Protein AF-A0A7X7V2C7-F1 (afdb_monomer)

Mean predicted aligned error: 9.6 Å

Foldseek 3Di:
DVVLPVLVPDDLADPPDDPDQKFFFLAFAQFWTWGDDRRYIEIEGHNDGDQHRFMKGADFDKDFDADQQAPQDPGVCLVCVLSRHGIYGHRPDMDTPDDDDAPRSLLLVLLVPFDDPVLSQVLCCLAVVHHYPPPQPDLLSAPDLQVVLLLVVQLVVCVVPDDPVVSLVVSLVVLVVVCVRSVRDLLSQLVNQLSVCVVDPDDLVVSLVVSLSVSCSVRVSCPLPSSNQLVNLVSVLVVDPPPSLLLSLLSVQLSCQARVQKGFSQCSVCVSVLSNLSNVLNVVSVVCSVPVVDPSVVSVVVSVVVVVVRCVRIQFAHCLAPVVVSVVVSCVVVVVVVPCVVVVVVVVVVSQVFAQQVQWWKWKWAQLAQATWIWTAHGNRPAIEIFFDAALVCNCRSVSVCSHRRQQAHQEYEQQFDDRGGCVCVVVCCVRHVHVYYHDAADQWDDIPPKIWGFQFPDDDPPRLCRTTWIWIQDLNFIEIENEQHFVVSLVSSLVVDQAAHAEYAWHNQQDPRTDDLVSCVRNVYQEYEGRHHLPDPRPPNDPVSVVSCVVSVRHYDYSHQFNMWMWIRDNPWIWIATSNGDIDIRD

Structure (mmCIF, N/CA/C/O backbone):
data_AF-A0A7X7V2C7-F1
#
_entry.id   AF-A0A7X7V2C7-F1
#
loop_
_atom_site.group_PDB
_atom_site.id
_atom_site.type_symbol
_atom_site.label_atom_id
_atom_site.label_alt_id
_atom_site.label_comp_id
_atom_site.label_asym_id
_atom_site.label_entity_id
_atom_site.label_seq_id
_atom_site.pdbx_PDB_ins_code
_atom_site.Cartn_x
_atom_site.Cartn_y
_atom_site.Cartn_z
_atom_site.occupancy
_atom_site.B_iso_or_equiv
_atom_site.auth_seq_id
_atom_site.auth_comp_id
_atom_site.auth_asym_id
_atom_site.auth_atom_id
_atom_site.pdbx_PDB_model_num
ATOM 1 N N . MET A 1 1 ? -24.797 -26.800 11.957 1.00 38.44 1 MET A N 1
ATOM 2 C CA . MET A 1 1 ? -24.415 -26.494 10.561 1.00 38.44 1 MET A CA 1
ATOM 3 C C . MET A 1 1 ? -25.570 -25.961 9.704 1.00 38.44 1 MET A C 1
ATOM 5 O O . MET A 1 1 ? -25.291 -25.137 8.854 1.00 38.44 1 MET A O 1
ATOM 9 N N . ALA A 1 2 ? -26.848 -26.300 9.938 1.00 31.25 2 ALA A N 1
ATOM 10 C CA . ALA A 1 2 ? -27.957 -25.831 9.081 1.00 31.25 2 ALA A CA 1
ATOM 11 C C . ALA A 1 2 ? -28.391 -24.348 9.247 1.00 31.25 2 ALA A C 1
ATOM 13 O O . ALA A 1 2 ? -29.026 -23.800 8.358 1.00 31.25 2 ALA A O 1
ATOM 14 N N . GLY A 1 3 ? -28.030 -23.664 10.342 1.00 29.36 3 GLY A N 1
ATOM 15 C CA . GLY A 1 3 ? -28.391 -22.248 10.561 1.00 29.36 3 GLY A CA 1
ATOM 16 C C . GLY A 1 3 ? -27.430 -21.217 9.949 1.00 29.36 3 GLY A C 1
ATOM 17 O O . GLY A 1 3 ? -27.712 -20.028 9.995 1.00 29.36 3 GLY A O 1
ATOM 18 N N . ILE A 1 4 ? -26.291 -21.662 9.403 1.00 40.94 4 ILE A N 1
ATOM 19 C CA . ILE A 1 4 ? -25.226 -20.783 8.885 1.00 40.94 4 ILE A CA 1
ATOM 20 C C . ILE A 1 4 ? -25.500 -20.377 7.427 1.00 40.94 4 ILE A C 1
ATOM 22 O O . ILE A 1 4 ? -25.089 -19.305 7.009 1.00 40.94 4 ILE A O 1
ATOM 26 N N . PHE A 1 5 ? -26.252 -21.186 6.673 1.00 37.81 5 PHE A N 1
ATOM 27 C CA . PHE A 1 5 ? -26.484 -20.971 5.240 1.00 37.81 5 PHE A CA 1
ATOM 28 C C . PHE A 1 5 ? -27.602 -19.959 4.926 1.00 37.81 5 PHE A C 1
ATOM 30 O O . PHE A 1 5 ? -27.526 -19.258 3.926 1.00 37.81 5 PHE A O 1
ATOM 37 N N . LEU A 1 6 ? -28.614 -19.824 5.793 1.00 35.81 6 LEU A N 1
ATOM 38 C CA . LEU A 1 6 ? -29.781 -18.951 5.558 1.00 35.81 6 LEU A CA 1
ATOM 39 C C . LEU A 1 6 ? -29.509 -17.450 5.778 1.00 35.81 6 LEU A C 1
ATOM 41 O O . LEU A 1 6 ? -30.351 -16.620 5.451 1.00 35.81 6 LEU A O 1
ATOM 45 N N . LEU A 1 7 ? -28.344 -17.094 6.325 1.00 37.22 7 LEU A N 1
ATOM 46 C CA . LEU A 1 7 ? -27.975 -15.717 6.668 1.00 37.22 7 LEU A CA 1
ATOM 47 C C . LEU A 1 7 ? -27.055 -15.054 5.625 1.00 37.22 7 LEU A C 1
ATOM 49 O O . LEU A 1 7 ? -26.926 -13.838 5.623 1.00 37.22 7 LEU A O 1
ATOM 53 N N . PHE A 1 8 ? -26.475 -15.805 4.684 1.00 39.53 8 PHE A N 1
ATOM 54 C CA . PHE A 1 8 ? -25.663 -15.228 3.599 1.00 39.53 8 PHE A CA 1
ATOM 55 C C . PHE A 1 8 ? -26.491 -14.527 2.502 1.00 39.53 8 PHE A C 1
ATOM 57 O O . PHE A 1 8 ? -25.918 -13.964 1.577 1.00 39.53 8 PHE A O 1
ATOM 64 N N . CYS A 1 9 ? -27.827 -14.540 2.590 1.00 43.62 9 CYS A N 1
ATOM 65 C CA . CYS A 1 9 ? -28.713 -14.116 1.498 1.00 43.62 9 CYS A CA 1
ATOM 66 C C . CYS A 1 9 ? -29.487 -12.806 1.740 1.00 43.62 9 CYS A C 1
ATOM 68 O O . CYS A 1 9 ? -30.345 -12.475 0.925 1.00 43.62 9 CYS A O 1
ATOM 70 N N . ILE A 1 10 ? -29.238 -12.059 2.825 1.00 47.84 10 ILE A N 1
ATOM 71 C CA . ILE A 1 10 ? -29.901 -10.758 3.045 1.00 47.84 10 ILE A CA 1
ATOM 72 C C . ILE A 1 10 ? -28.866 -9.637 2.903 1.00 47.84 10 ILE A C 1
ATOM 74 O O . ILE A 1 10 ? -28.173 -9.333 3.875 1.00 47.84 10 ILE A O 1
ATOM 78 N N . PRO A 1 11 ? -28.752 -8.999 1.726 1.00 53.12 11 PRO A N 1
ATOM 79 C CA . PRO A 1 11 ? -27.889 -7.839 1.574 1.00 53.12 11 PRO A CA 1
ATOM 80 C C . PRO A 1 11 ? -28.362 -6.703 2.502 1.00 53.12 11 PRO A C 1
ATOM 82 O O . PRO A 1 11 ? -29.505 -6.236 2.436 1.00 53.12 11 PRO A O 1
ATOM 85 N N . LEU A 1 12 ? -27.478 -6.279 3.413 1.00 59.53 12 LEU A N 1
ATOM 86 C CA . LEU A 1 12 ? -27.680 -5.117 4.291 1.00 59.53 12 LEU A CA 1
ATOM 87 C C . LEU A 1 12 ? -27.616 -3.795 3.512 1.00 59.53 12 LEU A C 1
ATOM 89 O O . LEU A 1 12 ? -28.269 -2.826 3.902 1.00 59.53 12 LEU A O 1
ATOM 93 N N . TYR A 1 13 ? -26.886 -3.794 2.396 1.00 68.06 13 TYR A N 1
ATOM 94 C CA . TYR A 1 13 ? -26.681 -2.667 1.492 1.00 68.06 13 TYR A CA 1
ATOM 95 C C . TYR A 1 13 ? -27.162 -3.027 0.091 1.00 68.06 13 TYR A C 1
ATOM 97 O O . TYR A 1 13 ? -27.083 -4.185 -0.314 1.00 68.06 13 TYR A O 1
ATOM 105 N N . ALA A 1 14 ? -27.689 -2.049 -0.637 1.00 65.69 14 ALA A N 1
ATOM 106 C CA . ALA A 1 14 ? -28.127 -2.269 -2.008 1.00 65.69 14 ALA A CA 1
ATOM 107 C C . ALA A 1 14 ? -26.935 -2.117 -2.968 1.00 65.69 14 ALA A C 1
ATOM 109 O O . ALA A 1 14 ? -26.373 -1.032 -3.059 1.00 65.69 14 ALA A O 1
ATOM 110 N N . ASP A 1 15 ? -26.598 -3.184 -3.697 1.00 72.31 15 ASP A N 1
ATOM 111 C CA . ASP A 1 15 ? -25.625 -3.177 -4.813 1.00 72.31 15 ASP A CA 1
ATOM 112 C C . ASP A 1 15 ? -26.290 -2.789 -6.157 1.00 72.31 15 ASP A C 1
ATOM 114 O O . ASP A 1 15 ? -25.769 -2.958 -7.257 1.00 72.31 15 ASP A O 1
ATOM 118 N N . THR A 1 16 ? -27.516 -2.272 -6.092 1.00 76.88 16 THR A N 1
ATOM 119 C CA . THR A 1 16 ? -28.203 -1.710 -7.254 1.00 76.88 16 THR A CA 1
ATOM 120 C C . THR A 1 16 ? -27.721 -0.291 -7.491 1.00 76.88 16 THR A C 1
ATOM 122 O O . THR A 1 16 ? -27.571 0.456 -6.522 1.00 76.88 16 THR A O 1
ATOM 125 N N . TYR A 1 17 ? -27.582 0.095 -8.761 1.00 77.12 17 TYR A N 1
ATOM 126 C CA . TYR A 1 17 ? -27.264 1.465 -9.159 1.00 77.12 17 TYR A CA 1
ATOM 127 C C . TYR A 1 17 ? -28.141 2.472 -8.387 1.00 77.12 17 TYR A C 1
ATOM 129 O O . TYR A 1 17 ? -29.371 2.421 -8.505 1.00 77.12 17 TYR A O 1
ATOM 137 N N . PRO A 1 18 ? -27.551 3.328 -7.536 1.00 75.50 18 PRO A N 1
ATOM 138 C CA . PRO A 1 18 ? -28.317 4.187 -6.649 1.00 75.50 18 PRO A CA 1
ATOM 139 C C . PRO A 1 18 ? -28.979 5.317 -7.439 1.00 75.50 18 PRO A C 1
ATOM 141 O O . PRO A 1 18 ? -28.332 6.006 -8.222 1.00 75.50 18 PRO A O 1
ATOM 144 N N . THR A 1 19 ? -30.266 5.551 -7.190 1.00 77.19 19 THR A N 1
ATOM 145 C CA . THR A 1 19 ? -31.022 6.714 -7.693 1.00 77.19 19 THR A CA 1
ATOM 146 C C . THR A 1 19 ? -30.976 7.867 -6.685 1.00 77.19 19 THR A C 1
ATOM 148 O O . THR A 1 19 ? -31.971 8.554 -6.475 1.00 77.19 19 THR A O 1
ATOM 151 N N . MET A 1 20 ? -29.853 8.002 -5.977 1.00 81.00 20 MET A N 1
ATOM 152 C CA . MET A 1 20 ? -29.711 8.919 -4.850 1.00 81.00 20 MET A CA 1
ATOM 153 C C . MET A 1 20 ? -29.512 10.346 -5.369 1.00 81.00 20 MET A C 1
ATOM 155 O O . MET A 1 20 ? -28.454 10.664 -5.903 1.00 81.00 20 MET A O 1
ATOM 159 N N . GLU A 1 21 ? -30.523 11.196 -5.197 1.00 86.56 21 GLU A N 1
ATOM 160 C CA . GLU A 1 21 ? -30.448 12.641 -5.484 1.00 86.56 21 GLU A CA 1
ATOM 161 C C . GLU A 1 21 ? -30.076 13.451 -4.237 1.00 86.56 21 GLU A C 1
ATOM 163 O O . GLU A 1 21 ? -29.608 14.587 -4.327 1.00 86.56 21 GLU A O 1
ATOM 168 N N . LYS A 1 22 ? -30.268 12.864 -3.052 1.00 90.31 22 LYS A N 1
ATOM 169 C CA . LYS A 1 22 ? -29.922 13.470 -1.773 1.00 90.31 22 LYS A CA 1
ATOM 170 C C . LYS A 1 22 ? -29.422 12.437 -0.778 1.00 90.31 22 LYS A C 1
ATOM 172 O O . LYS A 1 22 ? -29.802 11.274 -0.828 1.00 90.31 22 LYS A O 1
ATOM 177 N N . GLY A 1 23 ? -28.596 12.859 0.168 1.00 91.69 23 GLY A N 1
ATOM 178 C CA . GLY A 1 23 ? -28.088 11.952 1.184 1.00 91.69 23 GLY A CA 1
ATOM 179 C C . GLY A 1 23 ? -27.472 12.658 2.377 1.00 91.69 23 GLY A C 1
ATOM 180 O O . GLY A 1 23 ? -27.012 13.796 2.306 1.00 91.69 23 GLY A O 1
ATOM 181 N N . LYS A 1 24 ? -27.458 11.947 3.503 1.00 93.31 24 LYS A N 1
ATOM 182 C CA . LYS A 1 24 ? -26.846 12.408 4.746 1.00 93.31 24 LYS A CA 1
ATOM 183 C C . LYS A 1 24 ? -25.355 12.087 4.763 1.00 93.31 24 LYS A C 1
ATOM 185 O O . LYS A 1 24 ? -24.988 10.930 4.564 1.00 93.31 24 LYS A O 1
ATOM 190 N N . ALA A 1 25 ? -24.504 13.063 5.067 1.00 91.75 25 ALA A N 1
ATOM 191 C CA . ALA A 1 25 ? -23.060 12.860 5.171 1.00 91.75 25 ALA A CA 1
ATOM 192 C C . ALA A 1 25 ? -22.701 12.059 6.432 1.00 91.75 25 ALA A C 1
ATOM 194 O O . ALA A 1 25 ? -22.654 12.588 7.542 1.00 91.75 25 ALA A O 1
ATOM 195 N N . ILE A 1 26 ? -22.463 10.754 6.292 1.00 89.50 26 ILE A N 1
ATOM 196 C CA . ILE A 1 26 ? -22.166 9.878 7.440 1.00 89.50 26 ILE A CA 1
ATOM 197 C C . ILE A 1 26 ? -20.671 9.785 7.748 1.00 89.50 26 ILE A C 1
ATOM 199 O O . ILE A 1 26 ? -20.308 9.570 8.911 1.00 89.50 26 ILE A O 1
ATOM 203 N N . ILE A 1 27 ? -19.838 9.965 6.721 1.00 86.50 27 ILE A N 1
ATOM 204 C CA . ILE A 1 27 ? -18.375 10.001 6.765 1.00 86.50 27 ILE A CA 1
ATOM 205 C C . ILE A 1 27 ? -17.938 11.194 5.926 1.00 86.50 27 ILE A C 1
ATOM 207 O O . ILE A 1 27 ? -18.445 11.386 4.824 1.00 86.50 27 ILE A O 1
ATOM 211 N N . VAL A 1 28 ? -16.993 11.967 6.445 1.00 85.19 28 VAL A N 1
ATOM 212 C CA . VAL A 1 28 ? -16.386 13.099 5.746 1.00 85.19 28 VAL A CA 1
ATOM 213 C C . VAL A 1 28 ? -14.872 12.936 5.808 1.00 85.19 28 VAL A C 1
ATOM 215 O O . VAL A 1 28 ? -14.326 12.567 6.850 1.00 85.19 28 VAL A O 1
ATOM 218 N N . LYS A 1 29 ? -14.204 13.173 4.686 1.00 79.06 29 LYS A N 1
ATOM 219 C CA . LYS A 1 29 ? -12.751 13.272 4.533 1.00 79.06 29 LYS A CA 1
ATOM 220 C C . LYS A 1 29 ? -12.429 14.566 3.788 1.00 79.06 29 LYS A C 1
ATOM 222 O O . LYS A 1 29 ? -13.342 15.293 3.411 1.00 79.06 29 LYS A O 1
ATOM 227 N N . ASN A 1 30 ? -11.144 14.849 3.595 1.00 69.31 30 ASN A N 1
ATOM 228 C CA . ASN A 1 30 ? -10.705 16.083 2.944 1.00 69.31 30 ASN A CA 1
ATOM 229 C C . ASN A 1 30 ? -11.257 16.216 1.516 1.00 69.31 30 ASN A C 1
ATOM 231 O O . ASN A 1 30 ? -11.791 17.264 1.180 1.00 69.31 30 ASN A O 1
ATOM 235 N N . ASN A 1 31 ? -11.190 15.136 0.729 1.00 73.38 31 ASN A N 1
ATOM 236 C CA . ASN A 1 31 ? -11.484 15.169 -0.711 1.00 73.38 31 ASN A CA 1
ATOM 237 C C . ASN A 1 31 ? -12.728 14.351 -1.106 1.00 73.38 31 ASN A C 1
ATOM 239 O O . ASN A 1 31 ? -13.059 14.231 -2.286 1.00 73.38 31 ASN A O 1
ATOM 243 N N . TYR A 1 32 ? -13.405 13.737 -0.131 1.00 82.75 32 TYR A N 1
ATOM 244 C CA . TYR A 1 32 ? -14.635 12.989 -0.374 1.00 82.75 32 TYR A CA 1
ATOM 245 C C . TYR A 1 32 ? -15.521 12.880 0.869 1.00 82.75 32 TYR A C 1
ATOM 247 O O . TYR A 1 32 ? -15.068 12.993 2.010 1.00 82.75 32 TYR A O 1
ATOM 255 N N . ALA A 1 33 ? -16.795 12.570 0.653 1.00 87.31 33 ALA A N 1
ATOM 256 C CA . ALA A 1 33 ? -17.739 12.192 1.697 1.00 87.31 33 ALA A CA 1
ATOM 257 C C . ALA A 1 33 ? -18.505 10.925 1.307 1.00 87.31 33 ALA A C 1
ATOM 259 O O . ALA A 1 33 ? -18.671 10.617 0.132 1.00 87.31 33 ALA A O 1
ATOM 260 N N . VAL A 1 34 ? -19.002 10.188 2.298 1.00 88.75 34 VAL A N 1
ATOM 261 C CA . VAL A 1 34 ? -19.945 9.088 2.067 1.00 88.75 34 VAL A CA 1
ATOM 262 C C . VAL A 1 34 ? -21.327 9.576 2.446 1.00 88.75 34 VAL A C 1
ATOM 264 O O . VAL A 1 34 ? -21.592 9.869 3.620 1.00 88.75 34 VAL A O 1
ATOM 267 N N . LEU A 1 35 ? -22.202 9.654 1.449 1.00 91.50 35 LEU A N 1
ATOM 268 C CA . LEU A 1 35 ? -23.592 10.032 1.630 1.00 91.50 35 LEU A CA 1
ATOM 269 C C . LEU A 1 35 ? -24.476 8.798 1.760 1.00 91.50 35 LEU A C 1
ATOM 271 O O . LEU A 1 35 ? -24.239 7.757 1.148 1.00 91.50 35 LEU A O 1
ATOM 275 N N . ALA A 1 36 ? -25.491 8.918 2.604 1.00 90.69 36 ALA A N 1
ATOM 276 C CA . ALA A 1 36 ? -26.385 7.839 2.972 1.00 90.69 36 ALA A CA 1
ATOM 277 C C . ALA A 1 36 ? -27.851 8.229 2.790 1.00 90.69 36 ALA A C 1
ATOM 279 O O . ALA A 1 36 ? -28.310 9.197 3.396 1.00 90.69 36 ALA A O 1
ATOM 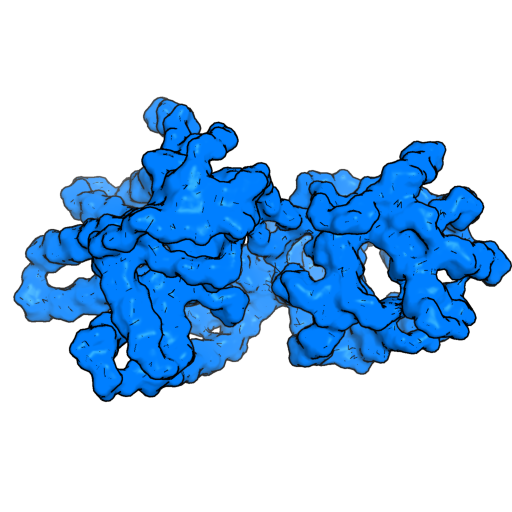280 N N . GLU A 1 37 ? -28.602 7.396 2.070 1.00 89.38 37 GLU A N 1
ATOM 281 C CA . GLU A 1 37 ? -30.065 7.442 2.007 1.00 89.38 37 GLU A CA 1
ATOM 282 C C . GLU A 1 37 ? -30.612 6.023 2.224 1.00 89.38 37 GLU A C 1
ATOM 284 O O . GLU A 1 37 ? -30.367 5.100 1.445 1.00 89.38 37 GLU A O 1
ATOM 289 N N . GLY A 1 38 ? -31.275 5.788 3.361 1.00 84.38 38 GLY A N 1
ATOM 290 C CA . GLY A 1 38 ? -31.718 4.445 3.747 1.00 84.38 38 GLY A CA 1
ATOM 291 C C . GLY A 1 38 ? -30.563 3.430 3.795 1.00 84.38 38 GLY A C 1
ATOM 292 O O . GLY A 1 38 ? -29.664 3.542 4.635 1.00 84.38 38 GLY A O 1
ATOM 293 N N . ARG A 1 39 ? -30.590 2.431 2.900 1.00 81.00 39 ARG A N 1
ATOM 294 C CA . ARG A 1 39 ? -29.549 1.389 2.742 1.00 81.00 39 ARG A CA 1
ATOM 295 C C . ARG A 1 39 ? -28.546 1.669 1.620 1.00 81.00 39 ARG A C 1
ATOM 297 O O . ARG A 1 39 ? -27.598 0.905 1.474 1.00 81.00 39 ARG A O 1
ATOM 304 N N . GLN A 1 40 ? -28.755 2.719 0.832 1.00 86.50 40 GLN A N 1
ATOM 305 C CA . GLN A 1 40 ? -27.832 3.109 -0.227 1.00 86.50 40 GLN A CA 1
ATOM 306 C C . GLN A 1 40 ? -26.725 3.984 0.355 1.00 86.50 40 GLN A C 1
ATOM 308 O O . GLN A 1 40 ? -26.962 4.798 1.259 1.00 86.50 40 GLN A O 1
ATOM 313 N N . ARG A 1 41 ? -25.505 3.786 -0.138 1.00 88.88 41 ARG A N 1
ATOM 314 C CA . ARG A 1 41 ? -24.336 4.603 0.179 1.00 88.88 41 ARG A CA 1
ATOM 315 C C . ARG A 1 41 ? -23.640 4.967 -1.120 1.00 88.88 41 ARG A C 1
ATOM 317 O O . ARG A 1 41 ? -23.468 4.102 -1.974 1.00 88.88 41 ARG A O 1
ATOM 324 N N . VAL A 1 42 ? -23.259 6.230 -1.247 1.00 89.12 42 VAL A N 1
ATOM 325 C CA . VAL A 1 42 ? -22.540 6.753 -2.412 1.00 89.12 42 VAL A CA 1
ATOM 326 C C . VAL A 1 42 ? -21.326 7.511 -1.915 1.00 89.12 42 VAL A C 1
ATOM 328 O O . VAL A 1 42 ? -21.427 8.295 -0.967 1.00 89.12 42 VAL A O 1
ATOM 331 N N . LEU A 1 43 ? -20.183 7.256 -2.539 1.00 88.81 43 LEU A N 1
ATOM 332 C CA . LEU A 1 43 ? -18.962 7.997 -2.269 1.00 88.81 43 LEU A CA 1
ATOM 333 C C . LEU A 1 43 ? -18.886 9.211 -3.200 1.00 88.81 43 LEU A C 1
ATOM 335 O O . LEU A 1 43 ? -18.901 9.071 -4.414 1.00 88.81 43 LEU A O 1
ATOM 339 N N . VAL A 1 44 ? -18.837 10.411 -2.642 1.00 87.38 44 VAL A N 1
ATOM 340 C CA . VAL A 1 44 ? -18.891 11.661 -3.402 1.00 87.38 44 VAL A CA 1
ATOM 341 C C . VAL A 1 44 ? -17.546 12.355 -3.289 1.00 87.38 44 VAL A C 1
ATOM 343 O O . VAL A 1 44 ? -17.188 12.803 -2.200 1.00 87.38 44 VAL A O 1
ATOM 346 N N . TYR A 1 45 ? -16.815 12.439 -4.398 1.00 83.31 45 TYR A N 1
ATOM 347 C CA . TYR A 1 45 ? -15.556 13.177 -4.488 1.00 83.31 45 TYR A CA 1
ATOM 348 C C . TYR A 1 45 ? -15.842 14.652 -4.764 1.00 83.31 45 TYR A C 1
ATOM 350 O O . TYR A 1 45 ? -16.595 14.975 -5.681 1.00 83.31 45 TYR A O 1
ATOM 358 N N . THR A 1 46 ? -15.284 15.558 -3.964 1.00 74.88 46 THR A N 1
ATOM 359 C CA . THR A 1 46 ? -15.381 17.008 -4.192 1.00 74.88 46 THR A CA 1
ATOM 360 C C . THR A 1 46 ? -14.434 17.753 -3.257 1.00 74.88 46 THR A C 1
ATOM 362 O O . THR A 1 46 ? -14.134 17.289 -2.159 1.00 74.88 46 THR A O 1
ATOM 365 N N . GLU A 1 47 ? -14.007 18.939 -3.681 1.00 71.81 47 GLU A N 1
ATOM 366 C CA . GLU A 1 47 ? -13.229 19.877 -2.865 1.00 71.81 47 GLU A CA 1
ATOM 367 C C . GLU A 1 47 ? -14.104 20.648 -1.860 1.00 71.81 47 GLU A C 1
ATOM 369 O O . GLU A 1 47 ? -13.599 21.335 -0.970 1.00 71.81 47 GLU A O 1
ATOM 374 N N . LYS A 1 48 ? -15.438 20.566 -1.981 1.00 75.88 48 LYS A N 1
ATOM 375 C CA . LYS A 1 48 ? -16.348 21.232 -1.044 1.00 75.88 48 LYS A CA 1
ATOM 376 C C . LYS A 1 48 ? -16.333 20.534 0.313 1.00 75.88 48 LYS A C 1
ATOM 378 O O . LYS A 1 48 ? -16.568 19.332 0.420 1.00 75.88 48 LYS A O 1
ATOM 383 N N . ALA A 1 49 ? -16.176 21.322 1.373 1.00 81.69 49 ALA A N 1
ATOM 384 C CA . ALA A 1 49 ? -16.261 20.820 2.737 1.00 81.69 49 ALA A CA 1
ATOM 385 C C . ALA A 1 49 ? -17.681 20.326 3.072 1.00 81.69 49 ALA A C 1
ATOM 387 O O . ALA A 1 49 ? -18.663 21.060 2.929 1.00 81.69 49 ALA A O 1
ATOM 388 N N . PHE A 1 50 ? -17.783 19.099 3.588 1.00 88.00 50 PHE A N 1
ATOM 389 C CA . PHE A 1 50 ? -19.022 18.569 4.156 1.00 88.00 50 PHE A CA 1
ATOM 390 C C . PHE A 1 50 ? -19.064 18.743 5.673 1.00 88.00 50 PHE A C 1
ATOM 392 O O . PHE A 1 50 ? -18.073 18.569 6.383 1.00 88.00 50 PHE A O 1
ATOM 399 N N . LEU A 1 51 ? -20.264 18.995 6.178 1.00 91.31 51 LEU A N 1
ATOM 400 C CA . LEU A 1 51 ? -20.627 18.895 7.576 1.00 91.31 51 LEU A CA 1
ATOM 401 C C . LEU A 1 51 ? -21.153 17.479 7.828 1.00 91.31 51 LEU A C 1
ATOM 403 O O . LEU A 1 51 ? -22.114 17.038 7.194 1.00 91.31 51 LEU A O 1
ATOM 407 N N . LEU A 1 52 ? -20.541 16.770 8.773 1.00 91.75 52 LEU A N 1
ATOM 408 C CA . LEU A 1 52 ? -21.023 15.488 9.269 1.00 91.75 52 LEU A CA 1
ATOM 409 C C . LEU A 1 52 ? -22.483 15.615 9.684 1.00 91.75 52 LEU A C 1
ATOM 411 O O . LEU A 1 52 ? -22.888 16.586 10.311 1.00 91.75 52 LEU A O 1
ATOM 415 N N . ASP A 1 53 ? -23.264 14.602 9.346 1.00 93.06 53 ASP A N 1
ATOM 416 C CA . ASP A 1 53 ? -24.703 14.535 9.552 1.00 93.06 53 ASP A CA 1
ATOM 417 C C . ASP A 1 53 ? -25.548 15.582 8.800 1.00 93.06 53 ASP A C 1
ATOM 419 O O . ASP A 1 53 ? -26.770 15.503 8.897 1.00 93.06 53 ASP A O 1
ATOM 423 N N . GLY A 1 54 ? -24.963 16.488 8.010 1.00 92.81 54 GLY A N 1
ATOM 424 C CA . GLY A 1 54 ? -25.723 17.361 7.110 1.00 92.81 54 GLY A CA 1
ATOM 425 C C . GLY A 1 54 ? -26.406 16.576 5.987 1.00 92.81 54 GLY A C 1
ATOM 426 O O . GLY A 1 54 ? -25.914 15.522 5.572 1.00 92.81 54 GLY A O 1
ATOM 427 N N . GLU A 1 55 ? -27.547 17.069 5.506 1.00 94.12 55 GLU A N 1
ATOM 428 C CA . GLU A 1 55 ? -28.254 16.517 4.344 1.00 94.12 55 GLU A CA 1
ATOM 429 C C . GLU A 1 55 ? -27.903 17.330 3.099 1.00 94.12 55 GLU A C 1
ATOM 431 O O . GLU A 1 55 ? -27.993 18.555 3.111 1.00 94.12 55 GLU A O 1
ATOM 436 N N . TYR A 1 56 ? -27.482 16.655 2.035 1.00 92.62 56 TYR A N 1
ATOM 437 C CA . TYR A 1 56 ? -26.955 17.274 0.822 1.00 92.62 56 TYR A CA 1
ATOM 438 C C . TYR A 1 56 ? -27.720 16.795 -0.403 1.00 92.62 56 TYR A C 1
ATOM 440 O O . TYR A 1 56 ? -28.043 15.611 -0.488 1.00 92.62 56 TYR A O 1
ATOM 448 N N . THR A 1 57 ? -27.948 17.691 -1.361 1.00 91.38 57 THR A N 1
ATOM 449 C CA . THR A 1 57 ? -28.321 17.330 -2.734 1.00 91.38 57 THR A CA 1
ATOM 450 C C . THR A 1 57 ? -27.048 17.025 -3.505 1.00 91.38 57 THR A C 1
ATOM 452 O O . THR A 1 57 ? -26.068 17.767 -3.380 1.00 91.38 57 THR A O 1
ATOM 455 N N . ILE A 1 58 ? -27.075 15.968 -4.310 1.00 87.00 58 ILE A N 1
ATOM 456 C CA . ILE A 1 58 ? -25.965 15.574 -5.173 1.00 87.00 58 ILE A CA 1
ATOM 457 C C . ILE A 1 58 ? -26.407 15.463 -6.624 1.00 87.00 58 ILE A C 1
ATOM 459 O O . ILE A 1 58 ? -27.428 14.856 -6.938 1.00 87.00 58 ILE A O 1
ATOM 463 N N . GLN A 1 59 ? -25.602 16.037 -7.513 1.00 83.44 59 GLN A N 1
ATOM 464 C CA . GLN A 1 59 ? -25.699 15.829 -8.949 1.00 83.44 59 GLN A CA 1
ATOM 465 C C . GLN A 1 59 ? -24.317 15.535 -9.522 1.0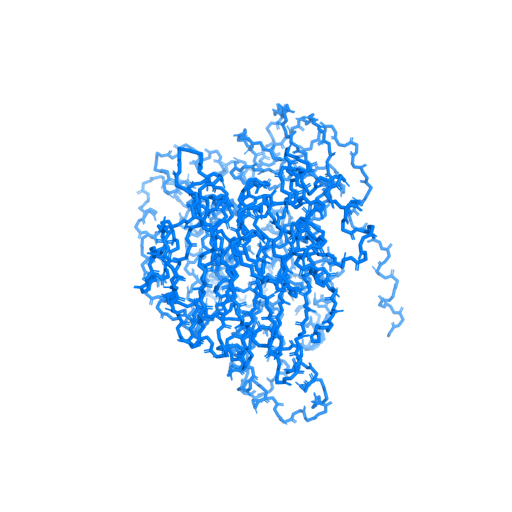0 83.44 59 GLN A C 1
ATOM 467 O O . GLN A 1 59 ? -23.328 16.195 -9.194 1.00 83.44 59 GLN A O 1
ATOM 472 N N . GLY A 1 60 ? -24.273 14.541 -10.402 1.00 77.56 60 GLY A N 1
ATOM 473 C CA . GLY A 1 60 ? -23.053 14.090 -11.048 1.00 77.56 60 GLY A CA 1
ATOM 474 C C . GLY A 1 60 ? -23.257 12.749 -11.739 1.00 77.56 60 GLY A C 1
ATOM 475 O O . GLY A 1 60 ? -24.315 12.117 -11.648 1.00 77.56 60 GLY A O 1
ATOM 476 N N . LYS A 1 61 ? -22.229 12.307 -12.458 1.00 80.69 61 LYS A N 1
ATOM 477 C CA . LYS A 1 61 ? -22.234 11.002 -13.117 1.00 80.69 61 LYS A CA 1
ATOM 478 C C . LYS A 1 61 ? -21.821 9.941 -12.100 1.00 80.69 61 LYS A C 1
ATOM 480 O O . LYS A 1 61 ? -20.680 9.944 -11.647 1.00 80.69 61 LYS A O 1
ATOM 485 N N . MET A 1 62 ? -22.741 9.040 -11.755 1.00 85.56 62 MET A N 1
ATOM 486 C CA . MET A 1 62 ? -22.399 7.867 -10.949 1.00 85.56 62 MET A CA 1
ATOM 487 C C . MET A 1 62 ? -21.455 6.956 -11.737 1.00 85.56 62 MET A C 1
ATOM 489 O O . MET A 1 62 ? -21.627 6.730 -12.938 1.00 85.56 62 MET A O 1
ATOM 493 N N . GLN A 1 63 ? -20.475 6.414 -11.036 1.00 84.81 63 GLN A N 1
ATOM 494 C CA . GLN A 1 63 ? -19.499 5.467 -11.542 1.00 84.81 63 GLN A CA 1
ATOM 495 C C . GLN A 1 63 ? -19.415 4.312 -10.552 1.00 84.81 63 GLN A C 1
ATOM 497 O O . GLN A 1 63 ? -19.597 4.494 -9.350 1.00 84.81 63 GLN A O 1
ATOM 502 N N . LYS A 1 64 ? -19.198 3.096 -11.045 1.00 85.00 64 LYS A N 1
ATOM 503 C CA . LYS A 1 64 ? -18.955 1.966 -10.152 1.00 85.00 64 LYS A CA 1
ATOM 504 C C . LYS A 1 64 ? -17.583 2.152 -9.507 1.00 85.00 64 LYS A C 1
ATOM 506 O O . LYS A 1 64 ? -16.645 2.555 -10.189 1.00 85.00 64 LYS A O 1
ATOM 511 N N . ILE A 1 65 ? -17.469 1.875 -8.210 1.00 80.88 65 ILE A N 1
ATOM 512 C CA . ILE A 1 65 ? -16.174 1.946 -7.534 1.00 80.88 65 ILE A CA 1
ATOM 513 C C . ILE A 1 65 ? -15.370 0.721 -7.945 1.00 80.88 65 ILE A C 1
ATOM 515 O O . ILE A 1 65 ? -15.702 -0.414 -7.606 1.00 80.88 65 ILE A O 1
ATOM 519 N N . GLU A 1 66 ? -14.294 0.973 -8.670 1.00 74.44 66 GLU A N 1
ATOM 520 C CA . GLU A 1 66 ? -13.296 -0.019 -9.033 1.00 74.44 66 GLU A CA 1
ATOM 521 C C . GLU A 1 66 ? -11.944 0.484 -8.540 1.00 74.44 66 GLU A C 1
ATOM 523 O O . GLU A 1 66 ? -11.695 1.690 -8.502 1.00 74.44 66 GLU A O 1
ATOM 528 N N . SER A 1 67 ? -11.084 -0.427 -8.096 1.00 66.31 67 SER A N 1
ATOM 529 C CA . SER A 1 67 ? -9.727 -0.083 -7.680 1.00 66.31 67 SER A CA 1
ATOM 530 C C . SER A 1 67 ? -8.714 -0.633 -8.663 1.00 66.31 67 SER A C 1
ATOM 532 O O . SER A 1 67 ? -8.932 -1.727 -9.195 1.00 66.31 67 SER A O 1
ATOM 534 N N . PRO A 1 68 ? -7.608 0.100 -8.890 1.00 64.25 68 PRO A N 1
ATOM 535 C CA . PRO A 1 68 ? -6.450 -0.463 -9.555 1.00 64.25 68 PRO A CA 1
ATOM 536 C C . PRO A 1 68 ? -6.076 -1.753 -8.832 1.00 64.25 68 PRO A C 1
ATOM 538 O O . PRO A 1 68 ? -5.945 -1.779 -7.606 1.00 64.25 68 PRO A O 1
ATOM 541 N N . LYS A 1 69 ? -5.966 -2.843 -9.585 1.00 73.06 69 LYS A N 1
ATOM 542 C CA . LYS A 1 69 ? -5.493 -4.101 -9.022 1.00 73.06 69 LYS A CA 1
ATOM 543 C C . LYS A 1 69 ? -4.006 -3.937 -8.744 1.00 73.06 69 LYS A C 1
ATOM 545 O O . LYS A 1 69 ? -3.271 -3.412 -9.576 1.00 73.06 69 LYS A O 1
ATOM 550 N N . GLY A 1 70 ? -3.565 -4.390 -7.587 1.00 76.19 70 GLY A N 1
ATOM 551 C CA . GLY A 1 70 ? -2.162 -4.388 -7.223 1.00 76.19 70 GLY A CA 1
ATOM 552 C C . GLY A 1 70 ? -1.907 -5.416 -6.135 1.00 76.19 70 GLY A C 1
ATOM 553 O O . GLY A 1 70 ? -2.810 -5.730 -5.362 1.00 76.19 70 GLY A O 1
ATOM 554 N N . PHE A 1 71 ? -0.699 -5.967 -6.083 1.00 74.94 71 PHE A N 1
ATOM 555 C CA . PHE A 1 71 ? -0.338 -6.999 -5.113 1.00 74.94 71 PHE A CA 1
ATOM 556 C C . PHE A 1 71 ? -0.361 -6.469 -3.674 1.00 74.94 71 PHE A C 1
ATOM 558 O O . PHE A 1 71 ? -0.726 -7.206 -2.760 1.00 74.94 71 PHE A O 1
ATOM 565 N N . PHE A 1 72 ? 0.014 -5.200 -3.483 1.00 73.12 72 PHE A N 1
ATOM 566 C CA . PHE A 1 72 ? 0.244 -4.584 -2.164 1.00 73.12 72 PHE A CA 1
ATOM 567 C C . PHE A 1 72 ? -0.499 -3.258 -1.970 1.00 73.12 72 PHE A C 1
ATOM 569 O O . PHE A 1 72 ? -0.306 -2.553 -0.984 1.00 73.12 72 PHE A O 1
ATOM 576 N N . HIS A 1 73 ? -1.350 -2.907 -2.930 1.00 67.75 73 HIS A N 1
ATOM 577 C CA . HIS A 1 73 ? -2.062 -1.642 -2.951 1.00 67.75 73 HIS A CA 1
ATOM 578 C C . HIS A 1 73 ? -3.288 -1.678 -2.037 1.00 67.75 73 HIS A C 1
ATOM 580 O O . HIS A 1 73 ? -3.951 -2.706 -1.876 1.00 67.75 73 HIS A O 1
ATOM 586 N N . PHE A 1 74 ? -3.636 -0.521 -1.471 1.00 69.31 74 PHE A N 1
ATOM 587 C CA . PHE A 1 74 ? -4.923 -0.356 -0.808 1.00 69.31 74 PHE A CA 1
ATOM 588 C C . PHE A 1 74 ? -6.064 -0.485 -1.827 1.00 69.31 74 PHE A C 1
ATOM 590 O O . PHE A 1 74 ? -6.224 0.356 -2.710 1.00 69.31 74 PHE A O 1
ATOM 597 N N . ASP A 1 75 ? -6.891 -1.515 -1.661 1.00 70.12 75 ASP A N 1
ATOM 598 C CA . ASP A 1 75 ? -8.096 -1.711 -2.462 1.00 70.12 75 ASP A CA 1
ATOM 599 C C . ASP A 1 75 ? -9.232 -0.817 -1.929 1.00 70.12 75 ASP A C 1
ATOM 601 O O . ASP A 1 75 ? -9.977 -1.166 -1.000 1.00 70.12 75 ASP A O 1
ATOM 605 N N . ALA A 1 76 ? -9.346 0.379 -2.511 1.00 71.62 76 ALA A N 1
ATOM 606 C CA . ALA A 1 76 ? -10.372 1.356 -2.163 1.00 71.62 76 ALA A CA 1
ATOM 607 C C . ALA A 1 76 ? -11.792 0.845 -2.452 1.00 71.62 76 ALA A C 1
ATOM 609 O O . ALA A 1 76 ? -12.724 1.204 -1.731 1.00 71.62 76 ALA A O 1
ATOM 610 N N . ALA A 1 77 ? -11.963 -0.024 -3.449 1.00 75.19 77 ALA A N 1
ATOM 611 C CA . ALA A 1 77 ? -13.228 -0.652 -3.786 1.00 75.19 77 ALA A CA 1
ATOM 612 C C . ALA A 1 77 ? -13.609 -1.659 -2.707 1.00 75.19 77 ALA A C 1
ATOM 614 O O . ALA A 1 77 ? -14.711 -1.583 -2.175 1.00 75.19 77 ALA A O 1
ATOM 615 N N . TYR A 1 78 ? -12.692 -2.532 -2.284 1.00 73.81 78 TYR A N 1
ATOM 616 C CA . TYR A 1 78 ? -12.921 -3.431 -1.152 1.00 73.81 78 TYR A CA 1
ATOM 617 C C . TYR A 1 78 ? -13.299 -2.656 0.117 1.00 73.81 78 TYR A C 1
ATOM 619 O O . TYR A 1 78 ? -14.270 -3.007 0.799 1.00 73.81 78 TYR A O 1
ATOM 627 N N . TRP A 1 79 ? -12.582 -1.571 0.425 1.00 77.50 79 TRP A N 1
ATOM 628 C CA . TRP A 1 79 ? -12.918 -0.706 1.555 1.00 77.50 79 TRP A CA 1
ATOM 629 C C . TRP A 1 79 ? -14.308 -0.066 1.408 1.00 77.50 79 TRP A C 1
ATOM 631 O O . TRP A 1 79 ? -15.112 -0.157 2.341 1.00 77.50 79 TRP A O 1
ATOM 641 N N . ALA A 1 80 ? -14.635 0.519 0.254 1.00 77.06 80 ALA A N 1
ATOM 642 C CA . ALA A 1 80 ? -15.929 1.153 0.010 1.00 77.06 80 ALA A CA 1
ATOM 643 C C . ALA A 1 80 ? -17.078 0.128 0.074 1.00 77.06 80 ALA A C 1
ATOM 645 O O . ALA A 1 80 ? -18.081 0.339 0.763 1.00 77.06 80 ALA A O 1
ATOM 646 N N . HIS A 1 81 ? -16.889 -1.053 -0.517 1.00 78.31 81 HIS A N 1
ATOM 647 C CA . HIS A 1 81 ? -17.827 -2.172 -0.440 1.00 78.31 81 HIS A CA 1
ATOM 648 C C . HIS A 1 81 ? -18.035 -2.641 1.006 1.00 78.31 81 HIS A C 1
ATOM 650 O O . HIS A 1 81 ? -19.156 -2.973 1.392 1.00 78.31 81 HIS A O 1
ATOM 656 N N . SER A 1 82 ? -16.997 -2.596 1.852 1.00 71.38 82 SER A N 1
ATOM 657 C CA . SER A 1 82 ? -17.105 -2.952 3.276 1.00 71.38 82 SER A CA 1
ATOM 658 C C . SER A 1 82 ? -18.026 -2.045 4.091 1.00 71.38 82 SER A C 1
ATOM 660 O O . SER A 1 82 ? -18.558 -2.479 5.117 1.00 71.38 82 SER A O 1
ATOM 662 N N . MET A 1 83 ? -18.276 -0.827 3.612 1.00 74.44 83 MET A N 1
ATOM 663 C CA . MET A 1 83 ? -19.261 0.098 4.177 1.00 74.44 83 MET A CA 1
ATOM 664 C C . MET A 1 83 ? -20.551 0.204 3.352 1.00 74.44 83 MET A C 1
ATOM 666 O O . MET A 1 83 ? -21.411 1.029 3.670 1.00 74.44 83 MET A O 1
ATOM 670 N N . GLY A 1 84 ? -20.702 -0.634 2.322 1.00 78.56 84 GLY A N 1
ATOM 671 C CA . GLY A 1 84 ? -21.881 -0.686 1.462 1.00 78.56 84 GLY A CA 1
ATOM 672 C C . GLY A 1 84 ? -21.937 0.371 0.363 1.00 78.56 84 GLY A C 1
ATOM 673 O O . GLY A 1 84 ? -23.014 0.584 -0.193 1.00 78.56 84 GLY A O 1
ATOM 674 N N . ALA A 1 85 ? -20.825 1.054 0.079 1.00 84.56 85 ALA A N 1
ATOM 675 C CA . ALA A 1 85 ? -20.703 1.996 -1.027 1.00 84.56 85 ALA A CA 1
ATOM 676 C C . ALA A 1 85 ? -20.095 1.278 -2.239 1.00 84.56 85 ALA A C 1
ATOM 678 O O . ALA A 1 85 ? -18.911 0.965 -2.237 1.00 84.56 85 ALA A O 1
ATOM 679 N N . TYR A 1 86 ? -20.917 1.005 -3.254 1.00 85.81 86 TYR A N 1
ATOM 680 C CA . TYR A 1 86 ? -20.512 0.336 -4.505 1.00 85.81 86 TYR A CA 1
ATOM 681 C C . TYR A 1 86 ? -20.349 1.304 -5.681 1.00 85.81 86 TYR A C 1
ATOM 683 O O . TYR A 1 86 ? -19.810 0.946 -6.726 1.00 85.81 86 TYR A O 1
ATOM 691 N N . TYR A 1 87 ? -20.814 2.542 -5.506 1.00 87.81 87 TYR A N 1
ATOM 692 C CA . TYR A 1 87 ? -20.806 3.577 -6.530 1.00 87.81 87 TYR A CA 1
ATOM 693 C C . TYR A 1 87 ? -20.237 4.873 -5.960 1.00 87.81 87 TYR A C 1
ATOM 695 O O . TYR A 1 87 ? -20.511 5.237 -4.808 1.00 87.81 87 TYR A O 1
ATOM 703 N N . SER A 1 88 ? -19.444 5.553 -6.777 1.00 87.62 88 SER A N 1
ATOM 704 C CA . SER A 1 88 ? -18.937 6.891 -6.534 1.00 87.62 88 SER A CA 1
ATOM 705 C C . SER A 1 88 ? -19.567 7.897 -7.491 1.00 87.62 88 SER A C 1
ATOM 707 O O . SER A 1 88 ? -20.196 7.538 -8.485 1.00 87.62 88 SER A O 1
ATOM 709 N N . MET A 1 89 ? -19.408 9.174 -7.182 1.00 85.62 89 MET A N 1
ATOM 710 C CA . MET A 1 89 ? -19.814 10.283 -8.027 1.00 85.62 89 MET A CA 1
ATOM 711 C C . MET A 1 89 ? -18.792 11.408 -7.886 1.00 85.62 89 MET A C 1
ATOM 713 O O . MET A 1 89 ? -18.409 11.758 -6.767 1.00 85.62 89 MET A O 1
ATOM 717 N N . ASP A 1 90 ? -18.411 12.011 -9.008 1.00 76.88 90 ASP A N 1
ATOM 718 C CA . ASP A 1 90 ? -17.749 13.312 -8.996 1.00 76.88 90 ASP A CA 1
ATOM 719 C C . ASP A 1 90 ? -18.809 14.370 -8.695 1.00 76.88 90 ASP A C 1
ATOM 721 O O . ASP A 1 90 ? -19.735 14.588 -9.480 1.00 76.88 90 ASP A O 1
ATOM 725 N N . GLY A 1 91 ? -18.719 14.976 -7.513 1.00 63.25 91 GLY A N 1
ATOM 726 C CA . GLY A 1 91 ? -19.666 15.961 -7.006 1.00 63.25 91 GLY A CA 1
ATOM 727 C C . GLY A 1 91 ? -19.504 17.309 -7.701 1.00 63.25 91 GLY A C 1
ATOM 728 O O . GLY A 1 91 ? -19.110 18.284 -7.058 1.00 63.25 91 GLY A O 1
ATOM 729 N N . THR A 1 92 ? -19.811 17.365 -9.000 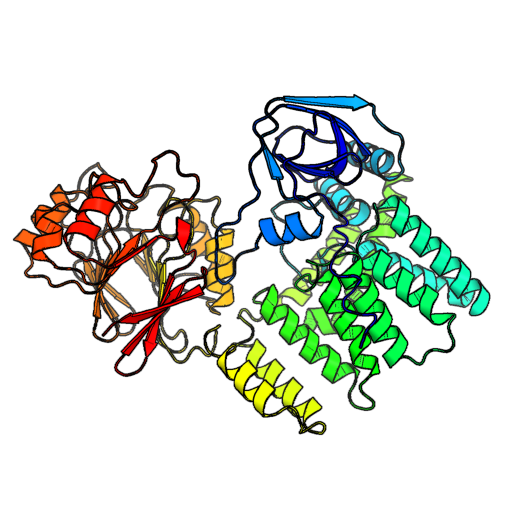1.00 63.38 92 THR A N 1
ATOM 730 C CA . THR A 1 92 ? -19.796 18.597 -9.802 1.00 63.38 92 THR A CA 1
ATOM 731 C C . THR A 1 92 ? -20.743 19.641 -9.216 1.00 63.38 92 THR A C 1
ATOM 733 O O . THR A 1 92 ? -20.399 20.819 -9.150 1.00 63.38 92 THR A O 1
ATOM 736 N N . GLU A 1 93 ? -21.891 19.205 -8.682 1.00 72.81 93 GLU A N 1
ATOM 737 C CA . GLU A 1 93 ? -22.796 20.052 -7.908 1.00 72.81 93 GLU A CA 1
ATOM 738 C C . GLU A 1 93 ? -23.265 19.332 -6.637 1.00 72.81 93 GLU A C 1
ATOM 740 O O . GLU A 1 93 ? -24.123 18.451 -6.654 1.00 72.81 93 GLU A O 1
ATOM 745 N N . CYS A 1 94 ? -22.682 19.728 -5.505 1.00 80.12 94 CYS A N 1
ATOM 746 C CA . CYS A 1 94 ? -23.145 19.356 -4.173 1.00 80.12 94 CYS A CA 1
ATOM 747 C C . CYS A 1 94 ? -23.548 20.616 -3.395 1.00 80.12 94 CYS A C 1
ATOM 749 O O . CYS A 1 94 ? -22.779 21.592 -3.349 1.00 80.12 94 CYS A O 1
ATOM 751 N N . SER A 1 95 ? -24.741 20.602 -2.796 1.00 87.56 95 SER A N 1
ATOM 752 C CA . SER A 1 95 ? -25.270 21.698 -1.975 1.00 87.56 95 SER A CA 1
ATOM 753 C C . SER A 1 95 ? -25.920 21.173 -0.701 1.00 87.56 95 SER A C 1
ATOM 755 O O . SER A 1 95 ? -26.725 20.244 -0.741 1.00 87.56 95 SER A O 1
ATOM 757 N N . LEU A 1 96 ? -25.597 21.802 0.426 1.00 90.75 96 LEU A N 1
ATOM 758 C CA . LEU A 1 96 ? -26.205 21.525 1.723 1.00 90.75 96 LEU A CA 1
ATOM 759 C C . LEU A 1 96 ? -27.680 21.954 1.711 1.00 90.75 96 LEU A C 1
ATOM 761 O O . LEU A 1 96 ? -27.979 23.119 1.463 1.00 90.75 96 LEU A O 1
ATOM 765 N N . ILE A 1 97 ? -28.580 21.009 1.975 1.00 91.44 97 ILE A N 1
ATOM 766 C CA . ILE A 1 97 ? -30.022 21.237 2.128 1.00 91.44 97 ILE A CA 1
ATOM 767 C C . ILE A 1 97 ? -30.309 21.690 3.555 1.00 91.44 97 ILE A C 1
ATOM 769 O O . ILE A 1 97 ? -30.943 22.719 3.777 1.00 91.44 97 ILE A O 1
ATOM 773 N N . GLU A 1 98 ? -29.842 20.901 4.524 1.00 90.62 98 GLU A N 1
ATOM 774 C CA . GLU A 1 98 ? -30.155 21.098 5.933 1.00 90.62 98 GLU A CA 1
ATOM 775 C C . GLU A 1 98 ? -28.984 20.686 6.826 1.00 90.62 98 GLU A C 1
ATOM 777 O O . GLU A 1 98 ? -28.410 19.597 6.711 1.00 90.62 98 GLU A O 1
ATOM 782 N N . GLU A 1 99 ? -28.650 21.568 7.766 1.00 91.62 99 GLU A N 1
ATOM 783 C CA . GLU A 1 99 ? -27.746 21.253 8.861 1.00 91.62 99 GLU A CA 1
ATOM 784 C C . GLU A 1 99 ? -28.504 20.540 9.977 1.00 91.62 99 GLU A C 1
ATOM 786 O O . GLU A 1 99 ? -29.161 21.168 10.808 1.00 91.62 99 GLU A O 1
ATOM 791 N N . HIS A 1 100 ? -28.360 19.220 10.060 1.00 88.62 100 HIS A N 1
ATOM 792 C CA . HIS A 1 100 ? -28.900 18.492 11.202 1.00 88.62 100 HIS A CA 1
ATOM 793 C C . HIS A 1 100 ? -28.029 18.702 12.442 1.00 88.62 100 HIS A C 1
ATOM 795 O O . HIS A 1 100 ? -26.798 18.544 12.427 1.00 88.62 100 HIS A O 1
ATOM 801 N N . TRP A 1 101 ? -28.677 19.009 13.566 1.00 91.88 101 TRP A N 1
ATOM 802 C CA . TRP A 1 101 ? -27.998 19.017 14.855 1.00 91.88 101 TRP A CA 1
ATOM 803 C C . TRP A 1 101 ? -27.597 17.589 15.234 1.00 91.88 101 TRP A C 1
ATOM 805 O O . TRP A 1 101 ? -28.422 16.676 15.302 1.00 91.88 101 TRP A O 1
ATOM 815 N N . SER A 1 102 ? -26.312 17.392 15.502 1.00 92.50 102 SER A N 1
ATOM 816 C CA . SER A 1 102 ? -25.770 16.148 16.029 1.00 92.50 102 SER A CA 1
ATOM 817 C C . SER A 1 102 ? -24.530 16.450 16.862 1.00 92.50 102 SER A C 1
ATOM 819 O O . SER A 1 102 ? -23.875 17.474 16.680 1.00 92.50 102 SER A O 1
ATOM 821 N N . ILE A 1 103 ? -24.156 15.525 17.748 1.00 92.06 103 ILE A N 1
ATOM 822 C CA . ILE A 1 103 ? -22.921 15.663 18.532 1.00 92.06 103 ILE A CA 1
ATOM 823 C C . ILE A 1 103 ? -21.711 15.830 17.597 1.00 92.06 103 ILE A C 1
ATOM 825 O O . ILE A 1 103 ? -20.860 16.676 17.852 1.00 92.06 103 ILE A O 1
ATOM 829 N N . ARG A 1 104 ? -21.664 15.088 16.482 1.00 92.19 104 ARG A N 1
ATOM 830 C CA . ARG A 1 104 ? -20.554 15.149 15.522 1.00 92.19 104 ARG A CA 1
ATOM 831 C C . ARG A 1 104 ? -20.529 16.457 14.737 1.00 92.19 104 ARG A C 1
ATOM 833 O O . ARG A 1 104 ? -19.460 17.044 14.626 1.00 92.19 104 ARG A O 1
ATOM 840 N N . SER A 1 105 ? -21.676 16.946 14.263 1.00 92.12 105 SER A N 1
ATOM 841 C CA . SER A 1 105 ? -21.760 18.234 13.558 1.00 92.12 105 SER A CA 1
ATOM 842 C C . SER A 1 105 ? -21.395 19.403 14.475 1.00 92.12 105 SER A C 1
ATOM 844 O O . SER A 1 105 ? -20.644 20.291 14.077 1.00 92.12 105 SER A O 1
ATOM 846 N N . CYS A 1 106 ? -21.829 19.370 15.739 1.00 93.62 106 CYS A N 1
ATOM 847 C CA . CYS A 1 106 ? -21.418 20.347 16.747 1.00 93.62 106 CYS A CA 1
ATOM 848 C C . CYS A 1 106 ? -19.914 20.301 17.022 1.00 93.62 106 CYS A C 1
ATOM 850 O O . CYS A 1 106 ? -19.274 21.348 17.053 1.00 93.62 106 CYS A O 1
ATOM 852 N N . MET A 1 107 ? -19.347 19.105 17.201 1.00 93.38 107 MET A N 1
ATOM 853 C CA . MET A 1 107 ? -17.908 18.942 17.406 1.00 93.38 107 MET A CA 1
ATOM 854 C C . MET A 1 107 ? -17.114 19.431 16.195 1.00 93.38 107 MET A C 1
ATOM 856 O O . MET A 1 107 ? -16.155 20.167 16.379 1.00 93.38 107 MET A O 1
ATOM 860 N N . GLN A 1 108 ? -17.535 19.104 14.972 1.00 93.44 108 GLN A N 1
ATOM 861 C CA . GLN A 1 108 ? -16.856 19.544 13.752 1.00 93.44 108 GLN A CA 1
ATOM 862 C C . GLN A 1 108 ? -16.847 21.071 13.625 1.00 93.44 108 GLN A C 1
ATOM 864 O O . GLN A 1 108 ? -15.802 21.651 13.346 1.00 93.44 108 GLN A O 1
ATOM 869 N N . LYS A 1 109 ? -17.979 21.732 13.903 1.00 92.62 109 LYS A N 1
ATOM 870 C CA . LYS A 1 109 ? -18.066 23.202 13.926 1.00 92.62 109 LYS A CA 1
ATOM 871 C C . LYS A 1 109 ? -17.215 23.826 15.031 1.00 92.62 109 LYS A C 1
ATOM 873 O O . LYS A 1 109 ? -16.588 24.861 14.832 1.00 92.62 109 LYS A O 1
ATOM 878 N N . ALA A 1 110 ? -17.186 23.208 16.211 1.00 93.50 110 ALA A N 1
ATOM 879 C CA . ALA A 1 110 ? -16.335 23.672 17.300 1.00 93.50 110 ALA A CA 1
ATOM 880 C C . ALA A 1 110 ? -14.848 23.560 16.927 1.00 93.50 110 ALA A C 1
ATOM 882 O O . ALA A 1 110 ? -14.092 24.494 17.172 1.00 93.50 110 ALA A O 1
ATOM 883 N N . ILE A 1 111 ? -14.448 22.460 16.277 1.00 93.50 111 ILE A N 1
ATOM 884 C CA . ILE A 1 111 ? -13.087 22.261 15.767 1.00 93.50 111 ILE A CA 1
ATOM 885 C C . ILE A 1 111 ? -12.757 23.311 14.699 1.00 93.50 111 ILE A C 1
ATOM 887 O O . ILE A 1 111 ? -11.711 23.948 14.782 1.00 93.50 111 ILE A O 1
ATOM 891 N N . SER A 1 112 ? -13.643 23.558 13.726 1.00 91.31 112 SER A N 1
ATOM 892 C CA . SER A 1 112 ? -13.375 24.523 12.648 1.00 91.31 112 SER A CA 1
ATOM 893 C C . SER A 1 112 ? -13.123 25.947 13.152 1.00 91.31 112 SER A C 1
ATOM 895 O O . SER A 1 112 ? -12.374 26.683 12.510 1.00 91.31 112 SER A O 1
ATOM 897 N N . ASN A 1 113 ? -13.698 26.306 14.305 1.00 91.88 113 ASN A N 1
ATOM 898 C CA . ASN A 1 113 ? -13.547 27.614 14.946 1.00 91.88 113 ASN A CA 1
ATOM 899 C C . ASN A 1 113 ? -12.224 27.799 15.706 1.00 91.88 113 ASN A C 1
ATOM 901 O O . ASN A 1 113 ? -11.961 28.901 16.181 1.00 91.88 113 ASN A O 1
ATOM 905 N N . LEU A 1 114 ? -11.407 26.754 15.863 1.00 90.56 114 LEU A N 1
ATOM 906 C CA . LEU A 1 114 ? -10.079 26.892 16.464 1.00 90.56 114 LEU A CA 1
ATOM 907 C C . LEU A 1 114 ? -9.154 27.705 15.541 1.00 90.56 114 LEU A C 1
ATOM 909 O O . LEU A 1 114 ? -9.430 27.866 14.355 1.00 90.56 114 LEU A O 1
ATOM 913 N N . GLU A 1 115 ? -8.050 28.233 16.058 1.00 88.12 115 GLU A N 1
ATOM 914 C CA . GLU A 1 115 ? -7.087 28.978 15.230 1.00 88.12 115 GLU A CA 1
ATOM 915 C C . GLU A 1 115 ? -6.013 28.051 14.645 1.00 88.12 115 GLU A C 1
ATOM 917 O O . GLU A 1 115 ? -5.707 28.126 13.458 1.00 88.12 115 GLU A O 1
ATOM 922 N N . ASP A 1 116 ? -5.497 27.126 15.456 1.00 88.00 116 ASP A N 1
ATOM 923 C CA . ASP A 1 116 ? -4.391 26.239 15.094 1.00 88.00 116 ASP A CA 1
ATOM 924 C C . ASP A 1 116 ? -4.837 25.095 14.165 1.00 88.00 116 ASP A C 1
ATOM 926 O O . ASP A 1 116 ? -5.655 24.247 14.533 1.00 88.00 116 ASP A O 1
ATOM 930 N N . GLN A 1 117 ? -4.276 25.064 12.954 1.00 87.44 117 GLN A N 1
ATOM 931 C CA . GLN A 1 117 ? -4.589 24.070 11.927 1.00 87.44 117 GLN A CA 1
ATOM 932 C C . GLN A 1 117 ? -4.141 22.647 12.303 1.00 87.44 117 GLN A C 1
ATOM 934 O O . GLN A 1 117 ? -4.878 21.693 12.058 1.00 87.44 117 GLN A O 1
ATOM 939 N N . THR A 1 118 ? -2.992 22.496 12.961 1.00 84.75 118 THR A N 1
ATOM 940 C CA . THR A 1 118 ? -2.471 21.190 13.399 1.00 84.75 118 THR A CA 1
ATOM 941 C C . THR A 1 118 ? -3.400 20.577 14.443 1.00 84.75 118 THR A C 1
ATOM 943 O O . THR A 1 118 ? -3.757 19.399 14.381 1.00 84.75 118 THR A O 1
ATOM 946 N N . VAL A 1 119 ? -3.864 21.405 15.385 1.00 87.88 119 VAL A N 1
ATOM 947 C CA . VAL A 1 119 ? -4.847 21.000 16.397 1.00 87.88 119 VAL A CA 1
ATOM 948 C C . VAL A 1 119 ? -6.175 20.614 15.745 1.00 87.88 119 VAL A C 1
ATOM 950 O O . VAL A 1 119 ? -6.788 19.628 16.158 1.00 87.88 119 VAL A O 1
ATOM 953 N N . LYS A 1 120 ? -6.626 21.344 14.714 1.00 89.94 120 LYS A N 1
ATOM 954 C CA . LYS A 1 120 ? -7.850 20.990 13.975 1.00 89.94 120 LYS A CA 1
ATOM 955 C C . LYS A 1 120 ? -7.759 19.615 13.344 1.00 89.94 120 LYS A C 1
ATOM 957 O O . LYS A 1 120 ? -8.684 18.820 13.502 1.00 89.94 120 LYS A O 1
ATOM 962 N N . GLU A 1 121 ? -6.678 19.352 12.622 1.00 86.62 121 GLU A N 1
ATOM 963 C CA . GLU A 1 121 ? -6.459 18.086 11.925 1.00 86.62 121 GLU A CA 1
ATOM 964 C C . GLU A 1 121 ? -6.430 16.919 12.912 1.00 86.62 121 GLU A C 1
ATOM 966 O O . GLU A 1 121 ? -7.154 15.937 12.730 1.00 86.62 121 GLU A O 1
ATOM 971 N N . ASP A 1 122 ? -5.706 17.064 14.023 1.00 86.38 122 ASP A N 1
ATOM 972 C CA . ASP A 1 122 ? -5.630 16.009 15.027 1.00 86.38 122 ASP A CA 1
ATOM 973 C C . ASP A 1 122 ? -6.963 15.787 15.764 1.00 86.38 122 ASP A C 1
ATOM 975 O O . ASP A 1 122 ? -7.369 14.643 15.970 1.00 86.38 122 ASP A O 1
ATOM 979 N N . LEU A 1 123 ? -7.713 16.843 16.099 1.00 90.94 123 LEU A N 1
ATOM 980 C CA . LEU A 1 123 ? -9.044 16.697 16.704 1.00 90.94 123 LEU A CA 1
ATOM 981 C C . LEU A 1 123 ? -10.046 16.063 15.735 1.00 90.94 123 LEU A C 1
ATOM 983 O O . LEU A 1 123 ? -10.811 15.183 16.134 1.00 90.94 123 LEU A O 1
ATOM 987 N N . ASN A 1 124 ? -10.028 16.459 14.463 1.00 89.38 124 ASN A N 1
ATOM 988 C CA . ASN A 1 124 ? -10.832 15.839 13.410 1.00 89.38 124 ASN A CA 1
ATOM 989 C C . ASN A 1 124 ? -10.517 14.338 13.290 1.00 89.38 124 ASN A C 1
ATOM 991 O O . ASN A 1 124 ? -11.431 13.507 13.230 1.00 89.38 124 ASN A O 1
ATOM 995 N N . ARG A 1 125 ? -9.241 13.964 13.371 1.00 86.50 125 ARG A N 1
ATOM 996 C CA . ARG A 1 125 ? -8.781 12.572 13.350 1.00 86.50 125 ARG A CA 1
ATOM 997 C C . ARG A 1 125 ? -9.199 11.798 14.599 1.00 86.50 125 ARG A C 1
ATOM 999 O O . ARG A 1 125 ? -9.844 10.754 14.497 1.00 86.50 125 ARG A O 1
ATOM 1006 N N . VAL A 1 126 ? -8.877 12.301 15.789 1.00 87.69 126 VAL A N 1
ATOM 1007 C CA . VAL A 1 126 ? -9.081 11.601 17.066 1.00 87.69 126 VAL A CA 1
ATOM 1008 C C . VAL A 1 126 ? -10.559 11.531 17.441 1.00 87.69 126 VAL A C 1
ATOM 1010 O O . VAL A 1 126 ? -11.031 10.466 17.854 1.00 87.69 126 VAL A O 1
ATOM 1013 N N . LEU A 1 127 ? -11.293 12.640 17.309 1.00 90.44 127 LEU A N 1
ATOM 1014 C CA . LEU A 1 127 ? -12.679 12.756 17.755 1.00 90.44 127 LEU A CA 1
ATOM 1015 C C . LEU A 1 127 ? -13.694 12.373 16.683 1.00 90.44 127 LEU A C 1
ATOM 1017 O O . LEU A 1 127 ? -14.733 11.819 17.035 1.00 90.44 127 LEU A O 1
ATOM 1021 N N . LEU A 1 128 ? -13.433 12.674 15.409 1.00 88.38 128 LEU A N 1
ATOM 1022 C CA . LEU A 1 128 ? -14.397 12.488 14.317 1.00 88.38 128 LEU A CA 1
ATOM 1023 C C . LEU A 1 128 ? -13.967 11.430 13.297 1.00 88.38 128 LEU A C 1
ATOM 1025 O O . LEU A 1 128 ? -14.768 11.073 12.433 1.00 88.38 128 LEU A O 1
ATOM 1029 N N . ASN A 1 129 ? -12.755 10.872 13.426 1.00 81.12 129 ASN A N 1
ATOM 1030 C CA . ASN A 1 129 ? -12.196 9.882 12.502 1.00 81.12 129 ASN A CA 1
ATOM 1031 C C . ASN A 1 129 ? -12.088 10.410 11.051 1.00 81.12 129 ASN A C 1
ATOM 1033 O O . ASN A 1 129 ? -12.110 9.647 10.076 1.00 81.12 129 ASN A O 1
ATOM 1037 N N . MET A 1 130 ? -11.953 11.728 10.907 1.00 80.81 130 MET A N 1
ATOM 1038 C CA . MET A 1 130 ? -11.654 12.414 9.654 1.00 80.81 130 MET A CA 1
ATOM 1039 C C . MET A 1 130 ? -10.129 12.436 9.500 1.00 80.81 130 MET A C 1
ATOM 1041 O O . MET A 1 130 ? -9.448 13.092 10.275 1.00 80.81 130 MET A O 1
ATOM 1045 N N . LYS A 1 131 ? -9.605 11.636 8.565 1.00 69.19 131 LYS A N 1
ATOM 1046 C CA . LYS A 1 131 ? -8.158 11.470 8.346 1.00 69.19 131 LYS A CA 1
ATOM 1047 C C . LYS A 1 131 ? -7.721 12.375 7.203 1.00 69.19 131 LYS A C 1
ATOM 1049 O O . LYS A 1 131 ? -8.524 12.575 6.287 1.00 69.19 131 LYS A O 1
ATOM 1054 N N . THR A 1 132 ? -6.484 12.843 7.246 1.00 60.59 132 THR A N 1
ATOM 1055 C CA . THR A 1 132 ? -5.827 13.483 6.101 1.00 60.59 132 THR A CA 1
ATOM 1056 C C . THR A 1 132 ? -5.106 12.420 5.264 1.00 60.59 132 THR A C 1
ATOM 1058 O O . THR A 1 132 ? -4.804 11.336 5.764 1.00 60.59 132 THR A O 1
ATOM 1061 N N . ASP A 1 133 ? -4.827 12.704 3.990 1.00 49.03 133 ASP A N 1
ATOM 1062 C CA . ASP A 1 133 ? -4.110 11.765 3.105 1.00 49.03 133 ASP A CA 1
ATOM 1063 C C . ASP A 1 133 ? -2.654 11.511 3.561 1.00 49.03 133 ASP A C 1
ATOM 1065 O O . ASP A 1 133 ? -2.034 10.534 3.152 1.00 49.03 133 ASP A O 1
ATOM 1069 N N . GLN A 1 134 ? -2.130 12.355 4.460 1.00 42.12 134 GLN A N 1
ATOM 1070 C CA . GLN A 1 134 ? -0.804 12.234 5.078 1.00 42.12 134 GLN A CA 1
ATOM 1071 C C . GLN A 1 134 ? -0.792 11.403 6.373 1.00 42.12 134 GLN A C 1
ATOM 1073 O O . GLN A 1 134 ? 0.269 11.226 6.975 1.00 42.12 134 GLN A O 1
ATOM 1078 N N . ASP A 1 135 ? -1.939 10.896 6.840 1.00 49.66 135 ASP A N 1
ATOM 1079 C CA . ASP A 1 135 ? -1.974 10.022 8.011 1.00 49.66 135 ASP A CA 1
ATOM 1080 C C . ASP A 1 135 ? -1.290 8.690 7.670 1.00 49.66 135 ASP A C 1
ATOM 1082 O O . ASP A 1 135 ? -1.915 7.773 7.133 1.00 49.66 135 ASP A O 1
ATOM 1086 N N . ASN A 1 136 ? 0.000 8.583 8.014 1.00 44.34 136 ASN A N 1
ATOM 1087 C CA . ASN A 1 136 ? 0.782 7.353 7.919 1.00 44.34 136 ASN A CA 1
ATOM 1088 C C . ASN A 1 136 ? -0.057 6.162 8.400 1.00 44.34 136 ASN A C 1
ATOM 1090 O O . ASN A 1 136 ? -0.648 6.202 9.492 1.00 44.34 136 ASN A O 1
ATOM 1094 N N . SER A 1 137 ? -0.086 5.100 7.590 1.00 54.16 137 SER A N 1
ATOM 1095 C CA . SER A 1 137 ? -0.764 3.826 7.842 1.00 54.16 137 SER A CA 1
ATOM 1096 C C . SER A 1 137 ? -0.080 3.046 8.969 1.00 54.16 137 SER A C 1
ATOM 1098 O O . SER A 1 137 ? 0.403 1.935 8.786 1.00 54.16 137 SER A O 1
ATOM 1100 N N . SER A 1 138 ? -0.000 3.646 10.155 1.00 59.34 138 SER A N 1
ATOM 1101 C CA . SER A 1 138 ? 0.325 2.942 11.386 1.00 59.34 138 SER A CA 1
ATOM 1102 C C . SER A 1 138 ? -0.904 2.171 11.839 1.00 59.34 138 SER A C 1
ATOM 1104 O O . SER A 1 138 ? -2.039 2.662 11.801 1.00 59.34 138 SER A O 1
ATOM 1106 N N . PHE A 1 139 ? -0.635 0.984 12.365 1.00 61.59 139 PHE A N 1
ATOM 1107 C CA . PHE A 1 139 ? -1.582 0.115 13.043 1.00 61.59 139 PHE A CA 1
ATOM 1108 C C . PHE A 1 139 ? -2.470 0.850 14.067 1.00 61.59 139 PHE A C 1
ATOM 1110 O O . PHE A 1 139 ? -3.628 0.488 14.277 1.00 61.59 139 PHE A O 1
ATOM 1117 N N . LEU A 1 140 ? -1.960 1.910 14.698 1.00 59.38 140 LEU A N 1
ATOM 1118 C CA . LEU A 1 140 ? -2.660 2.694 15.721 1.00 59.38 140 LEU A CA 1
ATOM 1119 C C . LEU A 1 140 ? -3.604 3.757 15.164 1.00 59.38 140 LEU A C 1
ATOM 1121 O O . LEU A 1 140 ? -4.508 4.201 15.877 1.00 59.38 140 LEU A O 1
ATOM 1125 N N . ASN A 1 141 ? -3.408 4.153 13.910 1.00 61.47 141 ASN A N 1
ATOM 1126 C CA . ASN A 1 141 ? -4.254 5.123 13.227 1.00 61.47 141 ASN A CA 1
ATOM 1127 C C . ASN A 1 141 ? -5.492 4.465 12.606 1.00 61.47 141 ASN A C 1
ATOM 1129 O O . ASN A 1 141 ? -6.334 5.148 12.025 1.00 61.47 141 ASN A O 1
ATOM 1133 N N . GLU A 1 142 ? -5.641 3.148 12.722 1.00 63.25 142 GLU A N 1
ATOM 1134 C CA . GLU A 1 142 ? -6.810 2.412 12.254 1.00 63.25 142 GLU A CA 1
ATOM 1135 C C . GLU A 1 142 ? -8.112 2.835 12.946 1.00 63.25 142 GLU A C 1
ATOM 1137 O O . GLU A 1 142 ? -8.147 3.320 14.083 1.00 63.25 142 GLU A O 1
ATOM 1142 N N . HIS A 1 143 ? -9.220 2.648 12.229 1.00 64.62 143 HIS A N 1
ATOM 1143 C CA . HIS A 1 143 ? -10.518 3.188 12.610 1.00 64.62 143 HIS A CA 1
ATOM 1144 C C . HIS A 1 143 ? -10.954 2.764 14.020 1.00 64.62 143 HIS A C 1
ATOM 1146 O O . HIS A 1 143 ? -11.341 1.621 14.281 1.00 64.62 143 HIS A O 1
ATOM 1152 N N . GLY A 1 144 ? -10.978 3.747 14.922 1.00 70.50 144 GLY A N 1
ATOM 1153 C CA . GLY A 1 144 ? -11.676 3.648 16.192 1.00 70.50 144 GLY A CA 1
ATOM 1154 C C . GLY A 1 144 ? -10.883 3.333 17.438 1.00 70.50 144 GLY A C 1
ATOM 1155 O O . GLY A 1 144 ? -11.470 3.130 18.507 1.00 70.50 144 GLY A O 1
ATOM 1156 N N . PHE A 1 145 ? -9.561 3.308 17.347 1.00 77.06 145 PHE A N 1
ATOM 1157 C CA . PHE A 1 145 ? -8.758 3.061 18.534 1.00 77.06 145 PHE A CA 1
ATOM 1158 C C . PHE A 1 145 ? -8.882 4.164 19.596 1.00 77.06 145 PHE A C 1
ATOM 1160 O O . PHE A 1 145 ? -8.860 3.836 20.781 1.00 77.06 145 PHE A O 1
ATOM 1167 N N . SER A 1 146 ? -9.158 5.419 19.216 1.00 86.38 146 SER A N 1
ATOM 1168 C CA . SER A 1 146 ? -9.356 6.536 20.156 1.00 86.38 146 SER A CA 1
ATOM 1169 C C . SER A 1 146 ? -10.556 6.329 21.094 1.00 86.38 146 SER A C 1
ATOM 1171 O O . SER A 1 146 ? -10.404 6.334 22.319 1.00 86.38 146 SER A O 1
ATOM 1173 N N . TYR A 1 147 ? -11.750 6.049 20.560 1.00 86.38 147 TYR A N 1
ATOM 1174 C CA . TYR A 1 147 ? -12.933 5.790 21.390 1.00 86.38 147 TYR A CA 1
ATOM 1175 C C . TYR A 1 147 ? -12.866 4.441 22.123 1.00 86.38 147 TYR A C 1
ATOM 1177 O O . TYR A 1 147 ? -13.380 4.317 23.239 1.00 86.38 147 TYR A O 1
ATOM 1185 N N . ALA A 1 148 ? -12.194 3.429 21.559 1.00 84.56 148 ALA A N 1
ATOM 1186 C CA . ALA A 1 148 ? -11.938 2.177 22.270 1.00 84.56 148 ALA A CA 1
ATOM 1187 C C . ALA A 1 148 ? -10.999 2.408 23.468 1.00 84.56 148 ALA A C 1
ATOM 1189 O O . ALA A 1 148 ? -11.256 1.895 24.562 1.00 84.56 148 ALA A O 1
ATOM 1190 N N . GLY A 1 149 ? -9.965 3.232 23.283 1.00 89.06 149 GLY A N 1
ATOM 1191 C CA . GLY A 1 149 ? -9.055 3.703 24.322 1.00 89.06 149 GLY A CA 1
ATOM 1192 C C . GLY A 1 149 ? -9.777 4.459 25.429 1.00 89.06 149 GLY A C 1
ATOM 1193 O O . GLY A 1 149 ? -9.621 4.124 26.606 1.00 89.06 149 GLY A O 1
ATOM 1194 N N . MET A 1 150 ? -10.655 5.398 25.069 1.00 91.44 150 MET A N 1
ATOM 1195 C CA . MET A 1 150 ? -11.480 6.126 26.035 1.00 91.44 150 MET A CA 1
ATOM 1196 C C . MET A 1 150 ? -12.359 5.178 26.867 1.00 91.44 150 MET A C 1
ATOM 1198 O O . MET A 1 150 ? -12.362 5.262 28.098 1.00 91.44 150 MET A O 1
ATOM 1202 N N . LEU A 1 151 ? -13.030 4.200 26.242 1.00 91.62 151 LEU A N 1
ATOM 1203 C CA . LEU A 1 151 ? -13.817 3.197 26.973 1.00 91.62 151 LEU A CA 1
ATOM 1204 C C . LEU A 1 151 ? -12.952 2.345 27.922 1.00 91.62 151 LEU A C 1
ATOM 1206 O O . LEU A 1 151 ? -13.420 1.941 28.991 1.00 91.62 151 LEU A O 1
ATOM 1210 N N . LEU A 1 152 ? -11.702 2.044 27.558 1.00 89.88 152 LEU A N 1
ATOM 1211 C CA . LEU A 1 152 ? -10.774 1.309 28.425 1.00 89.88 152 LEU A CA 1
ATOM 1212 C C . LEU A 1 152 ? -10.359 2.136 29.647 1.00 89.88 152 LEU A C 1
ATOM 1214 O O . LEU A 1 152 ? -10.343 1.604 30.761 1.00 89.88 152 LEU A O 1
ATOM 1218 N N . ILE A 1 153 ? -10.058 3.422 29.457 1.00 92.00 153 ILE A N 1
ATOM 1219 C CA . ILE A 1 153 ? -9.745 4.358 30.545 1.00 92.00 153 ILE A CA 1
ATOM 1220 C C . ILE A 1 153 ? -10.954 4.501 31.472 1.00 92.00 153 ILE A C 1
ATOM 1222 O O . ILE A 1 153 ? -10.817 4.335 32.686 1.00 92.00 153 ILE A O 1
ATOM 1226 N N . GLY A 1 154 ? -12.146 4.697 30.904 1.00 91.44 154 GLY A N 1
ATOM 1227 C CA . GLY A 1 154 ? -13.401 4.777 31.647 1.00 91.44 154 GLY A CA 1
ATOM 1228 C C . GLY A 1 154 ? -13.651 3.550 32.530 1.00 91.44 154 GLY A C 1
ATOM 1229 O O . GLY A 1 154 ? -13.939 3.698 33.717 1.00 91.44 154 GLY A O 1
ATOM 1230 N N . ASP A 1 155 ? -13.463 2.326 32.011 1.00 91.19 155 ASP A N 1
ATOM 1231 C CA . ASP A 1 155 ? -13.623 1.103 32.823 1.00 91.19 155 ASP A CA 1
ATOM 1232 C C . ASP A 1 155 ? -12.598 1.022 33.969 1.00 91.19 155 ASP A C 1
ATOM 1234 O O . ASP A 1 155 ? -12.942 0.568 35.066 1.00 91.19 155 ASP A O 1
ATOM 1238 N N . ARG A 1 156 ? -11.352 1.472 33.744 1.00 92.44 156 ARG A N 1
ATOM 1239 C CA . ARG A 1 156 ? -10.304 1.498 34.779 1.00 92.44 156 ARG A CA 1
ATOM 1240 C C . ARG A 1 156 ? -10.626 2.493 35.887 1.00 92.44 156 ARG A C 1
ATOM 1242 O O . ARG A 1 156 ? -10.516 2.122 37.052 1.00 92.44 156 ARG A O 1
ATOM 1249 N N . ILE A 1 157 ? -11.057 3.704 35.541 1.00 93.06 157 ILE A N 1
ATOM 1250 C CA . ILE A 1 157 ? -11.430 4.742 36.511 1.00 93.06 157 ILE A CA 1
ATOM 1251 C C . ILE A 1 157 ? -12.651 4.284 37.316 1.00 93.06 157 ILE A C 1
ATOM 1253 O O . ILE A 1 157 ? -12.612 4.239 38.545 1.00 93.06 157 ILE A O 1
ATOM 1257 N N . LEU A 1 158 ? -13.714 3.834 36.642 1.00 94.75 158 LEU A N 1
ATOM 1258 C CA . LEU A 1 158 ? -14.956 3.422 37.303 1.00 94.75 158 LEU A CA 1
ATOM 1259 C C . LEU A 1 158 ? -14.785 2.220 38.242 1.00 94.75 158 LEU A C 1
ATOM 1261 O O . LEU A 1 158 ? -15.596 2.041 39.148 1.00 94.75 158 LEU A O 1
ATOM 1265 N N . LYS A 1 159 ? -13.735 1.402 38.075 1.00 95.12 159 LYS A N 1
ATOM 1266 C CA . LYS A 1 159 ? -13.427 0.296 38.999 1.00 95.12 159 LYS A CA 1
ATOM 1267 C C . LYS A 1 159 ? -13.233 0.767 40.446 1.00 95.12 159 LYS A C 1
ATOM 1269 O O . LYS A 1 159 ? -13.497 -0.028 41.343 1.00 95.12 159 LYS A O 1
ATOM 1274 N N . TYR A 1 160 ? -12.787 2.003 40.661 1.00 96.38 160 TYR A N 1
ATOM 1275 C CA . TYR A 1 160 ? -12.559 2.561 41.997 1.00 96.38 160 TYR A CA 1
ATOM 1276 C C . TYR A 1 160 ? -13.828 3.130 42.644 1.00 96.38 160 TYR A C 1
ATOM 1278 O O . TYR A 1 160 ? -13.873 3.265 43.861 1.00 96.38 160 TYR A O 1
ATOM 1286 N N . PHE A 1 161 ? -14.867 3.421 41.853 1.00 96.44 161 PHE A N 1
ATOM 1287 C CA . PHE A 1 161 ? -16.077 4.104 42.327 1.00 96.44 161 PHE A CA 1
ATOM 1288 C C . PHE A 1 161 ? -17.308 3.198 42.409 1.00 96.44 161 PHE A C 1
ATOM 1290 O O . PHE A 1 161 ? -18.194 3.434 43.227 1.00 96.44 161 PHE A O 1
ATOM 1297 N N . ILE A 1 162 ? -17.402 2.174 41.554 1.00 96.81 162 ILE A N 1
ATOM 1298 C CA . ILE A 1 162 ? -18.593 1.323 41.452 1.00 96.81 162 ILE A CA 1
ATOM 1299 C C . ILE A 1 162 ? -18.244 -0.162 41.333 1.00 96.81 162 ILE A C 1
ATOM 1301 O O . ILE A 1 162 ? -17.221 -0.557 40.768 1.00 96.81 162 ILE A O 1
ATOM 1305 N N . ASP A 1 163 ? -19.141 -1.014 41.840 1.00 95.44 163 ASP A N 1
ATOM 1306 C CA . ASP A 1 163 ? -18.975 -2.464 41.800 1.00 95.44 163 ASP A CA 1
ATOM 1307 C C . ASP A 1 163 ? -18.984 -3.020 40.365 1.00 95.44 163 ASP A C 1
ATOM 1309 O O . ASP A 1 163 ? -19.479 -2.410 39.412 1.00 95.44 163 ASP A O 1
ATOM 1313 N N . ARG A 1 164 ? -18.474 -4.246 40.207 1.00 91.62 164 ARG A N 1
ATOM 1314 C CA . ARG A 1 164 ? -18.308 -4.902 38.901 1.00 91.62 164 ARG A CA 1
ATOM 1315 C C . ARG A 1 164 ? -19.610 -5.012 38.095 1.00 91.62 164 ARG A C 1
ATOM 1317 O O . ARG A 1 164 ? -19.554 -4.961 36.864 1.00 91.62 164 ARG A O 1
ATOM 1324 N N . ARG A 1 165 ? -20.767 -5.200 38.742 1.00 91.12 165 ARG A N 1
ATOM 1325 C CA . ARG A 1 165 ? -22.062 -5.361 38.063 1.00 91.12 165 ARG A CA 1
ATOM 1326 C C . ARG A 1 165 ? -22.571 -4.017 37.560 1.00 91.12 165 ARG A C 1
ATOM 1328 O O . ARG A 1 165 ? -22.944 -3.932 36.389 1.00 91.12 165 ARG A O 1
ATOM 1335 N N . ARG A 1 166 ? -22.552 -2.977 38.403 1.00 93.12 166 ARG A N 1
ATOM 1336 C CA . ARG A 1 166 ? -22.910 -1.605 37.995 1.00 93.12 166 ARG A CA 1
ATOM 1337 C C . ARG A 1 166 ? -21.979 -1.102 36.900 1.00 93.12 166 ARG A C 1
ATOM 1339 O O . ARG A 1 166 ? -22.460 -0.661 35.860 1.00 93.12 166 ARG A O 1
ATOM 1346 N N . ARG A 1 167 ? -20.668 -1.293 37.065 1.00 93.88 167 ARG A N 1
ATOM 1347 C CA . ARG A 1 167 ? -19.663 -0.899 36.071 1.00 93.88 167 ARG A CA 1
ATOM 1348 C C . ARG A 1 167 ? -19.918 -1.511 34.704 1.00 93.88 167 ARG A C 1
ATOM 1350 O O . ARG A 1 167 ? -19.913 -0.804 33.705 1.00 93.88 167 ARG A O 1
ATOM 1357 N N . ARG A 1 168 ? -20.221 -2.813 34.647 1.00 90.69 168 ARG A N 1
ATOM 1358 C CA . ARG A 1 168 ? -20.538 -3.484 33.379 1.00 90.69 168 ARG A CA 1
ATOM 1359 C C . ARG A 1 168 ? -21.742 -2.849 32.681 1.00 90.69 168 ARG A C 1
ATOM 1361 O O . ARG A 1 168 ? -21.690 -2.679 31.467 1.00 90.69 168 ARG A O 1
ATOM 1368 N N . LYS A 1 169 ? -22.801 -2.500 33.423 1.00 92.19 169 LYS A N 1
ATOM 1369 C CA . LYS A 1 169 ? -23.987 -1.835 32.860 1.00 92.19 169 LYS A CA 1
ATOM 1370 C C . LYS A 1 169 ? -23.636 -0.456 32.304 1.00 92.19 169 LYS A C 1
ATOM 1372 O O . LYS A 1 169 ? -23.920 -0.207 31.139 1.00 92.19 169 LYS A O 1
ATOM 1377 N N . VAL A 1 170 ? -22.953 0.375 33.097 1.00 94.44 170 VAL A N 1
ATOM 1378 C CA . VAL A 1 170 ? -22.517 1.724 32.692 1.00 94.44 170 VAL A CA 1
ATOM 1379 C C . VAL A 1 170 ? -21.659 1.662 31.431 1.00 94.44 170 VAL A C 1
ATOM 1381 O O . VAL A 1 170 ? -21.966 2.321 30.446 1.00 94.44 170 VAL A O 1
ATOM 1384 N N . MET A 1 171 ? -20.652 0.787 31.401 1.00 94.31 171 MET A N 1
ATOM 1385 C CA . MET A 1 171 ? -19.773 0.651 30.238 1.00 94.31 171 MET A CA 1
ATOM 1386 C C . MET A 1 171 ? -20.470 0.076 29.000 1.00 94.31 171 MET A C 1
ATOM 1388 O O . MET A 1 171 ? -20.048 0.346 27.880 1.00 94.31 171 MET A O 1
ATOM 1392 N N . THR A 1 172 ? -21.510 -0.743 29.176 1.00 94.06 172 THR A N 1
ATOM 1393 C CA . THR A 1 172 ? -22.303 -1.258 28.047 1.00 94.06 172 THR A CA 1
ATOM 1394 C C . THR A 1 172 ? -23.199 -0.163 27.476 1.00 94.06 172 THR A C 1
ATOM 1396 O O . THR A 1 172 ? -23.264 -0.025 26.260 1.00 94.06 172 THR A O 1
ATOM 1399 N N . ALA A 1 173 ? -23.817 0.652 28.337 1.00 94.56 173 ALA A N 1
ATOM 1400 C CA . ALA A 1 173 ? -24.594 1.816 27.922 1.00 94.56 173 ALA A CA 1
ATOM 1401 C C . ALA A 1 173 ? -23.715 2.860 27.216 1.00 94.56 173 ALA A C 1
ATOM 1403 O O . ALA A 1 173 ? -24.059 3.293 26.123 1.00 94.56 173 ALA A O 1
ATOM 1404 N N . ALA A 1 174 ? -22.544 3.187 27.774 1.00 94.38 174 ALA A N 1
ATOM 1405 C CA . ALA A 1 174 ? -21.587 4.099 27.144 1.00 94.38 174 ALA A CA 1
ATOM 1406 C C . ALA A 1 174 ? -21.149 3.603 25.755 1.00 94.38 174 ALA A C 1
ATOM 1408 O O . ALA A 1 174 ? -21.150 4.368 24.797 1.00 94.38 174 ALA A O 1
ATOM 1409 N N . ASN A 1 175 ? -20.842 2.307 25.621 1.00 94.75 175 ASN A N 1
ATOM 1410 C CA . ASN A 1 175 ? -20.485 1.724 24.329 1.00 94.75 175 ASN A CA 1
ATOM 1411 C C . ASN A 1 175 ? -21.643 1.793 23.315 1.00 94.75 175 ASN A C 1
ATOM 1413 O O . ASN A 1 175 ? -21.421 2.131 22.157 1.00 94.75 175 ASN A O 1
ATOM 1417 N N . LEU A 1 176 ? -22.883 1.522 23.741 1.00 95.00 176 LEU A N 1
ATOM 1418 C CA . LEU A 1 176 ? -24.067 1.655 22.886 1.00 95.00 176 LEU A CA 1
ATOM 1419 C C . LEU A 1 176 ? -24.260 3.101 22.403 1.00 95.00 176 LEU A C 1
ATOM 1421 O O . LEU A 1 176 ? -24.486 3.312 21.217 1.00 95.00 176 LEU A O 1
ATOM 1425 N N . VAL A 1 177 ? -24.124 4.084 23.297 1.00 94.31 177 VAL A N 1
ATOM 1426 C CA . VAL A 1 177 ? -24.243 5.510 22.949 1.00 94.31 177 VAL A CA 1
ATOM 1427 C C . VAL A 1 177 ? -23.198 5.905 21.907 1.00 94.31 177 VAL A C 1
ATOM 1429 O O . VAL A 1 177 ? -23.558 6.470 20.880 1.00 94.31 177 VAL A O 1
ATOM 1432 N N . LEU A 1 178 ? -21.926 5.547 22.111 1.00 92.00 178 LEU A N 1
ATOM 1433 C CA . LEU A 1 178 ? -20.877 5.815 21.120 1.00 92.00 178 LEU A CA 1
ATOM 1434 C C . LEU A 1 178 ? -21.148 5.093 19.796 1.00 92.00 178 LEU A C 1
ATOM 1436 O O . LEU A 1 178 ? -20.955 5.671 18.733 1.00 92.00 178 LEU A O 1
ATOM 1440 N N . THR A 1 179 ? -21.638 3.850 19.852 1.00 91.00 179 THR A N 1
ATOM 1441 C CA . THR A 1 179 ? -22.010 3.095 18.647 1.00 91.00 179 THR A CA 1
ATOM 1442 C C . THR A 1 179 ? -23.057 3.862 17.838 1.00 91.00 179 THR A C 1
ATOM 1444 O O . THR A 1 179 ? -22.940 3.926 16.625 1.00 91.00 179 THR A O 1
ATOM 1447 N N . ILE A 1 180 ? -24.043 4.488 18.485 1.00 90.38 180 ILE A N 1
ATOM 1448 C CA . ILE A 1 180 ? -25.066 5.294 17.801 1.00 90.38 180 ILE A CA 1
ATOM 1449 C C . ILE A 1 180 ? -24.470 6.597 17.255 1.00 90.38 180 ILE A C 1
ATOM 1451 O O . ILE A 1 180 ? -24.685 6.911 16.089 1.00 90.38 180 ILE A O 1
ATOM 1455 N N . ILE A 1 181 ? -23.697 7.329 18.068 1.00 89.81 181 ILE A N 1
ATOM 1456 C CA . ILE A 1 181 ? -23.099 8.619 17.677 1.00 89.81 181 ILE A CA 1
ATOM 1457 C C . ILE A 1 181 ? -22.235 8.476 16.421 1.00 89.81 181 ILE A C 1
ATOM 1459 O O . ILE A 1 181 ? -22.291 9.330 15.545 1.00 89.81 181 ILE A O 1
ATOM 1463 N N . TYR A 1 182 ? -21.455 7.399 16.318 1.00 87.12 182 TYR A N 1
ATOM 1464 C CA . TYR A 1 182 ? -20.513 7.183 15.218 1.00 87.12 182 TYR A CA 1
ATOM 1465 C C . TYR A 1 182 ? -21.074 6.332 14.061 1.00 87.12 182 TYR A C 1
ATOM 1467 O O . TYR A 1 182 ? -20.292 5.822 13.263 1.00 87.12 182 TYR A O 1
ATOM 1475 N N . HIS A 1 183 ? -22.400 6.164 13.957 1.00 86.00 183 HIS A N 1
ATOM 1476 C CA . HIS A 1 183 ? -23.070 5.331 12.934 1.00 86.00 183 HIS A CA 1
ATOM 1477 C C . HIS A 1 183 ? -22.556 3.889 12.860 1.00 86.00 183 HIS A C 1
ATOM 1479 O O . HIS A 1 183 ? -22.275 3.351 11.794 1.00 86.00 183 HIS A O 1
ATOM 1485 N N . ALA A 1 184 ? -22.478 3.249 14.022 1.00 86.69 184 ALA A N 1
ATOM 1486 C CA . ALA A 1 184 ? -22.118 1.850 14.201 1.00 86.69 184 ALA A CA 1
ATOM 1487 C C . ALA A 1 184 ? -20.759 1.482 13.575 1.00 86.69 184 ALA A C 1
ATOM 1489 O O . ALA A 1 184 ? -20.693 0.614 12.705 1.00 86.69 184 ALA A O 1
ATOM 1490 N N . PRO A 1 185 ? -19.643 2.083 14.028 1.00 83.19 185 PRO A N 1
ATOM 1491 C CA . PRO A 1 185 ? -18.339 1.661 13.551 1.00 83.19 185 PRO A CA 1
ATOM 1492 C C . PRO A 1 185 ? -18.046 0.252 14.073 1.00 83.19 185 PRO A C 1
ATOM 1494 O O . PRO A 1 185 ? -18.291 -0.067 15.245 1.00 83.19 185 PRO A O 1
ATOM 1497 N N . MET A 1 186 ? -17.495 -0.596 13.208 1.00 84.12 186 MET A N 1
ATOM 1498 C CA . MET A 1 186 ? -17.382 -2.034 13.455 1.00 84.12 186 MET A CA 1
ATOM 1499 C C . MET A 1 186 ? -16.688 -2.377 14.785 1.00 84.12 186 MET A C 1
ATOM 1501 O O . MET A 1 186 ? -17.141 -3.274 15.498 1.00 84.12 186 MET A O 1
ATOM 1505 N N . LEU A 1 187 ? -15.642 -1.638 15.174 1.00 86.25 187 LEU A N 1
ATOM 1506 C CA . LEU A 1 187 ? -14.925 -1.866 16.433 1.00 86.25 187 LEU A CA 1
ATOM 1507 C C . LEU A 1 187 ? -15.828 -1.680 17.673 1.00 86.25 187 LEU A C 1
ATOM 1509 O O . LEU A 1 187 ? -15.771 -2.486 18.609 1.00 86.25 187 LEU A O 1
ATOM 1513 N N . LEU A 1 188 ? -16.703 -0.662 17.677 1.00 89.19 188 LEU A N 1
ATOM 1514 C CA . LEU A 1 188 ? -17.668 -0.440 18.764 1.00 89.19 188 LEU A CA 1
ATOM 1515 C C . LEU A 1 188 ? -18.762 -1.504 18.759 1.00 89.19 188 LEU A C 1
ATOM 1517 O O . LEU A 1 188 ? -19.077 -2.051 19.819 1.00 89.19 188 LEU A O 1
ATOM 1521 N N . VAL A 1 189 ? -19.275 -1.865 17.577 1.00 90.31 189 VAL A N 1
ATOM 1522 C CA . VAL A 1 189 ? -20.281 -2.929 17.428 1.00 90.31 189 VAL A CA 1
ATOM 1523 C C . VAL A 1 189 ? -19.732 -4.257 17.945 1.00 90.31 189 VAL A C 1
ATOM 1525 O O . VAL A 1 189 ? -20.370 -4.927 18.757 1.00 90.31 189 VAL A O 1
ATOM 1528 N N . GLN A 1 190 ? -18.504 -4.615 17.580 1.00 88.94 190 GLN A N 1
ATOM 1529 C CA . GLN A 1 190 ? -17.855 -5.843 18.030 1.00 88.94 190 GLN A CA 1
ATOM 1530 C C . GLN A 1 190 ? -17.581 -5.830 19.541 1.00 88.94 190 GLN A C 1
ATOM 1532 O O . GLN A 1 190 ? -17.726 -6.860 20.217 1.00 88.94 190 GLN A O 1
ATOM 1537 N N . ALA A 1 191 ? -17.195 -4.685 20.109 1.00 90.12 191 ALA A N 1
ATOM 1538 C CA . ALA A 1 191 ? -17.074 -4.523 21.555 1.00 90.12 191 ALA A CA 1
ATOM 1539 C C . ALA A 1 191 ? -18.441 -4.627 22.257 1.00 90.12 191 ALA A C 1
ATOM 1541 O O . ALA A 1 191 ? -18.535 -5.217 23.337 1.00 90.12 191 ALA A O 1
ATOM 1542 N N . LEU A 1 192 ? -19.505 -4.092 21.654 1.00 92.75 192 LEU A N 1
ATOM 1543 C CA . LEU A 1 192 ? -20.861 -4.086 22.197 1.00 92.75 192 LEU A CA 1
ATOM 1544 C C . LEU A 1 192 ? -21.458 -5.492 22.201 1.00 92.75 192 LEU A C 1
ATOM 1546 O O . LEU A 1 192 ? -21.865 -5.960 23.265 1.00 92.75 192 LEU A O 1
ATOM 1550 N N . ILE A 1 193 ? -21.418 -6.197 21.066 1.00 92.56 193 ILE A N 1
ATOM 1551 C CA . ILE A 1 193 ? -21.859 -7.595 20.955 1.00 92.56 193 ILE A CA 1
ATOM 1552 C C . ILE A 1 193 ? -21.144 -8.441 22.006 1.00 92.56 193 ILE A C 1
ATOM 1554 O O . ILE A 1 193 ? -21.787 -9.155 22.772 1.00 92.56 193 ILE A O 1
ATOM 1558 N N . PHE A 1 194 ? -19.822 -8.311 22.131 1.00 90.06 194 PHE A N 1
ATOM 1559 C CA . PHE A 1 194 ? -19.078 -9.090 23.119 1.00 90.06 194 PHE A CA 1
ATOM 1560 C C . PHE A 1 194 ? -19.488 -8.766 24.560 1.00 90.06 194 PHE A C 1
ATOM 1562 O O . PHE A 1 194 ? -19.678 -9.683 25.361 1.00 90.06 194 PHE A O 1
ATOM 1569 N N . ARG A 1 195 ? -19.682 -7.482 24.901 1.00 90.31 195 ARG A N 1
ATOM 1570 C CA . ARG A 1 195 ? -20.189 -7.063 26.222 1.00 90.31 195 ARG A CA 1
ATOM 1571 C C . ARG A 1 195 ? -21.559 -7.670 26.514 1.00 90.31 195 ARG A C 1
ATOM 1573 O O . ARG A 1 195 ? -21.740 -8.204 27.609 1.00 90.31 195 ARG A O 1
ATOM 1580 N N . LEU A 1 196 ? -22.476 -7.659 25.550 1.00 91.50 196 LEU A N 1
ATOM 1581 C CA . LEU A 1 196 ? -23.797 -8.280 25.678 1.00 91.50 196 LEU A CA 1
ATOM 1582 C C . LEU A 1 196 ? -23.682 -9.795 25.876 1.00 91.50 196 LEU A C 1
ATOM 1584 O O . LEU A 1 196 ? -24.275 -10.349 26.803 1.00 91.50 196 LEU A O 1
ATOM 1588 N N . LEU A 1 197 ? -22.822 -10.459 25.102 1.00 91.06 197 LEU A N 1
ATOM 1589 C CA . LEU A 1 197 ? -22.571 -11.891 25.241 1.00 91.06 197 LEU A CA 1
ATOM 1590 C C . LEU A 1 197 ? -22.009 -12.257 26.619 1.00 91.06 197 LEU A C 1
ATOM 1592 O O . LEU A 1 197 ? -22.282 -13.357 27.098 1.00 91.06 197 LEU A O 1
ATOM 1596 N N . THR A 1 198 ? -21.309 -11.357 27.326 1.00 86.62 198 THR A N 1
ATOM 1597 C CA . THR A 1 198 ? -20.845 -11.626 28.705 1.00 86.62 198 THR A CA 1
ATOM 1598 C C . THR A 1 198 ? -21.967 -11.837 29.729 1.00 86.62 198 THR A C 1
ATOM 1600 O O . THR A 1 198 ? -21.677 -12.286 30.842 1.00 86.62 198 THR A O 1
ATOM 1603 N N . ILE A 1 199 ? -23.216 -11.506 29.387 1.00 87.25 199 ILE A N 1
ATOM 1604 C CA . ILE A 1 199 ? -24.409 -11.755 30.211 1.00 87.25 199 ILE A CA 1
ATOM 1605 C C . ILE A 1 199 ? -24.867 -13.216 30.075 1.00 87.25 199 ILE A C 1
ATOM 1607 O O . ILE A 1 199 ? -25.458 -13.773 30.997 1.00 87.25 199 ILE A O 1
ATOM 1611 N N . THR A 1 200 ? -24.551 -13.859 28.949 1.00 90.69 200 THR A N 1
ATOM 1612 C CA . THR A 1 200 ? -24.921 -15.251 28.677 1.00 90.69 200 THR A CA 1
ATOM 1613 C C . THR A 1 200 ? -24.057 -16.244 29.464 1.00 90.69 200 THR A C 1
ATOM 1615 O O . THR A 1 200 ? -22.921 -15.949 29.865 1.00 90.69 200 THR A O 1
ATOM 1618 N N . LYS A 1 201 ? -24.586 -17.464 29.623 1.00 93.06 201 LYS A N 1
ATOM 1619 C CA . LYS A 1 201 ? -23.887 -18.608 30.234 1.00 93.06 201 LYS A CA 1
ATOM 1620 C C . LYS A 1 201 ? -22.856 -19.275 29.309 1.00 93.06 201 LYS A C 1
ATOM 1622 O O . LYS A 1 201 ? -22.213 -20.222 29.741 1.00 93.06 201 LYS A O 1
ATOM 1627 N N . LEU A 1 202 ? -22.695 -18.789 28.074 1.00 90.00 202 LEU A N 1
ATOM 1628 C CA . LEU A 1 202 ? -21.738 -19.331 27.107 1.00 90.00 202 LEU A CA 1
ATOM 1629 C C . LEU A 1 202 ? -20.307 -19.270 27.653 1.00 90.00 202 LEU A C 1
ATOM 1631 O O . LEU A 1 202 ? -19.945 -18.335 28.383 1.00 90.00 202 LEU A O 1
ATOM 1635 N N . ASP A 1 203 ? -19.478 -20.238 27.286 1.00 87.94 203 ASP A N 1
ATOM 1636 C CA . ASP A 1 203 ? -18.050 -20.182 27.590 1.00 87.94 203 ASP A CA 1
ATOM 1637 C C . ASP A 1 203 ? -17.326 -19.139 26.708 1.00 87.94 203 ASP A C 1
ATOM 1639 O O . ASP A 1 203 ? -17.918 -18.500 25.834 1.00 87.94 203 ASP A O 1
ATOM 1643 N N . GLN A 1 204 ? -16.046 -18.872 26.988 1.00 84.00 204 GLN A N 1
ATOM 1644 C CA . GLN A 1 204 ? -15.286 -17.869 26.227 1.00 84.00 204 GLN A CA 1
ATOM 1645 C C . GLN A 1 204 ? -15.096 -18.242 24.745 1.00 84.00 204 GLN A C 1
ATOM 1647 O O . GLN A 1 204 ? -15.315 -17.366 23.908 1.00 84.00 204 GLN A O 1
ATOM 1652 N N . PRO A 1 205 ? -14.741 -19.492 24.384 1.00 81.12 205 PRO A N 1
ATOM 1653 C CA . PRO A 1 205 ? -14.699 -19.920 22.986 1.00 81.12 205 PRO A CA 1
ATOM 1654 C C . PRO A 1 205 ? -16.008 -19.662 22.229 1.00 81.12 205 PRO A C 1
ATOM 1656 O O . PRO A 1 205 ? -15.988 -19.036 21.170 1.00 81.12 205 PRO A O 1
ATOM 1659 N N . GLN A 1 206 ? -17.150 -20.060 22.796 1.00 84.12 206 GLN A N 1
ATOM 1660 C CA . GLN A 1 206 ? -18.471 -19.856 22.199 1.00 84.12 206 GLN A CA 1
ATOM 1661 C C . GLN A 1 206 ? -18.786 -18.368 22.025 1.00 84.12 206 GLN A C 1
ATOM 1663 O O . GLN A 1 206 ? -19.271 -17.963 20.971 1.00 84.12 206 GLN A O 1
ATOM 1668 N N . LYS A 1 207 ? -18.470 -17.534 23.027 1.00 88.19 207 LYS A N 1
ATOM 1669 C CA . LYS A 1 207 ? -18.624 -16.070 22.943 1.00 88.19 207 LYS A CA 1
ATOM 1670 C C . LYS A 1 207 ? -17.780 -15.467 21.825 1.00 88.19 207 LYS A C 1
ATOM 1672 O O . LYS A 1 207 ? -18.257 -14.581 21.119 1.00 88.19 207 LYS A O 1
ATOM 1677 N N . THR A 1 208 ? -16.540 -15.929 21.671 1.00 83.88 208 THR A N 1
ATOM 1678 C CA . THR A 1 208 ? -15.639 -15.481 20.605 1.00 83.88 208 THR A CA 1
ATOM 1679 C C . THR A 1 208 ? -16.203 -15.836 19.238 1.00 83.88 208 THR A C 1
ATOM 1681 O O . THR A 1 208 ? -16.409 -14.929 18.437 1.00 83.88 208 THR A O 1
ATOM 1684 N N . VAL A 1 209 ? -16.513 -17.115 18.997 1.00 81.88 209 VAL A N 1
ATOM 1685 C CA . VAL A 1 209 ? -17.044 -17.585 17.707 1.00 81.88 209 VAL A CA 1
ATOM 1686 C C . VAL A 1 209 ? -18.338 -16.857 17.366 1.00 81.88 209 VAL A C 1
ATOM 1688 O O . VAL A 1 209 ? -18.422 -16.242 16.310 1.00 81.88 209 VAL A O 1
ATOM 1691 N N . LEU A 1 210 ? -19.304 -16.823 18.290 1.00 85.81 210 LEU A N 1
ATOM 1692 C CA . LEU A 1 210 ? -20.588 -16.165 18.057 1.00 85.81 210 LEU A CA 1
ATOM 1693 C C . LEU A 1 210 ? -20.424 -14.671 17.758 1.00 85.81 210 LEU A C 1
ATOM 1695 O O . LEU A 1 210 ? -21.083 -14.154 16.863 1.00 85.81 210 LEU A O 1
ATOM 1699 N N . CYS A 1 211 ? -19.533 -13.967 18.462 1.00 87.31 211 CYS A N 1
ATOM 1700 C CA . CYS A 1 211 ? -19.301 -12.557 18.169 1.00 87.31 211 CYS A CA 1
ATOM 1701 C C . CYS A 1 211 ? -18.685 -12.341 16.782 1.00 87.31 211 CYS A C 1
ATOM 1703 O O . CYS A 1 211 ? -19.078 -11.396 16.106 1.00 87.31 211 CYS A O 1
ATOM 1705 N N . LEU A 1 212 ? -17.715 -13.166 16.376 1.00 83.31 212 LEU A N 1
ATOM 1706 C CA . LEU A 1 212 ? -17.089 -13.046 15.058 1.00 83.31 212 LEU A CA 1
ATOM 1707 C C . LEU A 1 212 ? -18.091 -13.371 13.948 1.00 83.31 212 LEU A C 1
ATOM 1709 O O . LEU A 1 212 ? -18.190 -12.613 12.992 1.00 83.31 212 LEU A O 1
ATOM 1713 N N . THR A 1 213 ? -18.901 -14.419 14.119 1.00 81.81 213 THR A N 1
ATOM 1714 C CA . THR A 1 213 ? -19.977 -14.767 13.181 1.00 81.81 213 THR A CA 1
ATOM 1715 C C . THR A 1 213 ? -21.003 -13.644 13.047 1.00 81.81 213 THR A C 1
ATOM 1717 O O . THR A 1 213 ? -21.364 -13.287 11.932 1.00 81.81 213 THR A O 1
ATOM 1720 N N . LEU A 1 214 ? -21.449 -13.046 14.159 1.00 84.69 214 LEU A N 1
ATOM 1721 C CA . LEU A 1 214 ? -22.397 -11.928 14.114 1.00 84.69 214 LEU A CA 1
ATOM 1722 C C . LEU A 1 214 ? -21.805 -10.689 13.433 1.00 84.69 214 LEU A C 1
ATOM 1724 O O . LEU A 1 214 ? -22.527 -9.984 12.739 1.00 84.69 214 LEU A O 1
ATOM 1728 N N . ILE A 1 215 ? -20.507 -10.422 13.602 1.00 84.12 215 ILE A N 1
ATOM 1729 C CA . ILE A 1 215 ? -19.856 -9.305 12.907 1.00 84.12 215 ILE A CA 1
ATOM 1730 C C . ILE A 1 215 ? -19.720 -9.570 11.417 1.00 84.12 215 ILE A C 1
ATOM 1732 O O . ILE A 1 215 ? -20.060 -8.686 10.647 1.00 84.12 215 ILE A O 1
ATOM 1736 N N . LEU A 1 216 ? -19.304 -10.767 11.004 1.00 77.56 216 LEU A N 1
ATOM 1737 C CA . LEU A 1 216 ? -19.244 -11.115 9.581 1.00 77.56 216 LEU A CA 1
ATOM 1738 C C . LEU A 1 216 ? -20.633 -11.116 8.930 1.00 77.56 216 LEU A C 1
ATOM 1740 O O . LEU A 1 216 ? -20.749 -10.832 7.747 1.00 77.56 216 LEU A O 1
ATOM 1744 N N . PHE A 1 217 ? -21.695 -11.372 9.696 1.00 77.44 217 PHE A N 1
ATOM 1745 C CA . PHE A 1 217 ? -23.063 -11.197 9.211 1.00 77.44 217 PHE A CA 1
ATOM 1746 C C . PHE A 1 217 ? -23.433 -9.718 9.013 1.00 77.44 217 PHE A C 1
ATOM 1748 O O . PHE A 1 217 ? -24.059 -9.372 8.017 1.00 77.44 217 PHE A O 1
ATOM 1755 N N . LEU A 1 218 ? -23.049 -8.841 9.946 1.00 78.62 218 LEU A N 1
ATOM 1756 C CA . LEU A 1 218 ? -23.331 -7.403 9.857 1.00 78.62 218 LEU A CA 1
ATOM 1757 C C . LEU A 1 218 ? -22.415 -6.665 8.860 1.00 78.62 218 LEU A C 1
ATOM 1759 O O . LEU A 1 218 ? -22.813 -5.643 8.313 1.00 78.62 218 LEU A O 1
ATOM 1763 N N . TYR A 1 219 ? -21.206 -7.179 8.631 1.00 76.19 219 TYR A N 1
ATOM 1764 C CA . TYR A 1 219 ? -20.167 -6.596 7.779 1.00 76.19 219 TYR A CA 1
ATOM 1765 C C . TYR A 1 219 ? -19.470 -7.708 6.966 1.00 76.19 219 TYR A C 1
ATOM 1767 O O . TYR A 1 219 ? -18.358 -8.121 7.313 1.00 76.19 219 TYR A O 1
ATOM 1775 N N . PRO A 1 220 ? -20.091 -8.233 5.895 1.00 68.50 220 PRO A N 1
ATOM 1776 C CA . PRO A 1 220 ? -19.577 -9.397 5.162 1.00 68.50 220 PRO A CA 1
ATOM 1777 C C . PRO A 1 220 ? -18.208 -9.166 4.513 1.00 68.50 220 PRO A C 1
ATOM 1779 O O . PRO A 1 220 ? -17.358 -10.053 4.547 1.00 68.50 220 PRO A O 1
ATOM 1782 N N . CYS A 1 221 ? -17.933 -7.955 4.024 1.00 67.62 221 CYS A N 1
ATOM 1783 C CA . CYS A 1 221 ? -16.634 -7.595 3.448 1.00 67.62 221 CYS A CA 1
ATOM 1784 C C . CYS A 1 221 ? -15.635 -7.088 4.509 1.00 67.62 221 CYS A C 1
ATOM 1786 O O . CYS A 1 221 ? -14.651 -6.438 4.177 1.00 67.62 221 CYS A O 1
ATOM 1788 N N . SER A 1 222 ? -15.846 -7.351 5.805 1.00 70.25 222 SER A N 1
ATOM 1789 C CA . SER A 1 222 ? -14.899 -6.921 6.852 1.00 70.25 222 SER A CA 1
ATOM 1790 C C . SER A 1 222 ? -13.780 -7.921 7.144 1.00 70.25 222 SER A C 1
ATOM 1792 O O . SER A 1 222 ? -12.902 -7.611 7.949 1.00 70.25 222 SER A O 1
ATOM 1794 N N . LEU A 1 223 ? -13.786 -9.099 6.504 1.00 68.56 223 LEU A N 1
ATOM 1795 C CA . LEU A 1 223 ? -12.853 -10.194 6.796 1.00 68.56 223 LEU A CA 1
ATOM 1796 C C . LEU A 1 223 ? -11.382 -9.752 6.741 1.00 68.56 223 LEU A C 1
ATOM 1798 O O . LEU A 1 223 ? -10.600 -10.157 7.596 1.00 68.56 223 LEU A O 1
ATOM 1802 N N . LEU A 1 224 ? -11.034 -8.902 5.773 1.00 68.69 224 LEU A N 1
ATOM 1803 C CA . LEU A 1 224 ? -9.680 -8.383 5.570 1.00 68.69 224 LEU A CA 1
ATOM 1804 C C . LEU A 1 224 ? -9.410 -7.051 6.291 1.00 68.69 224 LEU A C 1
ATOM 1806 O O . LEU A 1 224 ? -8.335 -6.487 6.164 1.00 68.69 224 LEU A O 1
ATOM 1810 N N . SER A 1 225 ? -10.357 -6.518 7.064 1.00 73.62 225 SER A N 1
ATOM 1811 C CA . SER A 1 225 ? -10.139 -5.247 7.763 1.00 73.62 225 SER A CA 1
ATOM 1812 C C . SER A 1 225 ? -9.369 -5.442 9.076 1.00 73.62 225 SER A C 1
ATOM 1814 O O . SER A 1 225 ? -9.699 -6.306 9.899 1.00 73.62 225 SER A O 1
ATOM 1816 N N . LEU A 1 226 ? -8.382 -4.581 9.340 1.00 76.06 226 LEU A N 1
ATOM 1817 C CA . LEU A 1 226 ? -7.606 -4.606 10.586 1.00 76.06 226 LEU A CA 1
ATOM 1818 C C . LEU A 1 226 ? -8.490 -4.419 11.830 1.00 76.06 226 LEU A C 1
ATOM 1820 O O . LEU A 1 226 ? -8.313 -5.110 12.838 1.00 76.06 226 LEU A O 1
ATOM 1824 N N . SER A 1 227 ? -9.528 -3.581 11.741 1.00 78.06 227 SER A N 1
ATOM 1825 C CA . SER A 1 227 ? -10.520 -3.400 12.809 1.00 78.06 227 SER A CA 1
ATOM 1826 C C . SER A 1 227 ? -11.313 -4.677 13.147 1.00 78.06 227 SER A C 1
ATOM 1828 O O . SER A 1 227 ? -11.878 -4.763 14.238 1.00 78.06 227 SER A O 1
ATOM 1830 N N . PHE A 1 228 ? -11.363 -5.675 12.254 1.00 80.12 228 PHE A N 1
ATOM 1831 C CA . PHE A 1 228 ? -11.948 -6.995 12.518 1.00 80.12 228 PHE A CA 1
ATOM 1832 C C . PHE A 1 228 ? -10.888 -7.963 13.051 1.00 80.12 228 PHE A C 1
ATOM 1834 O O . PHE A 1 228 ? -11.088 -8.603 14.093 1.00 80.12 228 PHE A O 1
ATOM 1841 N N . LEU A 1 229 ? -9.755 -8.042 12.348 1.00 80.38 229 LEU A N 1
ATOM 1842 C CA . LEU A 1 229 ? -8.707 -9.037 12.560 1.00 80.38 229 LEU A CA 1
ATOM 1843 C C . LEU A 1 229 ? -7.947 -8.839 13.874 1.00 80.38 229 LEU A C 1
ATOM 1845 O O . LEU A 1 229 ? -7.688 -9.816 14.582 1.00 80.38 229 LEU A O 1
ATOM 1849 N N . ILE A 1 230 ? -7.652 -7.596 14.265 1.00 80.62 230 ILE A N 1
ATOM 1850 C CA . ILE A 1 230 ? -6.898 -7.310 15.494 1.00 80.62 230 ILE A CA 1
ATOM 1851 C C . ILE A 1 230 ? -7.691 -7.735 16.739 1.00 80.62 230 ILE A C 1
ATOM 1853 O O . ILE A 1 230 ? -7.186 -8.527 17.548 1.00 80.62 230 ILE A O 1
ATOM 1857 N N . PRO A 1 231 ? -8.953 -7.304 16.937 1.00 81.69 231 PRO A N 1
ATOM 1858 C CA . PRO A 1 231 ? -9.719 -7.788 18.077 1.00 81.69 231 PRO A CA 1
ATOM 1859 C C . PRO A 1 231 ? -10.012 -9.287 17.994 1.00 81.69 231 PRO A C 1
ATOM 1861 O O . PRO A 1 231 ? -10.086 -9.936 19.042 1.00 81.69 231 PRO A O 1
ATOM 1864 N N . ALA A 1 232 ? -10.166 -9.854 16.789 1.00 81.88 232 ALA A N 1
ATOM 1865 C CA . ALA A 1 232 ? -10.294 -11.297 16.609 1.00 81.88 232 ALA A CA 1
ATOM 1866 C C . ALA A 1 232 ? -9.053 -12.021 17.147 1.00 81.88 232 ALA A C 1
ATOM 1868 O O . ALA A 1 232 ? -9.200 -12.939 17.949 1.00 81.88 232 ALA A O 1
ATOM 1869 N N . CYS A 1 233 ? -7.846 -11.541 16.844 1.00 82.19 233 CYS A N 1
ATOM 1870 C CA . CYS A 1 233 ? -6.585 -12.056 17.377 1.00 82.19 233 CYS A CA 1
ATOM 1871 C C . CYS A 1 233 ? -6.535 -12.032 18.908 1.00 82.19 233 CYS A C 1
ATOM 1873 O O . CYS A 1 233 ? -6.298 -13.056 19.563 1.00 82.19 233 CYS A O 1
ATOM 1875 N N . TYR A 1 234 ? -6.859 -10.889 19.517 1.00 84.06 234 TYR A N 1
ATOM 1876 C CA . TYR A 1 234 ? -6.957 -10.793 20.976 1.00 84.06 234 TYR A CA 1
ATOM 1877 C C . TYR A 1 234 ? -8.014 -11.734 21.564 1.00 84.06 234 TYR A C 1
ATOM 1879 O O . TYR A 1 234 ? -7.862 -12.186 22.703 1.00 84.06 234 TYR A O 1
ATOM 1887 N N . ARG A 1 235 ? -9.071 -12.077 20.826 1.00 82.50 235 ARG A N 1
ATOM 1888 C CA . ARG A 1 235 ? -10.117 -12.997 21.294 1.00 82.50 235 ARG A CA 1
ATOM 1889 C C . ARG A 1 235 ? -9.751 -14.463 21.104 1.00 82.50 235 ARG A C 1
ATOM 1891 O O . ARG A 1 235 ? -9.934 -15.250 22.032 1.00 82.50 235 ARG A O 1
ATOM 1898 N N . PHE A 1 236 ? -9.163 -14.826 19.970 1.00 77.94 236 PHE A N 1
ATOM 1899 C CA . PHE A 1 236 ? -8.609 -16.157 19.732 1.00 77.94 236 PHE A CA 1
ATOM 1900 C C . PHE A 1 236 ? -7.536 -16.506 20.750 1.00 77.94 236 PHE A C 1
ATOM 1902 O O . PHE A 1 236 ? -7.427 -17.657 21.163 1.00 77.94 236 PHE A O 1
ATOM 1909 N N . SER A 1 237 ? -6.832 -15.504 21.276 1.00 80.25 237 SER A N 1
ATOM 1910 C CA . SER A 1 237 ? -5.882 -15.731 22.355 1.00 80.25 237 SER A CA 1
ATOM 1911 C C . SER A 1 237 ? -6.489 -16.403 23.599 1.00 80.25 237 SER A C 1
ATOM 1913 O O . SER A 1 237 ? -5.775 -17.100 24.317 1.00 80.25 237 SER A O 1
ATOM 1915 N N . PHE A 1 238 ? -7.795 -16.249 23.862 1.00 78.00 238 PHE A N 1
ATOM 1916 C CA . PHE A 1 238 ? -8.472 -16.944 24.966 1.00 78.00 238 PHE A CA 1
ATOM 1917 C C . PHE A 1 238 ? -8.621 -18.457 24.735 1.00 78.00 238 PHE A C 1
ATOM 1919 O O . PHE A 1 238 ? -8.871 -19.176 25.701 1.00 78.00 238 PHE A O 1
ATOM 1926 N N . LEU A 1 239 ? -8.448 -18.951 23.503 1.00 72.00 239 LEU A N 1
ATOM 1927 C CA . LEU A 1 239 ? -8.408 -20.387 23.209 1.00 72.00 239 LEU A CA 1
ATOM 1928 C C . LEU A 1 239 ? -7.100 -21.033 23.691 1.00 72.00 239 LEU A C 1
ATOM 1930 O O . LEU A 1 239 ? -7.061 -22.231 23.973 1.00 72.00 239 LEU A O 1
ATOM 1934 N N . PHE A 1 240 ? -6.025 -20.251 23.833 1.00 77.62 240 PHE A N 1
ATOM 1935 C CA . PHE A 1 240 ? -4.725 -20.764 24.252 1.00 77.62 240 PHE A CA 1
ATOM 1936 C C . PHE A 1 240 ? -4.602 -20.836 25.778 1.00 77.62 240 PHE A C 1
ATOM 1938 O O . PHE A 1 240 ? -4.643 -19.821 26.475 1.00 77.62 240 PHE A O 1
ATOM 1945 N N . LYS A 1 241 ? -4.356 -22.044 26.304 1.00 79.19 241 LYS A N 1
ATOM 1946 C CA . LYS A 1 241 ? -4.123 -22.276 27.744 1.00 79.19 241 LYS A CA 1
ATOM 1947 C C . LYS A 1 241 ? -2.724 -21.847 28.212 1.00 79.19 241 LYS A C 1
ATOM 1949 O O . LYS A 1 241 ? -2.570 -21.415 29.350 1.00 79.19 241 LYS A O 1
ATOM 1954 N N . LYS A 1 242 ? -1.705 -21.950 27.348 1.00 83.19 242 LYS A N 1
ATOM 1955 C CA . LYS A 1 242 ? -0.296 -21.604 27.628 1.00 83.19 242 LYS A CA 1
ATOM 1956 C C . LYS A 1 242 ? 0.230 -20.574 26.630 1.00 83.19 242 LYS A C 1
ATOM 1958 O O . LYS A 1 242 ? -0.215 -20.530 25.486 1.00 83.19 242 LYS A O 1
ATOM 1963 N N . ASN A 1 243 ? 1.194 -19.755 27.065 1.00 83.75 243 ASN A N 1
ATOM 1964 C CA . ASN A 1 243 ? 1.895 -18.760 26.237 1.00 83.75 243 ASN A CA 1
ATOM 1965 C C . ASN A 1 243 ? 0.982 -17.778 25.483 1.00 83.75 243 ASN A C 1
ATOM 1967 O O . ASN A 1 243 ? 1.384 -17.204 24.475 1.00 83.75 243 ASN A O 1
ATOM 1971 N N . ARG A 1 244 ? -0.229 -17.535 25.998 1.00 84.44 244 ARG A N 1
ATOM 1972 C CA . ARG A 1 244 ? -1.261 -16.705 25.366 1.00 84.44 244 ARG A CA 1
ATOM 1973 C C . ARG A 1 244 ? -0.741 -15.364 24.841 1.00 84.44 244 ARG A C 1
ATOM 1975 O O . ARG A 1 244 ? -0.984 -15.033 23.686 1.00 84.44 244 ARG A O 1
ATOM 1982 N N . LYS A 1 245 ? -0.027 -14.601 25.677 1.00 86.06 245 LYS A N 1
ATOM 1983 C CA . LYS A 1 245 ? 0.511 -13.283 25.296 1.00 86.06 245 LYS A CA 1
ATOM 1984 C C . LYS A 1 245 ? 1.492 -13.390 24.125 1.00 86.06 245 LYS A C 1
ATOM 1986 O O . LYS A 1 245 ? 1.341 -12.651 23.167 1.00 86.06 245 LYS A O 1
ATOM 1991 N N . LYS A 1 246 ? 2.417 -14.360 24.168 1.00 86.94 246 LYS A N 1
ATOM 1992 C CA . LYS A 1 246 ? 3.391 -14.612 23.092 1.00 86.94 246 LYS A CA 1
ATOM 1993 C C . LYS A 1 246 ? 2.694 -15.021 21.791 1.00 86.94 246 LYS A C 1
ATOM 1995 O O . LYS A 1 246 ? 2.962 -14.437 20.757 1.00 86.94 246 LYS A O 1
ATOM 2000 N N . LYS A 1 247 ? 1.741 -15.959 21.852 1.00 82.94 247 LYS A N 1
ATOM 2001 C CA . LYS A 1 247 ? 0.960 -16.390 20.676 1.00 82.94 247 LYS A CA 1
ATOM 2002 C C . LYS A 1 247 ? 0.178 -15.229 20.046 1.00 82.94 247 LYS A C 1
ATOM 2004 O O . LYS A 1 247 ? 0.171 -15.097 18.834 1.00 82.94 247 LYS A O 1
ATOM 2009 N N . THR A 1 248 ? -0.433 -14.372 20.869 1.00 84.94 248 THR A N 1
ATOM 2010 C CA . THR A 1 248 ? -1.143 -13.165 20.392 1.00 84.94 248 THR A CA 1
ATOM 2011 C C . THR A 1 248 ? -0.186 -12.179 19.739 1.00 84.94 248 THR A C 1
ATOM 2013 O O . THR A 1 248 ? -0.493 -11.663 18.678 1.00 84.94 248 THR A O 1
ATOM 2016 N N . PHE A 1 249 ? 0.966 -11.947 20.369 1.00 86.88 249 PHE A N 1
ATOM 2017 C CA . PHE A 1 249 ? 2.001 -11.049 19.875 1.00 86.88 249 PHE A CA 1
ATOM 2018 C C . PHE A 1 249 ? 2.459 -11.448 18.468 1.00 86.88 249 PHE A C 1
ATOM 2020 O O . PHE A 1 249 ? 2.300 -10.662 17.546 1.00 86.88 249 PHE A O 1
ATOM 2027 N N . PHE A 1 250 ? 2.907 -12.693 18.270 1.00 83.56 250 PHE A N 1
ATOM 2028 C CA . PHE A 1 250 ? 3.358 -13.139 16.947 1.00 83.56 250 PHE A CA 1
ATOM 2029 C C . PHE A 1 250 ? 2.230 -13.201 15.912 1.00 83.56 250 PHE A C 1
ATOM 2031 O O . PHE A 1 250 ? 2.469 -12.909 14.749 1.00 83.56 250 PHE A O 1
ATOM 2038 N N . MET A 1 251 ? 0.998 -13.523 16.321 1.00 81.44 251 MET A N 1
ATOM 2039 C CA . MET A 1 251 ? -0.154 -13.498 15.416 1.00 81.44 251 MET A CA 1
ATOM 2040 C C . MET A 1 251 ? -0.463 -12.078 14.914 1.00 81.44 251 MET A C 1
ATOM 2042 O O . MET A 1 251 ? -0.771 -11.917 13.740 1.00 81.44 251 MET A O 1
ATOM 2046 N N . ILE A 1 252 ? -0.352 -11.052 15.769 1.00 83.62 252 ILE A N 1
ATOM 2047 C CA . ILE A 1 252 ? -0.540 -9.655 15.346 1.00 83.62 252 ILE A CA 1
ATOM 2048 C C . ILE A 1 252 ? 0.645 -9.180 14.492 1.00 83.62 252 ILE A C 1
ATOM 2050 O O . ILE A 1 252 ? 0.390 -8.545 13.482 1.00 83.62 252 ILE A O 1
ATOM 2054 N N . LEU A 1 253 ? 1.896 -9.562 14.798 1.00 82.94 253 LEU A N 1
ATOM 2055 C CA . LEU A 1 253 ? 3.039 -9.266 13.910 1.00 82.94 253 LEU A CA 1
ATOM 2056 C C . LEU A 1 253 ? 2.835 -9.861 12.509 1.00 82.94 253 LEU A C 1
ATOM 2058 O O . LEU A 1 253 ? 3.151 -9.218 11.516 1.00 82.94 253 LEU A O 1
ATOM 2062 N N . CYS A 1 254 ? 2.282 -11.078 12.421 1.00 78.12 254 CYS A N 1
ATOM 2063 C CA . CYS A 1 254 ? 1.935 -11.672 11.129 1.00 78.12 254 CYS A CA 1
ATOM 2064 C C . CYS A 1 254 ? 0.874 -10.830 10.410 1.00 78.12 254 CYS A C 1
ATOM 2066 O O . CYS A 1 254 ? 1.018 -10.578 9.223 1.00 78.12 254 CYS A O 1
ATOM 2068 N N . LEU A 1 255 ? -0.165 -10.365 11.116 1.00 77.69 255 LEU A N 1
ATOM 2069 C CA . LEU A 1 255 ? -1.176 -9.485 10.524 1.00 77.69 255 LEU A CA 1
ATOM 2070 C C . LEU A 1 255 ? -0.593 -8.147 10.057 1.00 77.69 255 LEU A C 1
ATOM 2072 O O . LEU A 1 255 ? -0.874 -7.749 8.935 1.00 77.69 255 LEU A O 1
ATOM 2076 N N . GLU A 1 256 ? 0.216 -7.469 10.872 1.00 78.69 256 GLU A N 1
ATOM 2077 C CA . GLU A 1 256 ? 0.895 -6.229 10.464 1.00 78.69 256 GLU A CA 1
ATOM 2078 C C . GLU A 1 256 ? 1.702 -6.454 9.185 1.00 78.69 256 GLU A C 1
ATOM 2080 O O . GLU A 1 256 ? 1.536 -5.728 8.214 1.00 78.69 256 GLU A O 1
ATOM 2085 N N . SER A 1 257 ? 2.460 -7.546 9.115 1.00 77.12 257 SER A N 1
ATOM 2086 C CA . SER A 1 257 ? 3.237 -7.884 7.924 1.00 77.12 257 SER A CA 1
ATOM 2087 C C . SER A 1 257 ? 2.390 -8.156 6.675 1.00 77.12 257 SER A C 1
ATOM 2089 O O . SER A 1 257 ? 2.798 -7.808 5.566 1.00 77.12 257 SER A O 1
ATOM 2091 N N . ILE A 1 258 ? 1.218 -8.785 6.835 1.00 72.75 258 ILE A N 1
ATOM 2092 C CA . ILE A 1 258 ? 0.283 -9.043 5.727 1.00 72.75 258 ILE A CA 1
ATOM 2093 C C . ILE A 1 258 ? -0.306 -7.730 5.202 1.00 72.75 258 ILE A C 1
ATOM 2095 O O . ILE A 1 258 ? -0.374 -7.553 3.993 1.00 72.75 258 ILE A O 1
ATOM 2099 N N . PHE A 1 259 ? -0.762 -6.849 6.096 1.00 71.75 259 PHE A N 1
ATOM 2100 C CA . PHE A 1 259 ? -1.621 -5.713 5.735 1.00 71.75 259 PHE A CA 1
ATOM 2101 C C . PHE A 1 259 ? -0.893 -4.379 5.605 1.00 71.75 259 PHE A C 1
ATOM 2103 O O . PHE A 1 259 ? -1.353 -3.508 4.879 1.00 71.75 259 PHE A O 1
ATOM 2110 N N . LEU A 1 260 ? 0.188 -4.195 6.357 1.00 73.62 260 LEU A N 1
ATOM 2111 C CA . LEU A 1 260 ? 0.943 -2.945 6.428 1.00 73.62 260 LEU A CA 1
ATOM 2112 C C . LEU A 1 260 ? 2.333 -3.079 5.814 1.00 73.62 260 LEU A C 1
ATOM 2114 O O . LEU A 1 260 ? 3.074 -2.098 5.798 1.00 73.62 260 LEU A O 1
ATOM 2118 N N . HIS A 1 261 ? 2.715 -4.288 5.381 1.00 74.12 261 HIS A N 1
ATOM 2119 C CA . HIS A 1 261 ? 4.026 -4.572 4.786 1.00 74.12 261 HIS A CA 1
ATOM 2120 C C . HIS A 1 261 ? 5.204 -4.109 5.650 1.00 74.12 261 HIS A C 1
ATOM 2122 O O . HIS A 1 261 ? 6.305 -3.829 5.180 1.00 74.12 261 HIS A O 1
ATOM 2128 N N . THR A 1 262 ? 4.940 -4.023 6.945 1.00 76.81 262 THR A N 1
ATOM 2129 C CA . THR A 1 262 ? 5.822 -3.543 7.989 1.00 76.81 262 THR A CA 1
ATOM 2130 C C . THR A 1 262 ? 5.468 -4.295 9.250 1.00 76.81 262 THR A C 1
ATOM 2132 O O . THR A 1 262 ? 4.324 -4.696 9.465 1.00 76.81 262 THR A O 1
ATOM 2135 N N . ILE A 1 263 ? 6.466 -4.519 10.087 1.00 80.94 263 ILE A N 1
ATOM 2136 C CA . ILE A 1 263 ? 6.271 -5.110 11.400 1.00 80.94 263 ILE A CA 1
ATOM 2137 C C . ILE A 1 263 ? 6.927 -4.201 12.411 1.00 80.94 263 ILE A C 1
ATOM 2139 O O . ILE A 1 263 ? 8.108 -3.885 12.264 1.00 80.94 263 ILE A O 1
ATOM 2143 N N . ASN A 1 264 ? 6.203 -3.858 13.474 1.00 84.62 264 ASN A N 1
ATOM 2144 C CA . ASN A 1 264 ? 6.786 -3.120 14.580 1.00 84.62 264 ASN A CA 1
ATOM 2145 C C . ASN A 1 264 ? 6.581 -3.862 15.912 1.00 84.62 264 ASN A C 1
ATOM 2147 O O . ASN A 1 264 ? 5.580 -3.686 16.616 1.00 84.62 264 ASN A O 1
ATOM 2151 N N . PRO A 1 265 ? 7.570 -4.676 16.335 1.00 86.50 265 PRO A N 1
ATOM 2152 C CA . PRO A 1 265 ? 7.522 -5.381 17.614 1.00 86.50 265 PRO A CA 1
ATOM 2153 C C . PRO A 1 265 ? 7.286 -4.460 18.817 1.00 86.50 265 PRO A C 1
ATOM 2155 O O . PRO A 1 265 ? 6.628 -4.862 19.782 1.00 86.50 265 PRO A O 1
ATOM 2158 N N . PHE A 1 266 ? 7.809 -3.232 18.780 1.00 85.12 266 PHE A N 1
ATOM 2159 C CA . PHE A 1 266 ? 7.660 -2.271 19.870 1.00 85.12 266 PHE A CA 1
ATOM 2160 C C . PHE A 1 266 ? 6.250 -1.683 19.910 1.00 85.12 266 PHE A C 1
ATOM 2162 O O . PHE A 1 266 ? 5.680 -1.583 20.997 1.00 85.12 266 PHE A O 1
ATOM 2169 N N . GLU A 1 267 ? 5.653 -1.390 18.755 1.00 80.12 267 GLU A N 1
ATOM 2170 C CA . GLU A 1 267 ? 4.272 -0.910 18.643 1.00 80.12 267 GLU A CA 1
ATOM 2171 C C . GLU A 1 267 ? 3.286 -1.900 19.279 1.00 80.12 267 GLU A C 1
ATOM 2173 O O . GLU A 1 267 ? 2.450 -1.503 20.093 1.00 80.12 267 GLU A O 1
ATOM 2178 N N . ILE A 1 268 ? 3.449 -3.209 19.044 1.00 83.38 268 ILE A N 1
ATOM 2179 C CA . ILE A 1 268 ? 2.586 -4.235 19.656 1.00 83.38 268 ILE A CA 1
ATOM 2180 C C . ILE A 1 268 ? 2.854 -4.402 21.157 1.00 83.38 268 ILE A C 1
ATOM 2182 O O . ILE A 1 268 ? 1.915 -4.560 21.948 1.00 83.38 268 ILE A O 1
ATOM 2186 N N . LEU A 1 269 ? 4.120 -4.391 21.590 1.00 84.19 269 LEU A N 1
ATOM 2187 C CA . LEU A 1 269 ? 4.453 -4.482 23.019 1.00 84.19 269 LEU A CA 1
ATOM 2188 C C . LEU A 1 269 ? 3.866 -3.304 23.805 1.00 84.19 269 LEU A C 1
ATOM 2190 O O . LEU A 1 269 ? 3.400 -3.479 24.937 1.00 84.19 269 LEU A O 1
ATOM 2194 N N . LEU A 1 270 ? 3.857 -2.127 23.186 1.00 82.00 270 LEU A N 1
ATOM 2195 C CA . LEU A 1 270 ? 3.384 -0.875 23.761 1.00 82.00 270 LEU A CA 1
ATOM 2196 C C . LEU A 1 270 ? 1.933 -0.565 23.383 1.00 82.00 270 LEU A C 1
ATOM 2198 O O . LEU A 1 270 ? 1.385 0.424 23.862 1.00 82.00 270 LEU A O 1
ATOM 2202 N N . TYR A 1 271 ? 1.261 -1.461 22.656 1.00 80.69 271 TYR A N 1
ATOM 2203 C CA . TYR A 1 271 ? -0.128 -1.313 22.229 1.00 80.69 271 TYR A CA 1
ATOM 2204 C C . TYR A 1 271 ? -1.103 -0.904 23.355 1.00 80.69 271 TYR A C 1
ATOM 2206 O O . TYR A 1 271 ? -1.934 -0.017 23.169 1.00 80.69 271 TYR A O 1
ATOM 2214 N N . PRO A 1 272 ? -1.040 -1.474 24.578 1.00 81.38 272 PRO A N 1
ATOM 2215 C CA . PRO A 1 272 ? -1.917 -1.022 25.658 1.00 81.38 272 PRO A CA 1
ATOM 2216 C C . PRO A 1 272 ? -1.665 0.428 26.098 1.00 81.38 272 PRO A C 1
ATOM 2218 O O . PRO A 1 272 ? -2.573 1.053 26.647 1.00 81.38 272 PRO A O 1
ATOM 2221 N N . ILE A 1 273 ? -0.437 0.926 25.925 1.00 83.31 273 ILE A N 1
ATOM 2222 C CA . ILE A 1 273 ? -0.028 2.297 26.247 1.00 83.31 273 ILE A CA 1
ATOM 2223 C C . ILE A 1 273 ? -0.469 3.233 25.126 1.00 83.31 273 ILE A C 1
ATOM 2225 O O . ILE A 1 273 ? -1.080 4.253 25.421 1.00 83.31 273 ILE A O 1
ATOM 2229 N N . THR A 1 274 ? -0.249 2.871 23.863 1.00 81.69 274 THR A N 1
ATOM 2230 C CA . THR A 1 274 ? -0.657 3.673 22.697 1.00 81.69 274 THR A CA 1
ATOM 2231 C C . THR A 1 274 ? -2.176 3.837 22.618 1.00 81.69 274 THR A C 1
ATOM 2233 O O . THR A 1 274 ? -2.671 4.953 22.475 1.00 81.69 274 THR A O 1
ATOM 2236 N N . VAL A 1 275 ? -2.943 2.759 22.817 1.00 83.56 275 VAL A N 1
ATOM 2237 C CA . VAL A 1 275 ? -4.414 2.812 22.872 1.00 83.56 275 VAL A CA 1
ATOM 2238 C C . VAL A 1 275 ? -4.896 3.647 24.059 1.00 83.56 275 VAL A C 1
ATOM 2240 O O . VAL A 1 275 ? -5.887 4.366 23.961 1.00 83.56 275 VAL A O 1
ATOM 2243 N N . ALA A 1 276 ? -4.203 3.593 25.199 1.00 85.81 276 ALA A N 1
ATOM 2244 C CA . ALA A 1 276 ? -4.512 4.495 26.304 1.00 85.81 276 ALA A CA 1
ATOM 2245 C C . ALA A 1 276 ? -4.167 5.953 25.951 1.00 85.81 276 ALA A C 1
ATOM 2247 O O . ALA A 1 276 ? -4.956 6.838 26.251 1.00 85.81 276 ALA A O 1
ATOM 2248 N N . GLY A 1 277 ? -3.045 6.208 25.278 1.00 87.56 277 GLY A N 1
ATOM 2249 C CA . GLY A 1 277 ? -2.644 7.539 24.820 1.00 87.56 277 GLY A CA 1
ATOM 2250 C C . GLY A 1 277 ? -3.668 8.164 23.874 1.00 87.56 277 GLY A C 1
ATOM 2251 O O . GLY A 1 277 ? -4.133 9.268 24.134 1.00 87.56 277 GLY A O 1
ATOM 2252 N N . THR A 1 278 ? -4.124 7.428 22.856 1.00 86.50 278 THR A N 1
ATOM 2253 C CA . THR A 1 278 ? -5.194 7.893 21.950 1.00 86.50 278 THR A CA 1
ATOM 2254 C C . THR A 1 278 ? -6.523 8.116 22.677 1.00 86.50 278 THR A C 1
ATOM 2256 O O . THR A 1 278 ? -7.248 9.057 22.364 1.00 86.50 278 THR A O 1
ATOM 2259 N N . GLY A 1 279 ? -6.835 7.305 23.694 1.00 91.00 279 GLY A N 1
ATOM 2260 C CA . GLY A 1 279 ? -7.983 7.534 24.573 1.00 91.00 279 GLY A CA 1
ATOM 2261 C C . GLY A 1 279 ? -7.854 8.789 25.445 1.00 91.00 279 GLY A C 1
ATOM 2262 O O . GLY A 1 279 ? -8.848 9.474 25.672 1.00 91.00 279 GLY A O 1
ATOM 2263 N N . ILE A 1 280 ? -6.646 9.106 25.923 1.00 91.00 280 ILE A N 1
ATOM 2264 C CA . ILE A 1 280 ? -6.356 10.344 26.662 1.00 91.00 280 ILE A CA 1
ATOM 2265 C C . ILE A 1 280 ? -6.498 11.546 25.730 1.00 91.00 280 ILE A C 1
ATOM 2267 O O . ILE A 1 280 ? -7.195 12.488 26.096 1.00 91.00 280 ILE A O 1
ATOM 2271 N N . LEU A 1 281 ? -5.919 11.493 24.525 1.00 90.81 281 LEU A N 1
ATOM 2272 C CA . LEU A 1 281 ? -6.085 12.539 23.510 1.00 90.81 281 LEU A CA 1
ATOM 2273 C C . LEU A 1 281 ? -7.559 12.767 23.182 1.00 90.81 281 LEU A C 1
ATOM 2275 O O . LEU A 1 281 ? -7.991 13.909 23.123 1.00 90.81 281 LEU A O 1
ATOM 2279 N N . TRP A 1 282 ? -8.364 11.706 23.077 1.00 92.62 282 TRP A N 1
ATOM 2280 C CA . TRP A 1 282 ? -9.808 11.843 22.876 1.00 92.62 282 TRP A CA 1
ATOM 2281 C C . TRP A 1 282 ? -10.479 12.616 24.021 1.00 92.62 282 TRP A C 1
ATOM 2283 O O . TRP A 1 282 ? -11.276 13.521 23.785 1.00 92.62 282 TRP A O 1
ATOM 2293 N N . ILE A 1 283 ? -10.147 12.295 25.276 1.00 92.38 283 ILE A N 1
ATOM 2294 C CA . ILE A 1 283 ? -10.724 12.972 26.449 1.00 92.38 283 ILE A CA 1
ATOM 2295 C C . ILE A 1 283 ? -10.280 14.437 26.506 1.00 92.38 283 ILE A C 1
ATOM 2297 O O . ILE A 1 283 ? -11.119 15.318 26.684 1.00 92.38 283 ILE A O 1
ATOM 2301 N N . ILE A 1 284 ? -8.979 14.702 26.358 1.00 92.88 284 ILE A N 1
ATOM 2302 C CA . ILE A 1 284 ? -8.429 16.061 26.397 1.00 92.88 284 ILE A CA 1
ATOM 2303 C C . ILE A 1 284 ? -8.967 16.868 25.221 1.00 92.88 284 ILE A C 1
ATOM 2305 O O . ILE A 1 284 ? -9.383 17.996 25.429 1.00 92.88 284 ILE A O 1
ATOM 2309 N N . GLY A 1 285 ? -9.053 16.286 24.027 1.00 93.00 285 GLY A N 1
ATOM 2310 C CA . GLY A 1 285 ? -9.598 16.947 22.849 1.00 93.00 285 GLY A CA 1
ATOM 2311 C C . GLY A 1 285 ? -11.046 17.376 23.046 1.00 93.00 285 GLY A C 1
ATOM 2312 O O . GLY A 1 285 ? -11.398 18.513 22.744 1.00 93.00 285 GLY A O 1
ATOM 2313 N N . LEU A 1 286 ? -11.878 16.522 23.654 1.00 92.81 286 LEU A N 1
ATOM 2314 C CA . LEU A 1 286 ? -13.241 16.910 24.022 1.00 92.81 286 LEU A CA 1
ATOM 2315 C C . LEU A 1 286 ? -13.252 18.065 25.038 1.00 92.81 286 LEU A C 1
ATOM 2317 O O . LEU A 1 286 ? -14.071 18.973 24.921 1.00 92.81 286 LEU A O 1
ATOM 2321 N N . LEU A 1 287 ? -12.344 18.054 26.020 1.00 92.88 287 LEU A N 1
ATOM 2322 C CA . LEU A 1 287 ? -12.204 19.153 26.978 1.00 92.88 287 LEU A CA 1
ATOM 2323 C C . LEU A 1 287 ? -11.700 20.438 26.317 1.00 92.88 287 LEU A C 1
ATOM 2325 O O . LEU A 1 287 ? -12.164 21.504 26.698 1.00 92.88 287 LEU A O 1
ATOM 2329 N N . THR A 1 288 ? -10.812 20.362 25.326 1.00 92.44 288 THR A N 1
ATOM 2330 C CA . THR A 1 288 ? -10.320 21.518 24.563 1.00 92.44 288 THR A CA 1
ATOM 2331 C C . THR A 1 288 ? -11.454 22.205 23.809 1.00 92.44 288 THR A C 1
ATOM 2333 O O . THR A 1 288 ? -11.500 23.430 23.778 1.00 92.44 288 THR A O 1
ATOM 2336 N N . LEU A 1 289 ? -12.427 21.451 23.283 1.00 92.56 289 LEU A N 1
ATOM 2337 C CA . LEU A 1 289 ? -13.624 22.043 22.669 1.00 92.56 289 LEU A CA 1
ATOM 2338 C C . LEU A 1 289 ? -14.515 22.786 23.677 1.00 92.56 289 LEU A C 1
ATOM 2340 O O . LEU A 1 289 ? -15.205 23.730 23.303 1.00 92.56 289 LEU A O 1
ATOM 2344 N N . LEU A 1 290 ? -14.515 22.369 24.947 1.00 89.75 290 LEU A N 1
ATOM 2345 C CA . LEU A 1 290 ? -15.266 23.032 26.023 1.00 89.75 290 LEU A CA 1
ATOM 2346 C C . LEU A 1 290 ? -14.480 24.192 26.654 1.00 89.75 290 LEU A C 1
ATOM 2348 O O . LEU A 1 290 ? -15.070 25.173 27.101 1.00 89.75 290 LEU A O 1
ATOM 2352 N N . PHE A 1 291 ? -13.154 24.069 26.693 1.00 89.88 291 PHE A N 1
ATOM 2353 C CA . PHE A 1 291 ? -12.212 24.986 27.323 1.00 89.88 291 PHE A CA 1
ATOM 2354 C C . PHE A 1 291 ? -11.000 25.196 26.393 1.00 89.88 291 PHE A C 1
ATOM 2356 O O . PHE A 1 291 ? -9.960 24.558 26.592 1.00 89.88 291 PHE A O 1
ATOM 2363 N N . PRO A 1 292 ? -11.085 26.117 25.411 1.00 81.62 292 PRO A N 1
ATOM 2364 C CA . PRO A 1 292 ? -10.054 26.325 24.379 1.00 81.62 292 PRO A CA 1
ATOM 2365 C C . PRO A 1 292 ? -8.692 26.837 24.884 1.00 81.62 292 PRO A C 1
ATOM 2367 O O . PRO A 1 292 ? -7.807 27.127 24.092 1.00 81.62 292 PRO A O 1
ATOM 2370 N N . VAL A 1 293 ? -8.515 26.961 26.200 1.00 82.81 293 VAL A N 1
ATOM 2371 C CA . VAL A 1 293 ? -7.263 27.360 26.860 1.00 82.81 293 VAL A CA 1
ATOM 2372 C C . VAL A 1 293 ? -6.359 26.170 27.203 1.00 82.81 293 VAL A C 1
ATOM 2374 O O . VAL A 1 293 ? -5.244 26.360 27.685 1.00 82.81 293 VAL A O 1
ATOM 2377 N N . LEU A 1 294 ? -6.839 24.934 27.021 1.00 85.81 294 LEU A N 1
ATOM 2378 C CA . LEU A 1 294 ? -6.051 23.736 27.305 1.00 85.81 294 LEU A CA 1
ATOM 2379 C C . LEU A 1 294 ? -4.946 23.539 26.253 1.00 85.81 294 LEU A C 1
ATOM 2381 O O . LEU A 1 294 ? -5.234 23.616 25.057 1.00 85.81 294 LEU A O 1
ATOM 2385 N N . PRO A 1 295 ? -3.708 23.201 26.663 1.00 88.06 295 PRO A N 1
ATOM 2386 C CA . PRO A 1 295 ? -2.575 23.052 25.751 1.00 88.06 295 PRO A CA 1
ATOM 2387 C C . PRO A 1 295 ? -2.622 21.701 25.013 1.00 88.06 295 PRO A C 1
ATOM 2389 O O . PRO A 1 295 ? -1.784 20.830 25.237 1.00 88.06 295 PRO A O 1
ATOM 2392 N N . TYR A 1 296 ? -3.628 21.498 24.156 1.00 90.19 296 TYR A N 1
ATOM 2393 C CA . TYR A 1 296 ? -3.834 20.251 23.403 1.00 90.19 296 TYR A CA 1
ATOM 2394 C C . TYR A 1 296 ? -2.615 19.870 22.556 1.00 90.19 296 TYR A C 1
ATOM 2396 O O . TYR A 1 296 ? -2.202 18.711 22.548 1.00 90.19 296 TYR A O 1
ATOM 2404 N N . ASP A 1 297 ? -1.998 20.862 21.916 1.00 87.88 297 ASP A N 1
ATOM 2405 C CA . ASP A 1 297 ? -0.803 20.685 21.097 1.00 87.88 297 ASP A CA 1
ATOM 2406 C C . ASP A 1 297 ? 0.363 20.057 21.887 1.00 87.88 297 ASP A C 1
ATOM 2408 O O . ASP A 1 297 ? 0.986 19.108 21.419 1.00 87.88 297 ASP A O 1
ATOM 2412 N N . MET A 1 298 ? 0.579 20.440 23.153 1.00 89.75 298 MET A N 1
ATOM 2413 C CA . MET A 1 298 ? 1.607 19.802 23.992 1.00 89.75 298 MET A CA 1
ATOM 2414 C C . MET A 1 298 ? 1.364 18.297 24.176 1.00 89.75 298 MET A C 1
ATOM 2416 O O . MET A 1 298 ? 2.311 17.508 24.184 1.00 89.75 298 MET A O 1
ATOM 2420 N N . PHE A 1 299 ? 0.102 17.876 24.319 1.00 88.44 299 PHE A N 1
ATOM 2421 C CA . PHE A 1 299 ? -0.239 16.454 24.414 1.00 88.44 299 PHE A CA 1
ATOM 2422 C C . PHE A 1 299 ? -0.048 15.737 23.076 1.00 88.44 299 PHE A C 1
ATOM 2424 O O . PHE A 1 299 ? 0.433 14.601 23.067 1.00 88.44 299 PHE A O 1
ATOM 2431 N N . CYS A 1 300 ? -0.366 16.400 21.962 1.00 84.81 300 CYS A N 1
ATOM 2432 C CA . CYS A 1 300 ? -0.124 15.880 20.617 1.00 84.81 300 CYS A CA 1
ATOM 2433 C C . CYS A 1 300 ? 1.365 15.672 20.363 1.00 84.81 300 CYS A C 1
ATOM 2435 O O . CYS A 1 300 ? 1.766 14.587 19.952 1.00 84.81 300 CYS A O 1
ATOM 2437 N N . GLN A 1 301 ? 2.194 16.666 20.684 1.00 86.31 301 GLN A N 1
ATOM 2438 C CA . GLN A 1 301 ? 3.647 16.585 20.561 1.00 86.31 301 GLN A CA 1
ATOM 2439 C C . GLN A 1 301 ? 4.249 15.502 21.462 1.00 86.31 301 GLN A C 1
ATOM 2441 O O . GLN A 1 301 ? 5.139 14.765 21.037 1.00 86.31 301 GLN A O 1
ATOM 2446 N N . ALA A 1 302 ? 3.751 15.351 22.693 1.00 86.94 302 ALA A N 1
ATOM 2447 C CA . ALA A 1 302 ? 4.187 14.275 23.579 1.00 86.94 302 ALA A CA 1
ATOM 2448 C C . ALA A 1 302 ? 3.828 12.893 23.006 1.00 86.94 302 ALA A C 1
ATOM 2450 O O . ALA A 1 302 ? 4.663 11.986 22.997 1.00 86.94 302 ALA A O 1
ATOM 2451 N N . PHE A 1 303 ? 2.605 12.728 22.492 1.00 84.88 303 PHE A N 1
ATOM 2452 C CA . PHE A 1 303 ? 2.162 11.473 21.886 1.00 84.88 303 PHE A CA 1
ATOM 2453 C C . PHE A 1 303 ? 2.903 11.166 20.576 1.00 84.88 303 PHE A C 1
ATOM 2455 O O . PHE A 1 303 ? 3.342 10.036 20.372 1.00 84.88 303 PHE A O 1
ATOM 2462 N N . SER A 1 304 ? 3.121 12.164 19.716 1.00 81.38 304 SER A N 1
ATOM 2463 C CA . SER A 1 304 ? 3.882 12.009 18.472 1.00 81.38 304 SER A CA 1
ATOM 2464 C C . SER A 1 304 ? 5.364 11.737 18.737 1.00 81.38 304 SER A C 1
ATOM 2466 O O . SER A 1 304 ? 5.980 10.938 18.035 1.00 81.38 304 SER A O 1
ATOM 2468 N N . GLY A 1 305 ? 5.940 12.334 19.784 1.00 81.75 305 GLY A N 1
ATOM 2469 C CA . GLY A 1 305 ? 7.277 12.014 20.280 1.00 81.75 305 GLY A CA 1
ATOM 2470 C C . GLY A 1 305 ? 7.396 10.548 20.695 1.00 81.75 305 GLY A C 1
ATOM 2471 O O . GLY A 1 305 ? 8.327 9.871 20.267 1.00 81.75 305 GLY A O 1
ATOM 2472 N N . LEU A 1 306 ? 6.422 10.029 21.450 1.00 79.31 306 LEU A N 1
ATOM 2473 C CA . LEU A 1 306 ? 6.372 8.606 21.803 1.00 79.31 306 LEU A CA 1
ATOM 2474 C C . LEU A 1 306 ? 6.253 7.710 20.564 1.00 79.31 306 LEU A C 1
ATOM 2476 O O . LEU A 1 306 ? 7.003 6.745 20.451 1.00 79.31 306 LEU A O 1
ATOM 2480 N N . ASN A 1 307 ? 5.384 8.057 19.609 1.00 77.31 307 ASN A N 1
ATOM 2481 C CA . ASN A 1 307 ? 5.243 7.291 18.368 1.00 77.31 307 ASN A CA 1
ATOM 2482 C C . ASN A 1 307 ? 6.541 7.276 17.546 1.00 77.31 307 ASN A C 1
ATOM 2484 O O . ASN A 1 307 ? 6.936 6.215 17.072 1.00 77.31 307 ASN A O 1
ATOM 2488 N N . ARG A 1 308 ? 7.255 8.407 17.442 1.00 77.81 308 ARG A N 1
ATOM 2489 C CA . ARG A 1 308 ? 8.576 8.476 16.785 1.00 77.81 308 ARG A CA 1
ATOM 2490 C C . ARG A 1 308 ? 9.635 7.640 17.499 1.00 77.81 308 ARG A C 1
ATOM 2492 O O . ARG A 1 308 ? 10.455 6.993 16.859 1.00 77.81 308 ARG A O 1
ATOM 2499 N N . ILE A 1 309 ? 9.613 7.618 18.832 1.00 75.00 309 ILE A N 1
ATOM 2500 C CA . ILE A 1 309 ? 10.505 6.750 19.608 1.00 75.00 309 ILE A CA 1
ATOM 2501 C C . ILE A 1 309 ? 10.186 5.279 19.349 1.00 75.00 309 ILE A C 1
ATOM 2503 O O . ILE A 1 309 ? 11.058 4.456 19.537 1.00 75.00 309 ILE A O 1
ATOM 2507 N N . TRP A 1 310 ? 8.982 4.895 18.936 1.00 73.94 310 TRP A N 1
ATOM 2508 C CA . TRP A 1 310 ? 8.674 3.483 18.675 1.00 73.94 310 TRP A CA 1
ATOM 2509 C C . TRP A 1 310 ? 8.811 3.106 17.200 1.00 73.94 310 TRP A C 1
ATOM 2511 O O . TRP A 1 310 ? 9.001 1.929 16.897 1.00 73.94 310 TRP A O 1
ATOM 2521 N N . SER A 1 311 ? 8.810 4.079 16.285 1.00 71.31 311 SER A N 1
ATOM 2522 C CA . SER A 1 311 ? 8.935 3.839 14.844 1.00 71.31 311 SER A CA 1
ATOM 2523 C C . SER A 1 311 ? 10.321 3.356 14.398 1.00 71.31 311 SER A C 1
ATOM 2525 O O . SER A 1 311 ? 10.415 2.782 13.320 1.00 71.31 311 SER A O 1
ATOM 2527 N N . PHE A 1 312 ? 11.384 3.466 15.218 1.00 74.44 312 PHE A N 1
ATOM 2528 C CA . PHE A 1 312 ? 12.674 2.802 14.912 1.00 74.44 312 PHE A CA 1
ATOM 2529 C C . PHE A 1 312 ? 12.542 1.272 14.842 1.00 74.44 312 PHE A C 1
ATOM 2531 O O . PHE A 1 312 ? 13.417 0.585 14.324 1.00 74.44 312 PHE A O 1
ATOM 2538 N N . GLY A 1 313 ? 11.461 0.738 15.412 1.00 76.94 313 GLY A N 1
ATOM 2539 C CA . GLY A 1 313 ? 11.116 -0.671 15.399 1.00 76.94 313 GLY A CA 1
ATOM 2540 C C . GLY A 1 313 ? 10.587 -1.207 14.077 1.00 76.94 313 GLY A C 1
ATOM 2541 O O . GLY A 1 313 ? 10.346 -2.410 14.009 1.00 76.94 313 GLY A O 1
ATOM 2542 N N . ASN A 1 314 ? 10.353 -0.345 13.084 1.00 79.75 314 ASN A N 1
ATOM 2543 C CA . ASN A 1 314 ? 9.778 -0.745 11.808 1.00 79.75 314 ASN A CA 1
ATOM 2544 C C . ASN A 1 314 ? 10.756 -1.640 11.047 1.00 79.75 314 ASN A C 1
ATOM 2546 O O . ASN A 1 314 ? 11.854 -1.229 10.680 1.00 79.75 314 ASN A O 1
ATOM 2550 N N . ILE A 1 315 ? 10.327 -2.871 10.796 1.00 78.94 315 ILE A N 1
ATOM 2551 C CA . ILE A 1 315 ? 11.000 -3.801 9.901 1.00 78.94 315 ILE A CA 1
ATOM 2552 C C . ILE A 1 315 ? 10.105 -3.945 8.673 1.00 78.94 315 ILE A C 1
ATOM 2554 O O . ILE A 1 315 ? 9.050 -4.579 8.754 1.00 78.94 315 ILE A O 1
ATOM 2558 N N . TYR A 1 316 ? 10.510 -3.330 7.564 1.00 75.81 316 TYR A N 1
ATOM 2559 C CA . TYR A 1 316 ? 9.799 -3.400 6.287 1.00 75.81 316 TYR A CA 1
ATOM 2560 C C . TYR A 1 316 ? 9.828 -4.818 5.730 1.00 75.81 316 TYR A C 1
ATOM 2562 O O . TYR A 1 316 ? 10.795 -5.550 5.944 1.00 75.81 316 TYR A O 1
ATOM 2570 N N . GLY A 1 317 ? 8.749 -5.213 5.064 1.00 67.81 317 GLY A N 1
ATOM 2571 C CA . GLY A 1 317 ? 8.592 -6.519 4.452 1.00 67.81 317 GLY A CA 1
ATOM 2572 C C . GLY A 1 317 ? 7.198 -7.106 4.561 1.00 67.81 317 GLY A C 1
ATOM 2573 O O . GLY A 1 317 ? 6.509 -6.988 5.577 1.00 67.81 317 GLY A O 1
ATOM 2574 N N . SER A 1 318 ? 6.812 -7.843 3.525 1.00 63.94 318 SER A N 1
ATOM 2575 C CA . SER A 1 318 ? 5.617 -8.680 3.561 1.00 63.94 318 SER A CA 1
ATOM 2576 C C . SER A 1 318 ? 5.731 -9.830 4.573 1.00 63.94 318 SER A C 1
ATOM 2578 O O . SER A 1 318 ? 6.803 -10.099 5.134 1.00 63.94 318 SER A O 1
ATOM 2580 N N . MET A 1 319 ? 4.625 -10.572 4.757 1.00 55.53 319 MET A N 1
ATOM 2581 C CA . MET A 1 319 ? 4.544 -11.754 5.638 1.00 55.53 319 MET A CA 1
ATOM 2582 C C . MET A 1 319 ? 5.648 -12.779 5.394 1.00 55.53 319 MET A C 1
ATOM 2584 O O . MET A 1 319 ? 5.925 -13.615 6.247 1.00 55.53 319 MET A O 1
ATOM 2588 N N . LEU A 1 320 ? 6.289 -12.722 4.242 1.00 50.12 320 LEU A N 1
ATOM 2589 C CA . LEU A 1 320 ? 7.337 -13.644 3.887 1.00 50.12 320 LEU A CA 1
ATOM 2590 C C . LEU A 1 320 ? 8.752 -13.229 4.200 1.00 50.12 320 LEU A C 1
ATOM 2592 O O . LEU A 1 320 ? 9.689 -14.019 4.085 1.00 50.12 320 LEU A O 1
ATOM 2596 N N . GLY A 1 321 ? 8.892 -11.997 4.643 1.00 63.25 321 GLY A N 1
ATOM 2597 C CA . GLY A 1 321 ? 10.153 -11.491 5.077 1.00 63.25 321 GLY A CA 1
ATOM 2598 C C . GLY A 1 321 ? 10.418 -11.623 6.532 1.00 63.25 321 GLY A C 1
ATOM 2599 O O . GLY A 1 321 ? 10.488 -12.715 7.093 1.00 63.25 321 GLY A O 1
ATOM 2600 N N . CYS A 1 322 ? 10.529 -10.460 7.157 1.00 61.03 322 CYS A N 1
ATOM 2601 C CA . CYS A 1 322 ? 10.503 -10.358 8.597 1.00 61.03 322 CYS A CA 1
ATOM 2602 C C . CYS A 1 322 ? 9.292 -11.119 9.170 1.00 61.03 322 CYS A C 1
ATOM 2604 O O . CYS A 1 322 ? 9.436 -11.827 10.169 1.00 61.03 322 CYS A O 1
ATOM 2606 N N . GLY A 1 323 ? 8.146 -11.095 8.475 1.00 66.50 323 GLY A N 1
ATOM 2607 C CA . GLY A 1 323 ? 6.943 -11.844 8.828 1.00 66.50 323 GLY A CA 1
ATOM 2608 C C . GLY A 1 323 ? 7.134 -13.354 8.908 1.00 66.50 323 GLY A C 1
ATOM 2609 O O . GLY A 1 323 ? 6.542 -13.973 9.792 1.00 66.50 323 GLY A O 1
ATOM 2610 N N . LEU A 1 324 ? 8.007 -13.951 8.086 1.00 68.62 324 LEU A N 1
ATOM 2611 C CA . LEU A 1 324 ? 8.182 -15.401 8.039 1.00 68.62 324 LEU A CA 1
ATOM 2612 C C . LEU A 1 324 ? 8.844 -15.895 9.318 1.00 68.62 324 LEU A C 1
ATOM 2614 O O . LEU A 1 324 ? 8.416 -16.895 9.889 1.00 68.62 324 LEU A O 1
ATOM 2618 N N . ILE A 1 325 ? 9.843 -15.167 9.821 1.00 71.69 325 ILE A N 1
ATOM 2619 C CA . ILE A 1 325 ? 10.483 -15.481 11.104 1.00 71.69 325 ILE A CA 1
ATOM 2620 C C . ILE A 1 325 ? 9.423 -15.491 12.210 1.00 71.69 325 ILE A C 1
ATOM 2622 O O . ILE A 1 325 ? 9.342 -16.439 12.994 1.00 71.69 325 ILE A O 1
ATOM 2626 N N . PHE A 1 326 ? 8.556 -14.479 12.250 1.00 75.25 326 PHE A N 1
ATOM 2627 C CA . PHE A 1 326 ? 7.492 -14.390 13.249 1.00 75.25 326 PHE A CA 1
ATOM 2628 C C . PHE A 1 326 ? 6.394 -15.440 13.054 1.00 75.25 326 PHE A C 1
ATOM 2630 O O . PHE A 1 326 ? 5.886 -15.972 14.045 1.00 75.25 326 PHE A O 1
ATOM 2637 N N . PHE A 1 327 ? 6.085 -15.809 11.813 1.00 74.19 327 PHE A N 1
ATOM 2638 C CA . PHE A 1 327 ? 5.167 -16.890 11.478 1.00 74.19 327 PHE A CA 1
ATOM 2639 C C . PHE A 1 327 ? 5.718 -18.254 11.895 1.00 74.19 327 PHE A C 1
ATOM 2641 O O . PHE A 1 327 ? 5.011 -19.026 12.538 1.00 74.19 327 PHE A O 1
ATOM 2648 N N . LEU A 1 328 ? 6.990 -18.547 11.619 1.00 73.50 328 LEU A N 1
ATOM 2649 C CA . LEU A 1 328 ? 7.660 -19.775 12.052 1.00 73.50 328 LEU A CA 1
ATOM 2650 C C . LEU A 1 328 ? 7.740 -19.849 13.581 1.00 73.50 328 LEU A C 1
ATOM 2652 O O . LEU A 1 328 ? 7.473 -20.902 14.163 1.00 73.50 328 LEU A O 1
ATOM 2656 N N . LEU A 1 329 ? 8.023 -18.729 14.255 1.00 75.75 329 LEU A N 1
ATOM 2657 C CA . LEU A 1 329 ? 7.969 -18.635 15.716 1.00 75.75 329 LEU A CA 1
ATOM 2658 C C . LEU A 1 329 ? 6.547 -18.863 16.249 1.00 75.75 329 LEU A C 1
ATOM 2660 O O . LEU A 1 329 ? 6.367 -19.579 17.238 1.00 75.75 329 LEU A O 1
ATOM 2664 N N . TYR A 1 330 ? 5.525 -18.311 15.593 1.00 75.44 330 TYR A N 1
ATOM 2665 C CA . TYR A 1 330 ? 4.128 -18.588 15.916 1.00 75.44 330 TYR A CA 1
ATOM 2666 C C . TYR A 1 330 ? 3.797 -20.078 15.739 1.00 75.44 330 TYR A C 1
ATOM 2668 O O . TYR A 1 330 ? 3.291 -20.703 16.674 1.00 75.44 330 TYR A O 1
ATOM 2676 N N . CYS A 1 331 ? 4.162 -20.676 14.604 1.00 73.62 331 CYS A N 1
ATOM 2677 C CA . CYS A 1 331 ? 3.986 -22.100 14.322 1.00 73.62 331 CYS A CA 1
ATOM 2678 C C . CYS A 1 331 ? 4.665 -22.961 15.393 1.00 73.62 331 CYS A C 1
ATOM 2680 O O . CYS A 1 331 ? 4.041 -23.855 15.968 1.00 73.62 331 CYS A O 1
ATOM 2682 N N . PHE A 1 332 ? 5.909 -22.640 15.756 1.00 76.44 332 PHE A N 1
ATOM 2683 C CA . PHE A 1 332 ? 6.639 -23.307 16.832 1.00 76.44 332 PHE A CA 1
ATOM 2684 C C . PHE A 1 332 ? 5.903 -23.217 18.175 1.00 76.44 332 PHE A C 1
ATOM 2686 O O . PHE A 1 332 ? 5.836 -24.199 18.916 1.00 76.44 332 PHE A O 1
ATOM 2693 N N . LEU A 1 333 ? 5.309 -22.067 18.503 1.00 73.38 333 LEU A N 1
ATOM 2694 C CA . LEU A 1 333 ? 4.532 -21.900 19.734 1.00 73.38 333 LEU A CA 1
ATOM 2695 C C . LEU A 1 333 ? 3.222 -22.697 19.733 1.00 73.38 333 LEU A C 1
ATOM 2697 O O . LEU A 1 333 ? 2.718 -23.021 20.812 1.00 73.38 333 LEU A O 1
ATOM 2701 N N . VAL A 1 334 ? 2.654 -22.985 18.561 1.00 71.56 334 VAL A N 1
ATOM 2702 C CA . VAL A 1 334 ? 1.363 -23.674 18.392 1.00 71.56 334 VAL A CA 1
ATOM 2703 C C . VAL A 1 334 ? 1.542 -25.153 18.000 1.00 71.56 334 VAL A C 1
ATOM 2705 O O . VAL A 1 334 ? 0.565 -25.894 17.974 1.00 71.56 334 VAL A O 1
ATOM 2708 N N . ARG A 1 335 ? 2.786 -25.637 17.834 1.00 74.00 335 ARG A N 1
ATOM 2709 C CA . ARG A 1 335 ? 3.152 -27.015 17.427 1.00 74.00 335 ARG A CA 1
ATOM 2710 C C . ARG A 1 335 ? 2.537 -28.150 18.249 1.00 74.00 335 ARG A C 1
ATOM 2712 O O . ARG A 1 335 ? 2.507 -29.287 17.800 1.00 74.00 335 ARG A O 1
ATOM 2719 N N . GLU A 1 336 ? 2.060 -27.857 19.456 1.00 73.00 336 GLU A N 1
ATOM 2720 C CA . GLU A 1 336 ? 1.297 -28.793 20.294 1.00 73.00 336 GLU A CA 1
ATOM 2721 C C . GLU A 1 336 ? -0.076 -29.170 19.684 1.00 73.00 336 GLU A C 1
ATOM 2723 O O . GLU A 1 336 ? -0.737 -30.081 20.173 1.00 73.00 336 GLU A O 1
ATOM 2728 N N . HIS A 1 337 ? -0.484 -28.514 18.590 1.00 68.06 337 HIS A N 1
ATOM 2729 C CA . HIS A 1 337 ? -1.713 -28.750 17.829 1.00 68.06 337 HIS A CA 1
ATOM 2730 C C . HIS A 1 337 ? -1.408 -29.288 16.410 1.00 68.06 337 HIS A C 1
ATOM 2732 O O . HIS A 1 337 ? -1.664 -28.620 15.411 1.00 68.06 337 HIS A O 1
ATOM 2738 N N . GLN A 1 338 ? -0.834 -30.494 16.317 1.00 59.28 338 GLN A N 1
ATOM 2739 C CA . GLN A 1 338 ? -0.201 -31.050 15.103 1.00 59.28 338 GLN A CA 1
ATOM 2740 C C . GLN A 1 338 ? -1.117 -31.354 13.895 1.00 59.28 338 GLN A C 1
ATOM 2742 O O . GLN A 1 338 ? -0.607 -31.620 12.813 1.00 59.28 338 GLN A O 1
ATOM 2747 N N . HIS A 1 339 ? -2.445 -31.284 14.019 1.00 61.22 339 HIS A N 1
ATOM 2748 C CA . HIS A 1 339 ? -3.389 -31.656 12.946 1.00 61.22 339 HIS A CA 1
ATOM 2749 C C . HIS A 1 339 ? -3.514 -30.652 11.778 1.00 61.22 339 HIS A C 1
ATOM 2751 O O . HIS A 1 339 ? -4.412 -30.794 10.958 1.00 61.22 339 HIS A O 1
ATOM 2757 N N . TYR A 1 340 ? -2.633 -29.652 11.678 1.00 62.44 340 TYR A N 1
ATOM 2758 C CA . TYR A 1 340 ? -2.717 -28.588 10.665 1.00 62.44 340 TYR A CA 1
ATOM 2759 C C . TYR A 1 340 ? -1.465 -28.469 9.768 1.00 62.44 340 TYR A C 1
ATOM 2761 O O . TYR A 1 340 ? -1.321 -27.478 9.066 1.00 62.44 340 TYR A O 1
ATOM 2769 N N . ILE A 1 341 ? -0.560 -29.462 9.764 1.00 57.31 341 ILE A N 1
ATOM 2770 C CA . ILE A 1 341 ? 0.711 -29.460 8.992 1.00 57.31 341 ILE A CA 1
ATOM 2771 C C . ILE A 1 341 ? 0.535 -29.201 7.494 1.00 57.31 341 ILE A C 1
ATOM 2773 O O . ILE A 1 341 ? 1.289 -28.417 6.927 1.00 57.31 341 ILE A O 1
ATOM 2777 N N . GLU A 1 342 ? -0.485 -29.773 6.867 1.00 55.56 342 GLU A N 1
ATOM 2778 C CA . GLU A 1 342 ? -0.756 -29.573 5.437 1.00 55.56 342 GLU A CA 1
ATOM 2779 C C . GLU A 1 342 ? -1.212 -28.134 5.135 1.00 55.56 342 GLU A C 1
ATOM 2781 O O . GLU A 1 342 ? -0.769 -27.534 4.160 1.00 55.56 342 GLU A O 1
ATOM 2786 N N . LEU A 1 343 ? -2.004 -27.533 6.031 1.00 59.53 343 LEU A N 1
ATOM 2787 C CA . LEU A 1 343 ? -2.375 -26.113 5.979 1.00 59.53 343 LEU A CA 1
ATOM 2788 C C . LEU A 1 343 ? -1.175 -25.196 6.267 1.00 59.53 343 LEU A C 1
ATOM 2790 O O . LEU A 1 343 ? -1.098 -24.111 5.699 1.00 59.53 343 LEU A O 1
ATOM 2794 N N . TRP A 1 344 ? -0.227 -25.627 7.108 1.00 64.81 344 TRP A N 1
ATOM 2795 C CA . TRP A 1 344 ? 1.015 -24.890 7.367 1.00 64.81 344 TRP A CA 1
ATOM 2796 C C . TRP A 1 344 ? 1.927 -24.869 6.139 1.00 64.81 344 TRP A C 1
ATOM 2798 O O . TRP A 1 344 ? 2.482 -23.820 5.832 1.00 64.81 344 TRP A O 1
ATOM 2808 N N . ILE A 1 345 ? 2.051 -25.991 5.424 1.00 55.50 345 ILE A N 1
ATOM 2809 C CA . ILE A 1 345 ? 2.846 -26.100 4.192 1.00 55.50 345 ILE A CA 1
ATOM 2810 C C . ILE A 1 345 ? 2.173 -25.341 3.045 1.00 55.50 345 ILE A C 1
ATOM 2812 O O . ILE A 1 345 ? 2.847 -24.586 2.357 1.00 55.50 345 ILE A O 1
ATOM 2816 N N . ALA A 1 346 ? 0.854 -25.469 2.875 1.00 55.66 346 ALA A N 1
ATOM 2817 C CA . ALA A 1 346 ? 0.109 -24.701 1.876 1.00 55.66 346 ALA A CA 1
ATOM 2818 C C . ALA A 1 346 ? 0.162 -23.190 2.162 1.00 55.66 346 ALA A C 1
ATOM 2820 O O . ALA A 1 346 ? 0.382 -22.398 1.249 1.00 55.66 346 ALA A O 1
ATOM 2821 N N . GLY A 1 347 ? 0.042 -22.799 3.436 1.00 56.62 347 GLY A N 1
ATOM 2822 C CA . GLY A 1 347 ? 0.260 -21.430 3.893 1.00 56.62 347 GLY A CA 1
ATOM 2823 C C . GLY A 1 347 ? 1.667 -20.960 3.549 1.00 56.62 347 GLY A C 1
ATOM 2824 O O . GLY A 1 347 ? 1.796 -19.969 2.855 1.00 56.62 347 GLY A O 1
ATOM 2825 N N . LEU A 1 348 ? 2.708 -21.696 3.944 1.00 56.59 348 LEU A N 1
ATOM 2826 C CA . LEU A 1 348 ? 4.105 -21.401 3.606 1.00 56.59 348 LEU A CA 1
ATOM 2827 C C . LEU A 1 348 ? 4.364 -21.354 2.088 1.00 56.59 348 LEU A C 1
ATOM 2829 O O . LEU A 1 348 ? 5.290 -20.693 1.673 1.00 56.59 348 LEU A O 1
ATOM 2833 N N . PHE A 1 349 ? 3.597 -22.039 1.239 1.00 54.38 349 PHE A N 1
ATOM 2834 C CA . PHE A 1 349 ? 3.805 -22.002 -0.216 1.00 54.38 349 PHE A CA 1
ATOM 2835 C C . PHE A 1 349 ? 3.150 -20.771 -0.867 1.00 54.38 349 PHE A C 1
ATOM 2837 O O . PHE A 1 349 ? 3.749 -20.115 -1.715 1.00 54.38 349 PHE A O 1
ATOM 2844 N N . VAL A 1 350 ? 1.937 -20.411 -0.427 1.00 51.62 350 VAL A N 1
ATOM 2845 C CA . VAL A 1 350 ? 1.252 -19.161 -0.820 1.00 51.62 350 VAL A CA 1
ATOM 2846 C C . VAL A 1 350 ? 2.016 -17.956 -0.267 1.00 51.62 350 VAL A C 1
ATOM 2848 O O . VAL A 1 350 ? 2.356 -17.024 -0.992 1.00 51.62 350 VAL A O 1
ATOM 2851 N N . PHE A 1 351 ? 2.398 -18.038 1.003 1.00 54.09 351 PHE A N 1
ATOM 2852 C CA . PHE A 1 351 ? 3.455 -17.260 1.615 1.00 54.09 351 PHE A CA 1
ATOM 2853 C C . PHE A 1 351 ? 4.820 -17.809 1.186 1.00 54.09 351 PHE A C 1
ATOM 2855 O O . PHE A 1 351 ? 5.604 -18.035 2.062 1.00 54.09 351 PHE A O 1
ATOM 2862 N N . LEU A 1 352 ? 5.182 -18.044 -0.073 1.00 50.91 352 LEU A N 1
ATOM 2863 C CA . LEU A 1 352 ? 6.602 -17.962 -0.514 1.00 50.91 352 LEU A CA 1
ATOM 2864 C C . LEU A 1 352 ? 6.753 -17.108 -1.777 1.00 50.91 352 LEU A C 1
ATOM 2866 O O . LEU A 1 352 ? 7.790 -16.491 -1.997 1.00 50.91 352 LEU A O 1
ATOM 2870 N N . ILE A 1 353 ? 5.651 -16.949 -2.503 1.00 53.31 353 ILE A N 1
ATOM 2871 C CA . ILE A 1 353 ? 5.489 -16.110 -3.694 1.00 53.31 353 ILE A CA 1
ATOM 2872 C C . ILE A 1 353 ? 5.472 -14.590 -3.344 1.00 53.31 353 ILE A C 1
ATOM 2874 O O . ILE A 1 353 ? 5.800 -13.744 -4.165 1.00 53.31 353 ILE A O 1
ATOM 2878 N N . PHE A 1 354 ? 5.113 -14.240 -2.099 1.00 53.44 354 PHE A N 1
ATOM 2879 C CA . PHE A 1 354 ? 4.845 -12.899 -1.519 1.00 53.44 354 PHE A CA 1
ATOM 2880 C C . PHE A 1 354 ? 5.986 -11.947 -0.989 1.00 53.44 354 PHE A C 1
ATOM 2882 O O . PHE A 1 354 ? 5.654 -10.792 -0.730 1.00 53.44 354 PHE A O 1
ATOM 2889 N N . GLY A 1 355 ? 7.264 -12.314 -0.701 1.00 49.62 355 GLY A N 1
ATOM 2890 C CA . GLY A 1 355 ? 8.325 -11.305 -0.337 1.00 49.62 355 GLY A CA 1
ATOM 2891 C C . GLY A 1 355 ? 9.457 -11.556 0.711 1.00 49.62 355 GLY A C 1
ATOM 2892 O O . GLY A 1 355 ? 9.595 -12.614 1.293 1.00 49.62 355 GLY A O 1
ATOM 2893 N N . LEU A 1 356 ? 10.336 -10.544 0.864 1.00 44.81 356 LEU A N 1
ATOM 2894 C CA . LEU A 1 356 ? 11.659 -10.373 1.548 1.00 44.81 356 LEU A CA 1
ATOM 2895 C C . LEU A 1 356 ? 12.691 -11.522 1.583 1.00 44.81 356 LEU A C 1
ATOM 2897 O O . LEU A 1 356 ? 13.839 -11.271 1.247 1.00 44.81 356 LEU A O 1
ATOM 2901 N N . PHE A 1 357 ? 12.344 -12.758 1.955 1.00 51.00 357 PHE 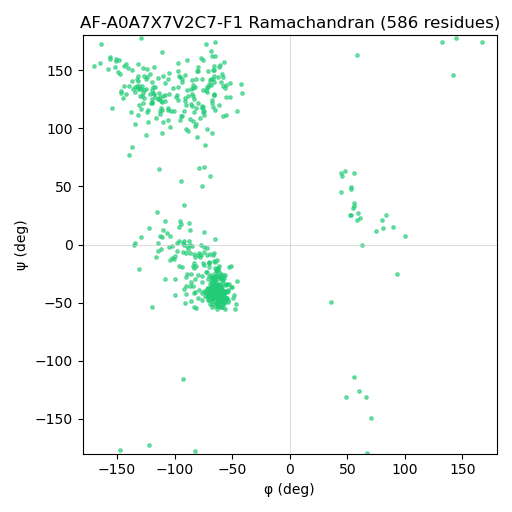A N 1
ATOM 2902 C CA . PHE A 1 357 ? 13.178 -13.923 1.615 1.00 51.00 357 PHE A CA 1
ATOM 2903 C C . PHE A 1 357 ? 12.634 -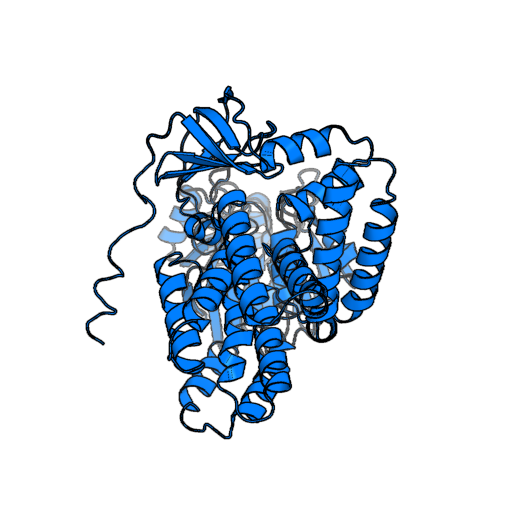14.510 0.329 1.00 51.00 357 PHE A C 1
ATOM 2905 O O . PHE A 1 357 ? 12.262 -15.677 0.270 1.00 51.00 357 PHE A O 1
ATOM 2912 N N . HIS A 1 358 ? 12.528 -13.663 -0.692 1.00 58.31 358 HIS A N 1
ATOM 2913 C CA . HIS A 1 358 ? 12.192 -14.134 -2.015 1.00 58.31 358 HIS A CA 1
ATOM 2914 C C . HIS A 1 358 ? 13.498 -14.655 -2.625 1.00 58.31 358 HIS A C 1
ATOM 2916 O O . HIS A 1 358 ? 14.361 -13.851 -2.985 1.00 58.31 358 HIS A O 1
ATOM 2922 N N . PRO A 1 359 ? 13.710 -15.984 -2.688 1.00 67.06 359 PRO A N 1
ATOM 2923 C CA . PRO A 1 359 ? 14.966 -16.538 -3.187 1.00 67.06 359 PRO A CA 1
ATOM 2924 C C . PRO A 1 359 ? 15.101 -16.358 -4.702 1.00 67.06 359 PRO A C 1
ATOM 2926 O O . PRO A 1 359 ? 16.096 -16.773 -5.284 1.00 67.06 359 PRO A O 1
ATOM 2929 N N . LEU A 1 360 ? 14.078 -15.801 -5.346 1.00 79.56 360 LEU A N 1
ATOM 2930 C CA . LEU A 1 360 ? 14.013 -15.581 -6.776 1.00 79.56 360 LEU A CA 1
ATOM 2931 C C . LEU A 1 360 ? 14.209 -14.093 -7.042 1.00 79.56 360 LEU A C 1
ATOM 2933 O O . LEU A 1 360 ? 13.675 -13.258 -6.305 1.00 79.56 360 LEU A O 1
ATOM 2937 N N . GLY A 1 361 ? 14.918 -13.778 -8.118 1.00 88.31 361 GLY A N 1
ATOM 2938 C CA . GLY A 1 361 ? 14.824 -12.452 -8.710 1.00 88.31 361 GLY A CA 1
ATOM 2939 C C . GLY A 1 361 ? 13.445 -12.253 -9.333 1.00 88.31 361 GLY A C 1
ATOM 2940 O O . GLY A 1 361 ? 12.685 -13.208 -9.517 1.00 88.31 361 GLY A O 1
ATOM 2941 N N . GLU A 1 362 ? 13.106 -11.016 -9.658 1.00 91.69 362 GLU A N 1
ATOM 2942 C CA . GLU A 1 362 ? 11.924 -10.729 -10.469 1.00 91.69 362 GLU A CA 1
ATOM 2943 C C . GLU A 1 362 ? 12.090 -9.445 -11.283 1.00 91.69 362 GLU A C 1
ATOM 2945 O O . GLU A 1 362 ? 12.866 -8.562 -10.914 1.00 91.69 362 GLU A O 1
ATOM 2950 N N . VAL A 1 363 ? 11.311 -9.347 -12.357 1.00 96.88 363 VAL A N 1
ATOM 2951 C CA . VAL A 1 363 ? 11.005 -8.095 -13.056 1.00 96.88 363 VAL A CA 1
ATOM 2952 C C . VAL A 1 363 ? 9.529 -7.806 -12.816 1.00 96.88 363 VAL A C 1
ATOM 2954 O O . VAL A 1 363 ? 8.693 -8.668 -13.080 1.00 96.88 363 VAL A O 1
ATOM 2957 N N . SER A 1 364 ? 9.194 -6.640 -12.272 1.00 95.81 364 SER A N 1
ATOM 2958 C CA . SER A 1 364 ? 7.817 -6.255 -11.965 1.00 95.81 364 SER A CA 1
ATOM 2959 C C . SER A 1 364 ? 7.454 -4.923 -12.592 1.00 95.81 364 SER A C 1
ATOM 2961 O O . SER A 1 364 ? 8.113 -3.930 -12.310 1.00 95.81 364 SER A O 1
ATOM 2963 N N . THR A 1 365 ? 6.369 -4.888 -13.353 1.00 96.94 365 THR A N 1
ATOM 2964 C CA . THR A 1 365 ? 5.716 -3.655 -13.796 1.00 96.94 365 THR A CA 1
ATOM 2965 C C . THR A 1 365 ? 4.646 -3.292 -12.770 1.00 96.94 365 THR A C 1
ATOM 2967 O O . THR A 1 365 ? 3.689 -4.045 -12.570 1.00 96.94 365 THR A O 1
ATOM 2970 N N . ILE A 1 366 ? 4.838 -2.167 -12.083 1.00 94.75 366 ILE A N 1
ATOM 2971 C CA . ILE A 1 366 ? 3.949 -1.682 -11.024 1.00 94.75 366 ILE A CA 1
ATOM 2972 C C . ILE A 1 366 ? 2.801 -0.905 -11.671 1.00 94.75 366 ILE A C 1
ATOM 2974 O O . ILE A 1 366 ? 3.017 -0.069 -12.548 1.00 94.75 366 ILE A O 1
ATOM 2978 N N . ASN A 1 367 ? 1.570 -1.151 -11.230 1.00 92.38 367 ASN A N 1
ATOM 2979 C CA . ASN A 1 367 ? 0.395 -0.426 -11.690 1.00 92.38 367 ASN A CA 1
ATOM 2980 C C . ASN A 1 367 ? 0.357 0.993 -11.106 1.00 92.38 367 ASN A C 1
ATOM 2982 O O . ASN A 1 367 ? -0.301 1.263 -10.103 1.00 92.38 367 ASN A O 1
ATOM 2986 N N . VAL A 1 368 ? 1.037 1.915 -11.783 1.00 89.88 368 VAL A N 1
ATOM 2987 C CA . VAL A 1 368 ? 1.020 3.357 -11.490 1.00 89.88 368 VAL A CA 1
ATOM 2988 C C . VAL A 1 368 ? -0.001 4.109 -12.359 1.00 89.88 368 VAL A C 1
ATOM 2990 O O . VAL A 1 368 ? 0.063 5.325 -12.530 1.00 89.88 368 VAL A O 1
ATOM 2993 N N . GLY A 1 369 ? -0.988 3.407 -12.921 1.00 86.12 369 GLY A N 1
ATOM 2994 C CA . GLY A 1 369 ? -1.923 3.987 -13.878 1.00 86.12 369 GLY A CA 1
ATOM 2995 C C . GLY A 1 369 ? -1.230 4.390 -15.184 1.00 86.12 369 GLY A C 1
ATOM 2996 O O . GLY A 1 369 ? -0.529 3.589 -15.784 1.00 86.12 369 GLY A O 1
ATOM 2997 N N . GLN A 1 370 ? -1.466 5.617 -15.662 1.00 83.88 370 GLN A N 1
ATOM 2998 C CA . GLN A 1 370 ? -0.716 6.148 -16.808 1.00 83.88 370 GLN A CA 1
ATOM 2999 C C . GLN A 1 370 ? 0.683 6.554 -16.331 1.00 83.88 370 GLN A C 1
ATOM 3001 O O . GLN A 1 370 ? 0.764 7.449 -15.480 1.00 83.88 370 GLN A O 1
ATOM 3006 N N . GLY A 1 371 ? 1.716 5.926 -16.888 1.00 91.19 371 GLY A N 1
ATOM 3007 C CA . GLY A 1 371 ? 3.114 6.102 -16.506 1.00 91.19 371 GLY A CA 1
ATOM 3008 C C . GLY A 1 371 ? 3.828 4.770 -16.321 1.00 91.19 371 GLY A C 1
ATOM 3009 O O . GLY A 1 371 ? 3.191 3.715 -16.319 1.00 91.19 371 GLY A O 1
ATOM 3010 N N . ASP A 1 372 ? 5.135 4.825 -16.087 1.00 95.25 372 ASP A N 1
ATOM 3011 C CA . ASP A 1 372 ? 5.955 3.643 -15.831 1.00 95.25 372 ASP A CA 1
ATOM 3012 C C . ASP A 1 372 ? 6.520 3.620 -14.414 1.00 95.25 372 ASP A C 1
ATOM 3014 O O . ASP A 1 372 ? 6.939 4.632 -13.852 1.00 95.25 372 ASP A O 1
ATOM 3018 N N . SER A 1 373 ? 6.581 2.416 -13.851 1.00 97.31 373 SER A N 1
ATOM 3019 C CA . SER A 1 373 ? 7.517 2.091 -12.783 1.00 97.31 373 SER A CA 1
ATOM 3020 C C . SER A 1 373 ? 7.796 0.592 -12.803 1.00 97.31 373 SER A C 1
ATOM 3022 O O . SER A 1 373 ? 6.886 -0.231 -12.662 1.00 97.31 373 SER A O 1
ATOM 3024 N N . ILE A 1 374 ? 9.054 0.228 -13.039 1.00 98.38 374 ILE A N 1
ATOM 3025 C CA . ILE A 1 374 ? 9.490 -1.152 -13.232 1.00 98.38 374 ILE A CA 1
ATOM 3026 C C . ILE A 1 374 ? 10.573 -1.473 -12.208 1.00 98.38 374 ILE A C 1
ATOM 3028 O O . ILE A 1 374 ? 11.668 -0.917 -12.239 1.00 98.38 374 ILE A O 1
ATOM 3032 N N . LEU A 1 375 ? 10.277 -2.406 -11.309 1.00 97.44 375 LEU A N 1
ATOM 3033 C CA . LEU A 1 375 ? 11.243 -2.935 -10.354 1.00 97.44 375 LEU A CA 1
ATOM 3034 C C . LEU A 1 375 ? 11.937 -4.161 -10.944 1.00 97.44 375 LEU A C 1
ATOM 3036 O O . LEU A 1 375 ? 11.284 -5.152 -11.269 1.00 97.44 375 LEU A O 1
ATOM 3040 N N . ILE A 1 376 ? 13.263 -4.146 -10.974 1.00 97.06 376 ILE A N 1
ATOM 3041 C CA . ILE A 1 376 ? 14.090 -5.323 -11.231 1.00 97.06 376 ILE A CA 1
ATOM 3042 C C . ILE A 1 376 ? 14.878 -5.613 -9.963 1.00 97.06 376 ILE A C 1
ATOM 3044 O O . ILE A 1 376 ? 15.593 -4.754 -9.454 1.00 97.06 376 ILE A O 1
ATOM 3048 N N . ARG A 1 377 ? 14.774 -6.834 -9.448 1.00 91.56 377 ARG A N 1
ATOM 3049 C CA . ARG A 1 377 ? 15.580 -7.259 -8.302 1.00 91.56 377 ARG A CA 1
ATOM 3050 C C . ARG A 1 377 ? 16.220 -8.612 -8.532 1.00 91.56 377 ARG A C 1
ATOM 3052 O O . ARG A 1 377 ? 15.610 -9.525 -9.092 1.00 91.56 377 ARG A O 1
ATOM 3059 N N . GLU A 1 378 ? 17.445 -8.743 -8.051 1.00 91.25 378 GLU A N 1
ATOM 3060 C CA . GLU A 1 378 ? 18.133 -10.025 -7.958 1.00 91.25 378 GLU A CA 1
ATOM 3061 C C . GLU A 1 378 ? 17.608 -10.854 -6.765 1.00 91.25 378 GLU A C 1
ATOM 3063 O O . GLU A 1 378 ? 16.990 -10.306 -5.841 1.00 91.25 378 GLU A O 1
ATOM 3068 N N . PRO A 1 379 ? 17.830 -12.186 -6.764 1.00 86.50 379 PRO A N 1
ATOM 3069 C CA . PRO A 1 379 ? 17.529 -13.051 -5.626 1.00 86.50 379 PRO A CA 1
ATOM 3070 C C . PRO A 1 379 ? 17.933 -12.446 -4.282 1.00 86.50 379 PRO A C 1
ATOM 3072 O O . PRO A 1 379 ? 19.023 -11.901 -4.143 1.00 86.50 379 PRO A O 1
ATOM 3075 N N . PHE A 1 380 ? 17.078 -12.586 -3.267 1.00 80.88 380 PHE A N 1
ATOM 3076 C CA . PHE A 1 380 ? 17.337 -12.074 -1.914 1.00 80.88 380 PHE A CA 1
ATOM 3077 C C . PHE A 1 380 ? 17.528 -10.547 -1.823 1.00 80.88 380 PHE A C 1
ATOM 3079 O O . PHE A 1 380 ? 18.130 -10.078 -0.857 1.00 80.88 380 PHE A O 1
ATOM 3086 N N . ASN A 1 381 ? 17.009 -9.779 -2.792 1.00 84.31 381 ASN A N 1
ATOM 3087 C CA . ASN A 1 381 ? 17.166 -8.322 -2.879 1.00 84.31 381 ASN A CA 1
ATOM 3088 C C . ASN A 1 381 ? 18.649 -7.889 -2.851 1.00 84.31 381 ASN A C 1
ATOM 3090 O O . ASN A 1 381 ? 18.958 -6.825 -2.315 1.00 84.31 381 ASN A O 1
ATOM 3094 N N . THR A 1 382 ? 19.575 -8.710 -3.377 1.00 88.25 382 THR A N 1
ATOM 3095 C CA . THR A 1 382 ? 21.016 -8.383 -3.359 1.00 88.25 382 THR A CA 1
ATOM 3096 C C . THR A 1 382 ? 21.346 -7.142 -4.170 1.00 88.25 382 THR A C 1
ATOM 3098 O O . THR A 1 382 ? 22.260 -6.426 -3.784 1.00 88.25 382 THR A O 1
ATOM 3101 N N . HIS A 1 383 ? 20.604 -6.914 -5.257 1.00 93.25 383 HIS A N 1
ATOM 3102 C CA . HIS A 1 383 ? 20.592 -5.656 -5.991 1.00 93.25 383 HIS A CA 1
ATOM 3103 C C . HIS A 1 383 ? 19.158 -5.330 -6.414 1.00 93.25 383 HIS A C 1
ATOM 3105 O O . HIS A 1 383 ? 18.432 -6.220 -6.873 1.00 93.25 383 HIS A O 1
ATOM 3111 N N . ASN A 1 384 ? 18.755 -4.073 -6.248 1.00 95.06 384 ASN A N 1
ATOM 3112 C CA . ASN A 1 384 ? 17.418 -3.563 -6.529 1.00 95.06 384 ASN A CA 1
ATOM 3113 C C . ASN A 1 384 ? 17.522 -2.341 -7.444 1.00 95.06 384 ASN A C 1
ATOM 3115 O O . ASN A 1 384 ? 18.170 -1.347 -7.113 1.00 95.06 384 ASN A O 1
ATOM 3119 N N . ILE A 1 385 ? 16.868 -2.429 -8.594 1.00 97.94 385 ILE A N 1
ATOM 3120 C CA . ILE A 1 385 ? 16.895 -1.436 -9.659 1.00 97.94 385 ILE A CA 1
ATOM 3121 C C . ILE A 1 385 ? 15.465 -0.982 -9.897 1.00 97.94 385 ILE A C 1
ATOM 3123 O O . ILE A 1 385 ? 14.578 -1.815 -10.084 1.00 97.94 385 ILE A O 1
ATOM 3127 N N . LEU A 1 386 ? 15.242 0.324 -9.912 1.00 98.44 386 LEU A N 1
ATOM 3128 C CA . LEU A 1 386 ? 13.959 0.901 -10.288 1.00 98.44 386 LEU A CA 1
ATOM 3129 C C . LEU A 1 386 ? 14.134 1.678 -11.591 1.00 98.44 386 LEU A C 1
ATOM 3131 O O . LEU A 1 386 ? 15.009 2.535 -11.666 1.00 98.44 386 LEU A O 1
ATOM 3135 N N . ILE A 1 387 ? 13.329 1.363 -12.601 1.00 98.38 387 ILE A N 1
ATOM 3136 C CA . ILE A 1 387 ? 13.227 2.124 -13.849 1.00 98.38 387 ILE A CA 1
ATOM 3137 C C . ILE A 1 387 ? 11.905 2.884 -13.793 1.00 98.38 387 ILE A C 1
ATOM 3139 O O . ILE A 1 387 ? 10.848 2.256 -13.733 1.00 98.38 387 ILE A O 1
ATOM 3143 N N . ASP A 1 388 ? 11.978 4.209 -13.802 1.00 98.19 388 ASP A N 1
ATOM 3144 C CA . ASP A 1 388 ? 10.861 5.141 -13.659 1.00 98.19 388 ASP A CA 1
ATOM 3145 C C . ASP A 1 388 ? 10.045 4.993 -12.360 1.00 98.19 388 ASP A C 1
ATOM 3147 O O . ASP A 1 388 ? 10.133 4.032 -11.587 1.00 98.19 388 ASP A O 1
ATOM 3151 N N . THR A 1 389 ? 9.268 6.027 -12.059 1.00 97.12 389 THR A N 1
ATOM 3152 C CA . THR A 1 389 ? 8.696 6.267 -10.729 1.00 97.12 389 THR A CA 1
ATOM 3153 C C . THR A 1 389 ? 7.218 6.656 -10.748 1.00 97.12 389 THR A C 1
ATOM 3155 O O . THR A 1 389 ? 6.635 6.868 -9.684 1.00 97.12 389 THR A O 1
ATOM 3158 N N . GLY A 1 390 ? 6.581 6.716 -11.918 1.00 94.00 390 GLY A N 1
ATOM 3159 C CA . GLY A 1 390 ? 5.178 7.094 -12.059 1.00 94.00 390 GLY A CA 1
ATOM 3160 C C . GLY A 1 390 ? 4.874 8.557 -11.702 1.00 94.00 390 GLY A C 1
ATOM 3161 O O . GLY A 1 390 ? 5.734 9.332 -11.281 1.00 94.00 390 GLY A O 1
ATOM 3162 N N . LYS A 1 391 ? 3.591 8.926 -11.814 1.00 91.25 391 LYS A N 1
ATOM 3163 C CA . LYS A 1 391 ? 3.076 10.264 -11.458 1.00 91.25 391 LYS A CA 1
ATOM 3164 C C . LYS A 1 391 ? 3.169 10.563 -9.960 1.00 91.25 391 LYS A C 1
ATOM 3166 O O . LYS A 1 391 ? 2.975 9.641 -9.167 1.00 91.25 391 LYS A O 1
ATOM 3171 N N . PRO A 1 392 ? 3.266 11.843 -9.537 1.00 87.56 392 PRO A N 1
ATOM 3172 C CA . PRO A 1 392 ? 3.271 12.223 -8.117 1.00 87.56 392 PRO A CA 1
ATOM 3173 C C . PRO A 1 392 ? 2.112 11.630 -7.297 1.00 87.56 392 PRO A C 1
ATOM 3175 O O . PRO A 1 392 ? 2.273 11.214 -6.151 1.00 87.56 392 PRO A O 1
ATOM 3178 N N . SER A 1 393 ? 0.924 11.518 -7.903 1.00 81.50 393 SER A N 1
ATOM 3179 C CA . SER A 1 393 ? -0.262 10.931 -7.262 1.00 81.50 393 SER A CA 1
ATOM 3180 C C . SER A 1 393 ? -0.124 9.436 -6.943 1.00 81.50 393 SER A C 1
ATOM 3182 O O . SER A 1 393 ? -0.938 8.894 -6.202 1.00 81.50 393 SER A O 1
ATOM 3184 N N . GLN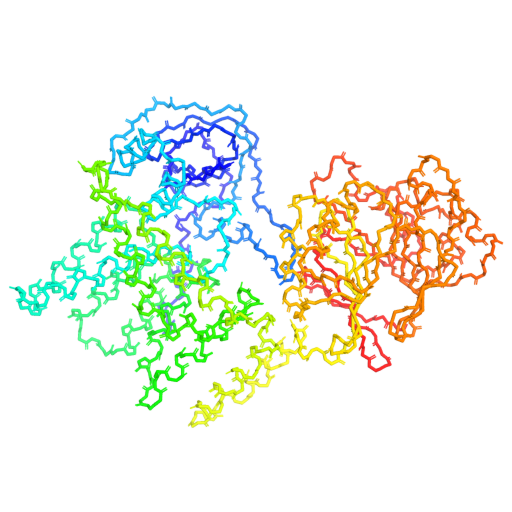 A 1 394 ? 0.877 8.768 -7.517 1.00 86.19 394 GLN A N 1
ATOM 3185 C CA . GLN A 1 394 ? 1.130 7.331 -7.415 1.00 86.19 394 GLN A CA 1
ATOM 3186 C C . GLN A 1 394 ? 2.327 7.010 -6.519 1.00 86.19 394 GLN A C 1
ATOM 3188 O O . GLN A 1 394 ? 2.721 5.852 -6.426 1.00 86.19 394 GLN A O 1
ATOM 3193 N N . TRP A 1 395 ? 2.875 7.993 -5.792 1.00 89.75 395 TRP A N 1
ATOM 3194 C CA . TRP A 1 395 ? 3.947 7.741 -4.825 1.00 89.75 395 TRP A CA 1
ATOM 3195 C C . TRP A 1 395 ? 3.611 6.587 -3.880 1.00 89.75 395 TRP A C 1
ATOM 3197 O O . TRP A 1 395 ? 4.419 5.690 -3.657 1.00 89.75 395 TRP A O 1
ATOM 3207 N N . LYS A 1 396 ? 2.381 6.582 -3.349 1.00 84.31 396 LYS A N 1
ATOM 3208 C CA . LYS A 1 396 ? 1.939 5.556 -2.406 1.00 84.31 396 LYS A CA 1
ATOM 3209 C C . LYS A 1 396 ? 1.983 4.156 -3.026 1.00 84.31 396 LYS A C 1
ATOM 3211 O O . LYS A 1 396 ? 2.394 3.225 -2.349 1.00 84.31 396 LYS A O 1
ATOM 3216 N N . ALA A 1 397 ? 1.592 4.033 -4.293 1.00 85.31 397 ALA A N 1
ATOM 3217 C CA . ALA A 1 397 ? 1.613 2.781 -5.042 1.00 85.31 397 ALA A CA 1
ATOM 3218 C C . ALA A 1 397 ? 3.034 2.200 -5.125 1.00 85.31 397 ALA A C 1
ATOM 3220 O O . ALA A 1 397 ? 3.289 1.082 -4.674 1.00 85.31 397 ALA A O 1
ATOM 3221 N N . VAL A 1 398 ? 3.981 3.016 -5.594 1.00 91.75 398 VAL A N 1
ATOM 3222 C CA . VAL A 1 398 ? 5.401 2.647 -5.695 1.00 91.75 398 VAL A CA 1
ATOM 3223 C C . VAL A 1 398 ? 5.986 2.327 -4.317 1.00 91.75 398 VAL A C 1
ATOM 3225 O O . VAL A 1 398 ? 6.608 1.283 -4.128 1.00 91.75 398 VAL A O 1
ATOM 3228 N N . ASN A 1 399 ? 5.743 3.187 -3.328 1.00 90.12 399 ASN A N 1
ATOM 3229 C CA . ASN A 1 399 ? 6.298 3.046 -1.986 1.00 90.12 399 ASN A CA 1
ATOM 3230 C C . ASN A 1 399 ? 5.772 1.801 -1.252 1.00 90.12 399 ASN A C 1
ATOM 3232 O O . ASN A 1 399 ? 6.552 1.048 -0.670 1.00 90.12 399 ASN A O 1
ATOM 3236 N N . ASP A 1 400 ? 4.460 1.545 -1.304 1.00 83.94 400 ASP A N 1
ATOM 3237 C CA . ASP A 1 400 ? 3.856 0.342 -0.722 1.00 83.94 400 ASP A CA 1
ATOM 3238 C C . ASP A 1 400 ? 4.435 -0.922 -1.378 1.00 83.94 400 ASP A C 1
ATOM 3240 O O . ASP A 1 400 ? 4.754 -1.889 -0.681 1.00 83.94 400 ASP A O 1
ATOM 3244 N N . TYR A 1 401 ? 4.613 -0.905 -2.705 1.00 87.56 401 TYR A N 1
ATOM 3245 C CA . TYR A 1 401 ? 5.169 -2.028 -3.455 1.00 87.56 401 TYR A CA 1
ATOM 3246 C C . TYR A 1 401 ? 6.611 -2.337 -3.031 1.00 87.56 401 TYR A C 1
ATOM 3248 O O . TYR A 1 401 ? 6.927 -3.476 -2.679 1.00 87.56 401 TYR A O 1
ATOM 3256 N N . LEU A 1 402 ? 7.488 -1.330 -3.004 1.00 89.44 402 LEU A N 1
ATOM 3257 C CA . LEU A 1 402 ? 8.893 -1.491 -2.612 1.00 89.44 402 LEU A CA 1
ATOM 3258 C C . LEU A 1 402 ? 9.031 -1.945 -1.149 1.00 89.44 402 LEU A C 1
ATOM 3260 O O . LEU A 1 402 ? 9.749 -2.914 -0.866 1.00 89.44 402 LEU A O 1
ATOM 3264 N N . HIS A 1 403 ? 8.275 -1.342 -0.226 1.00 84.31 403 HIS A N 1
ATOM 3265 C CA . HIS A 1 403 ? 8.226 -1.772 1.174 1.00 84.31 403 HIS A CA 1
ATOM 3266 C C . HIS A 1 403 ? 7.734 -3.216 1.328 1.00 84.31 403 HIS A C 1
ATOM 3268 O O . HIS A 1 403 ? 8.325 -3.993 2.085 1.00 84.31 403 HIS A O 1
ATOM 3274 N N . ALA A 1 404 ? 6.707 -3.625 0.578 1.00 78.38 404 ALA A N 1
ATOM 3275 C CA . ALA A 1 404 ? 6.220 -5.004 0.577 1.00 78.38 404 ALA A CA 1
ATOM 3276 C C . ALA A 1 404 ? 7.263 -6.001 0.078 1.00 78.38 404 ALA A C 1
ATOM 3278 O O . ALA A 1 404 ? 7.397 -7.098 0.637 1.00 78.38 404 ALA A O 1
ATOM 3279 N N . LYS A 1 405 ? 8.066 -5.606 -0.912 1.00 80.56 405 LYS A N 1
ATOM 3280 C CA . LYS A 1 405 ? 9.209 -6.397 -1.377 1.00 80.56 405 LYS A CA 1
ATOM 3281 C C . LYS A 1 405 ? 10.376 -6.407 -0.389 1.00 80.56 405 LYS A C 1
ATOM 3283 O O . LYS A 1 405 ? 11.266 -7.246 -0.540 1.00 80.56 405 LYS A O 1
ATOM 3288 N N . GLY A 1 406 ? 10.339 -5.583 0.660 1.00 78.44 406 GLY A N 1
ATOM 3289 C CA . GLY A 1 406 ? 11.390 -5.503 1.671 1.00 78.44 406 GLY A CA 1
ATOM 3290 C C . GLY A 1 406 ? 12.586 -4.670 1.247 1.00 78.44 406 GLY A C 1
ATOM 3291 O O . GLY A 1 406 ? 13.682 -4.885 1.758 1.00 78.44 406 GLY A O 1
ATOM 3292 N N . ILE A 1 407 ? 12.397 -3.794 0.266 1.00 85.81 407 ILE A N 1
ATOM 3293 C CA . ILE A 1 407 ? 13.438 -2.918 -0.246 1.00 85.81 407 ILE A CA 1
ATOM 3294 C C . ILE A 1 407 ? 13.507 -1.713 0.686 1.00 85.81 407 ILE A C 1
ATOM 3296 O O . ILE A 1 407 ? 12.499 -1.068 0.949 1.00 85.81 407 ILE A O 1
ATOM 3300 N N . THR A 1 408 ? 14.694 -1.445 1.217 1.00 86.12 408 THR A N 1
ATOM 3301 C CA . THR A 1 408 ? 14.982 -0.265 2.051 1.00 86.12 408 THR A CA 1
ATOM 3302 C C . THR A 1 408 ? 16.007 0.657 1.405 1.00 86.12 408 THR A C 1
ATOM 3304 O O . THR A 1 408 ? 16.240 1.756 1.892 1.00 86.12 408 THR A O 1
ATOM 3307 N N . SER A 1 409 ? 16.651 0.191 0.336 1.00 92.81 409 SER A N 1
ATOM 3308 C CA . SER A 1 409 ? 17.581 0.966 -0.468 1.00 92.81 409 SER A CA 1
ATOM 3309 C C . SER A 1 409 ? 17.593 0.466 -1.907 1.00 92.81 409 SER A C 1
ATOM 3311 O O . SER A 1 409 ? 17.342 -0.717 -2.145 1.00 92.81 409 SER A O 1
ATOM 3313 N N . LEU A 1 410 ? 17.918 1.348 -2.848 1.00 97.12 410 LEU A N 1
ATOM 3314 C CA . LEU A 1 410 ? 18.127 0.990 -4.251 1.00 97.12 410 LEU A CA 1
ATOM 3315 C C . LEU A 1 410 ? 19.617 0.996 -4.601 1.00 97.12 410 LEU A C 1
ATOM 3317 O O . LEU A 1 410 ? 20.399 1.799 -4.097 1.00 97.12 410 LEU A O 1
ATOM 3321 N N . ASP A 1 411 ? 20.010 0.120 -5.511 1.00 97.50 411 ASP A N 1
ATOM 3322 C CA . ASP A 1 411 ? 21.348 0.125 -6.099 1.00 97.50 411 ASP A CA 1
ATOM 3323 C C . ASP A 1 411 ? 21.385 1.061 -7.301 1.00 97.50 411 ASP A C 1
ATOM 3325 O O . ASP A 1 411 ? 22.371 1.755 -7.547 1.00 97.50 411 ASP A O 1
ATOM 3329 N N . THR A 1 412 ? 20.290 1.110 -8.058 1.00 98.00 412 THR A N 1
ATOM 3330 C CA . THR A 1 412 ? 20.189 1.958 -9.241 1.00 98.00 412 THR A CA 1
ATOM 3331 C C . THR A 1 412 ? 18.767 2.468 -9.413 1.00 98.00 412 THR A C 1
ATOM 3333 O O . THR A 1 412 ? 17.810 1.698 -9.379 1.00 98.00 412 THR A O 1
ATOM 3336 N N . LEU A 1 413 ? 18.638 3.773 -9.614 1.00 98.38 413 LEU A N 1
ATOM 3337 C CA . LEU A 1 413 ? 17.429 4.410 -10.114 1.00 98.38 413 LEU A CA 1
ATOM 3338 C C . LEU A 1 413 ? 17.707 4.865 -11.547 1.00 98.38 413 LEU A C 1
ATOM 3340 O O . LEU A 1 413 ? 18.659 5.608 -11.766 1.00 98.38 413 LEU A O 1
ATOM 3344 N N . VAL A 1 414 ? 16.905 4.422 -12.507 1.00 98.06 414 VAL A N 1
ATOM 3345 C CA . VAL A 1 414 ? 16.936 4.908 -13.889 1.00 98.06 414 VAL A CA 1
ATOM 3346 C C . VAL A 1 414 ? 15.687 5.744 -14.120 1.00 98.06 414 VAL A C 1
ATOM 3348 O O . VAL A 1 414 ? 14.588 5.275 -13.838 1.00 98.06 414 VAL A O 1
ATOM 3351 N N . ILE A 1 415 ? 15.858 6.957 -14.630 1.00 97.50 415 ILE A N 1
ATOM 3352 C CA . ILE A 1 415 ? 14.774 7.810 -15.116 1.00 97.50 415 ILE A CA 1
ATOM 3353 C C . ILE A 1 415 ? 14.921 7.886 -16.631 1.00 97.50 415 ILE A C 1
ATOM 3355 O O . ILE A 1 415 ? 15.944 8.358 -17.121 1.00 97.50 415 ILE A O 1
ATOM 3359 N 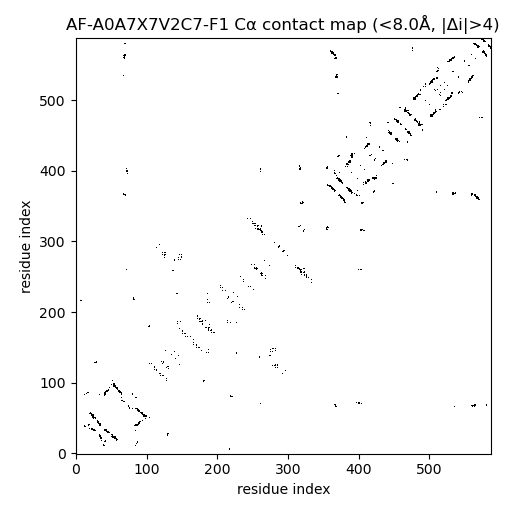N . THR A 1 416 ? 13.939 7.372 -17.370 1.00 95.62 416 THR A N 1
ATOM 3360 C CA . THR A 1 416 ? 14.032 7.266 -18.831 1.00 95.62 416 THR A CA 1
ATOM 3361 C C . THR A 1 416 ? 13.944 8.623 -19.517 1.00 95.62 416 THR A C 1
ATOM 3363 O O . THR A 1 416 ? 14.635 8.829 -20.510 1.00 95.62 416 THR A O 1
ATOM 3366 N N . HIS A 1 417 ? 13.110 9.524 -18.993 1.00 93.12 417 HIS A N 1
ATOM 3367 C CA . HIS A 1 417 ? 12.938 10.917 -19.415 1.00 93.12 417 HIS A CA 1
ATOM 3368 C C . HIS A 1 417 ? 12.188 11.709 -18.324 1.00 93.12 417 HIS A C 1
ATOM 3370 O O . HIS A 1 417 ? 11.740 11.132 -17.328 1.00 93.12 417 HIS A O 1
ATOM 3376 N N . ALA A 1 418 ? 12.080 13.035 -18.468 1.00 92.12 418 ALA A N 1
ATOM 3377 C CA . ALA A 1 418 ? 11.635 13.918 -17.386 1.00 92.12 418 ALA A CA 1
ATOM 3378 C C . ALA A 1 418 ? 10.107 14.091 -17.268 1.00 92.12 418 ALA A C 1
ATOM 3380 O O . ALA A 1 418 ? 9.650 14.766 -16.335 1.00 92.12 418 ALA A O 1
ATOM 3381 N N . ASP A 1 419 ? 9.311 13.451 -18.132 1.00 91.12 419 ASP A N 1
ATOM 3382 C CA . ASP A 1 419 ? 7.854 13.547 -18.062 1.00 91.12 419 ASP A CA 1
ATOM 3383 C C . ASP A 1 419 ? 7.317 13.084 -16.702 1.00 91.12 419 ASP A C 1
ATOM 3385 O O . ASP A 1 419 ? 7.813 12.161 -16.044 1.00 91.12 419 ASP A O 1
ATOM 3389 N N . ALA A 1 420 ? 6.260 13.765 -16.254 1.00 88.06 420 ALA A N 1
ATOM 3390 C CA . ALA A 1 420 ? 5.744 13.622 -14.899 1.00 88.06 420 ALA A CA 1
ATOM 3391 C C . ALA A 1 420 ? 5.262 12.200 -14.583 1.00 88.06 420 ALA A C 1
ATOM 3393 O O . ALA A 1 420 ? 5.197 11.840 -13.414 1.00 88.06 420 ALA A O 1
ATOM 3394 N N . ASP A 1 421 ? 4.895 11.398 -15.578 1.00 88.31 421 ASP A N 1
ATOM 3395 C CA . ASP A 1 421 ? 4.484 10.006 -15.413 1.00 88.31 421 ASP A CA 1
ATOM 3396 C C . ASP A 1 421 ? 5.614 8.983 -15.436 1.00 88.31 421 ASP A C 1
ATOM 3398 O O . ASP A 1 421 ? 5.359 7.797 -15.229 1.00 88.31 421 ASP A O 1
ATOM 3402 N N . HIS A 1 422 ? 6.852 9.462 -15.536 1.00 94.94 422 HIS A N 1
ATOM 3403 C CA . HIS A 1 422 ? 8.078 8.685 -15.406 1.00 94.94 422 HIS A CA 1
ATOM 3404 C C . HIS A 1 422 ? 8.932 9.212 -14.243 1.00 94.94 422 HIS A C 1
ATOM 3406 O O . HIS A 1 422 ? 9.234 8.477 -13.300 1.00 94.94 422 HIS A O 1
ATOM 3412 N N . ALA A 1 423 ? 9.238 10.510 -14.220 1.00 96.06 423 ALA A N 1
ATOM 3413 C CA . ALA A 1 423 ? 10.086 11.145 -13.207 1.00 96.06 423 ALA A CA 1
ATOM 3414 C C . ALA A 1 423 ? 9.322 11.717 -11.995 1.00 96.06 423 ALA A C 1
ATOM 3416 O O . ALA A 1 423 ? 9.932 12.270 -11.077 1.00 96.06 423 ALA A O 1
ATOM 3417 N N . GLY A 1 424 ? 7.991 11.597 -11.956 1.00 94.94 424 GLY A N 1
ATOM 3418 C CA . GLY A 1 424 ? 7.136 12.309 -11.002 1.00 94.94 424 GLY A CA 1
ATOM 3419 C C . GLY A 1 424 ? 7.427 12.064 -9.521 1.00 94.94 424 GLY A C 1
ATOM 3420 O O . GLY A 1 424 ? 7.215 12.962 -8.706 1.00 94.94 424 GLY A O 1
ATOM 3421 N N . ASN A 1 425 ? 7.926 10.879 -9.159 1.00 96.62 425 ASN A N 1
ATOM 3422 C CA . ASN A 1 425 ? 8.299 10.538 -7.783 1.00 96.62 425 ASN A CA 1
ATOM 3423 C C . ASN A 1 425 ? 9.810 10.393 -7.578 1.00 96.62 425 ASN A C 1
ATOM 3425 O O . ASN A 1 425 ? 10.231 9.907 -6.528 1.00 96.62 425 ASN A O 1
ATOM 3429 N N . ARG A 1 426 ? 10.635 10.826 -8.536 1.00 97.19 426 ARG A N 1
ATOM 3430 C CA . ARG A 1 426 ? 12.101 10.727 -8.486 1.00 97.19 426 ARG A CA 1
ATOM 3431 C C . ARG A 1 426 ? 12.678 11.201 -7.152 1.00 97.19 426 ARG A C 1
ATOM 3433 O O . ARG A 1 426 ? 13.383 10.451 -6.481 1.00 97.19 426 ARG A O 1
ATOM 3440 N N . ASP A 1 427 ? 12.359 12.427 -6.745 1.00 97.19 427 ASP A N 1
ATOM 3441 C CA . ASP A 1 427 ? 12.929 13.023 -5.532 1.00 97.19 427 ASP A CA 1
ATOM 3442 C C . ASP A 1 427 ? 12.461 12.305 -4.260 1.00 97.19 427 ASP A C 1
ATOM 3444 O O . ASP A 1 427 ? 13.236 12.144 -3.318 1.00 97.19 427 ASP A O 1
ATOM 3448 N N . ALA A 1 428 ? 11.215 11.819 -4.248 1.00 96.12 428 ALA A N 1
ATOM 3449 C CA . ALA A 1 428 ? 10.688 11.015 -3.150 1.00 96.12 428 ALA A CA 1
ATOM 3450 C C . ALA A 1 428 ? 11.409 9.659 -3.054 1.00 96.12 428 ALA A C 1
ATOM 3452 O O . ALA A 1 428 ? 11.790 9.248 -1.958 1.00 96.12 428 ALA A O 1
ATOM 3453 N N . VAL A 1 429 ? 11.677 9.003 -4.192 1.00 97.62 429 VAL A N 1
ATOM 3454 C CA . VAL A 1 429 ? 12.464 7.760 -4.246 1.00 97.62 429 VAL A CA 1
ATOM 3455 C C . VAL A 1 429 ? 13.891 7.995 -3.757 1.00 97.62 429 VAL A C 1
ATOM 3457 O O . VAL A 1 429 ? 14.394 7.205 -2.959 1.00 97.62 429 VAL A O 1
ATOM 3460 N N . ILE A 1 430 ? 14.544 9.077 -4.191 1.00 97.94 430 ILE A N 1
ATOM 3461 C CA . ILE A 1 430 ? 15.910 9.407 -3.762 1.00 97.94 430 ILE A CA 1
ATOM 3462 C C . ILE A 1 430 ? 15.961 9.653 -2.252 1.00 97.94 430 ILE A C 1
ATOM 3464 O O . ILE A 1 430 ? 16.859 9.145 -1.579 1.00 97.94 430 ILE A O 1
ATOM 3468 N N . ALA A 1 431 ? 14.995 10.404 -1.720 1.00 96.38 431 ALA A N 1
ATOM 3469 C CA . ALA A 1 431 ? 14.928 10.736 -0.304 1.00 96.38 431 ALA A CA 1
ATOM 3470 C C . ALA A 1 431 ? 14.625 9.523 0.591 1.00 96.38 431 ALA A C 1
ATOM 3472 O O . ALA A 1 431 ? 15.161 9.444 1.693 1.00 96.38 431 ALA A O 1
ATOM 3473 N N . GLU A 1 432 ? 13.781 8.590 0.142 1.00 94.00 432 GLU A N 1
ATOM 3474 C CA . GLU A 1 432 ? 13.391 7.420 0.941 1.00 94.00 432 GLU A CA 1
ATOM 3475 C C . GLU A 1 432 ? 14.393 6.261 0.783 1.00 94.00 432 GLU A C 1
ATOM 3477 O O . GLU A 1 432 ? 14.885 5.715 1.772 1.00 94.00 432 GLU A O 1
ATOM 3482 N N . TYR A 1 433 ? 14.766 5.916 -0.454 1.00 95.88 433 TYR A N 1
ATOM 3483 C CA . TYR A 1 433 ? 15.525 4.700 -0.780 1.00 95.88 433 TYR A CA 1
ATOM 3484 C C . TYR A 1 433 ? 17.005 4.935 -1.101 1.00 95.88 433 TYR A C 1
ATOM 3486 O O . TYR A 1 433 ? 17.725 3.966 -1.333 1.00 95.88 433 TYR A O 1
ATOM 3494 N N . HIS A 1 434 ? 17.484 6.181 -1.105 1.00 97.06 434 HIS A N 1
ATOM 3495 C CA . HIS A 1 434 ? 18.914 6.510 -1.168 1.00 97.06 434 HIS A CA 1
ATOM 3496 C C . HIS A 1 434 ? 19.699 5.698 -2.230 1.00 97.06 434 HIS A C 1
ATOM 3498 O O . HIS A 1 434 ? 20.620 4.958 -1.868 1.00 97.06 434 HIS A O 1
ATOM 3504 N N . PRO A 1 435 ? 19.324 5.779 -3.524 1.00 97.56 435 PRO A N 1
ATOM 3505 C CA . PRO A 1 435 ? 19.930 4.977 -4.579 1.00 97.56 435 PRO A CA 1
ATOM 3506 C C . PRO A 1 435 ? 21.445 5.196 -4.663 1.00 97.56 435 PRO A C 1
ATOM 3508 O O . PRO A 1 435 ? 21.911 6.336 -4.627 1.00 97.56 435 PRO A O 1
ATOM 3511 N N . ALA A 1 436 ? 22.217 4.117 -4.817 1.00 97.06 436 ALA A N 1
ATOM 3512 C CA . ALA A 1 436 ? 23.673 4.221 -4.963 1.00 97.06 436 ALA A CA 1
ATOM 3513 C C . ALA A 1 436 ? 24.092 4.897 -6.285 1.00 97.06 436 ALA A C 1
ATOM 3515 O O . ALA A 1 436 ? 25.121 5.574 -6.330 1.00 97.06 436 ALA A O 1
ATOM 3516 N N . ALA A 1 437 ? 23.287 4.741 -7.339 1.00 96.69 437 ALA A N 1
ATOM 3517 C CA . ALA A 1 437 ? 23.432 5.432 -8.616 1.00 96.69 437 ALA A CA 1
ATOM 3518 C C . ALA A 1 437 ? 22.071 5.919 -9.134 1.00 96.69 437 ALA A C 1
ATOM 3520 O O . ALA A 1 437 ? 21.074 5.204 -9.031 1.00 96.69 437 ALA A O 1
ATOM 3521 N N . VAL A 1 438 ? 22.048 7.116 -9.723 1.00 97.44 438 VAL A N 1
ATOM 3522 C CA . VAL A 1 438 ? 20.890 7.671 -10.438 1.00 97.44 438 VAL A CA 1
ATOM 3523 C C . VAL A 1 438 ? 21.317 7.916 -11.883 1.00 97.44 438 VAL A C 1
ATOM 3525 O O . VAL A 1 438 ? 22.314 8.600 -12.109 1.00 97.44 438 VAL A O 1
ATOM 3528 N N . ILE A 1 439 ? 20.612 7.308 -12.836 1.00 96.00 439 ILE A N 1
ATOM 3529 C CA . ILE A 1 439 ? 20.894 7.362 -14.273 1.00 96.00 439 ILE A CA 1
ATOM 3530 C C . ILE A 1 439 ? 19.771 8.140 -14.949 1.00 96.00 439 ILE A C 1
ATOM 3532 O O . ILE A 1 439 ? 18.618 7.718 -14.902 1.00 96.00 439 ILE A O 1
ATOM 3536 N N . GLU A 1 440 ? 20.123 9.270 -15.550 1.00 93.38 440 GLU A N 1
ATOM 3537 C CA . GLU A 1 440 ? 19.186 10.200 -16.206 1.00 93.38 440 GLU A CA 1
ATOM 3538 C C . GLU A 1 440 ? 19.712 10.672 -17.567 1.00 93.38 440 GLU A C 1
ATOM 3540 O O . GLU A 1 440 ? 19.078 11.468 -18.247 1.00 93.38 440 GLU A O 1
ATOM 3545 N N . GLU A 1 441 ? 20.899 10.199 -17.945 1.00 89.44 441 GLU A N 1
ATOM 3546 C CA . GLU A 1 441 ? 21.587 10.534 -19.185 1.00 89.44 441 GLU A CA 1
ATOM 3547 C C . GLU A 1 441 ? 21.960 9.232 -19.900 1.00 89.44 441 GLU A C 1
ATOM 3549 O O . GLU A 1 441 ? 22.186 8.200 -19.252 1.00 89.44 441 GLU A O 1
ATOM 3554 N N . HIS A 1 442 ? 22.054 9.289 -21.230 1.00 90.31 442 HIS A N 1
ATOM 3555 C CA . HIS A 1 442 ? 22.413 8.139 -22.054 1.00 90.31 442 HIS A CA 1
ATOM 3556 C C . HIS A 1 442 ? 23.751 7.531 -21.630 1.00 90.31 442 HIS A C 1
ATOM 3558 O O . HIS A 1 442 ? 24.757 8.217 -21.424 1.00 90.31 442 HIS A O 1
ATOM 3564 N N . THR A 1 443 ? 23.784 6.202 -21.539 1.00 85.81 443 THR A N 1
ATOM 3565 C CA . THR A 1 443 ? 25.010 5.472 -21.219 1.00 85.81 443 THR A CA 1
ATOM 3566 C C . THR A 1 443 ? 25.102 4.178 -22.010 1.00 85.81 443 THR A C 1
ATOM 3568 O O . THR A 1 443 ? 24.179 3.371 -22.024 1.00 85.81 443 THR A O 1
ATOM 3571 N N . ALA A 1 444 ? 26.240 3.952 -22.670 1.00 85.25 444 ALA A N 1
ATOM 3572 C CA . ALA A 1 444 ? 26.405 2.799 -23.556 1.00 85.25 444 ALA A CA 1
ATOM 3573 C C . ALA A 1 444 ? 26.259 1.452 -22.821 1.00 85.25 444 ALA A C 1
ATOM 3575 O O . ALA A 1 444 ? 25.774 0.480 -23.394 1.00 85.25 444 ALA A O 1
ATOM 3576 N N . GLU A 1 445 ? 26.691 1.389 -21.560 1.00 91.94 445 GLU A N 1
ATOM 3577 C CA . GLU A 1 445 ? 26.544 0.213 -20.706 1.00 91.94 445 GLU A CA 1
ATOM 3578 C C . GLU A 1 445 ? 26.289 0.655 -19.263 1.00 91.94 445 GLU A C 1
ATOM 3580 O O . GLU A 1 445 ? 27.079 1.393 -18.673 1.00 91.94 445 GLU A O 1
ATOM 3585 N N . LEU A 1 446 ? 25.206 0.149 -18.679 1.00 92.75 446 LEU A N 1
ATOM 3586 C CA . LEU A 1 446 ? 24.872 0.293 -17.271 1.00 92.75 446 LEU A CA 1
ATOM 3587 C C . LEU A 1 446 ? 24.996 -1.070 -16.590 1.00 92.75 446 LEU A C 1
ATOM 3589 O O . LEU A 1 446 ? 24.321 -2.034 -16.953 1.00 92.75 446 LEU A O 1
ATOM 3593 N N . LYS A 1 447 ? 25.833 -1.143 -15.555 1.00 94.12 447 LYS A N 1
ATOM 3594 C CA . LYS A 1 447 ? 25.983 -2.338 -14.726 1.00 94.12 447 LYS A CA 1
ATOM 3595 C C . LYS A 1 447 ? 25.415 -2.100 -13.335 1.00 94.12 447 LYS A C 1
ATOM 3597 O O . LYS A 1 447 ? 25.845 -1.180 -12.644 1.00 94.12 447 LYS A O 1
ATOM 3602 N N . SER A 1 448 ? 24.532 -2.991 -12.898 1.00 91.56 448 SER A N 1
ATOM 3603 C CA . SER A 1 448 ? 24.010 -3.010 -11.532 1.00 91.56 448 SER A CA 1
ATOM 3604 C C . SER A 1 448 ? 23.951 -4.452 -11.036 1.00 91.56 448 SER A C 1
ATOM 3606 O O . SER A 1 448 ? 23.269 -5.302 -11.609 1.00 91.56 448 SER A O 1
ATOM 3608 N N . GLY A 1 449 ? 24.767 -4.765 -10.028 1.00 88.00 449 GLY A N 1
ATOM 3609 C CA . GLY A 1 449 ? 24.989 -6.142 -9.594 1.00 88.00 449 GLY A CA 1
ATOM 3610 C C . GLY A 1 449 ? 25.566 -7.034 -10.693 1.00 88.00 449 GLY A C 1
ATOM 3611 O O . GLY A 1 449 ? 26.611 -6.725 -11.279 1.00 88.00 449 GLY A O 1
ATOM 3612 N N . ASN A 1 450 ? 24.892 -8.157 -10.961 1.00 87.62 450 ASN A N 1
ATOM 3613 C CA . ASN A 1 450 ? 25.238 -9.055 -12.072 1.00 87.62 450 ASN A CA 1
ATOM 3614 C C . ASN A 1 450 ? 24.476 -8.750 -13.368 1.00 87.62 450 ASN A C 1
ATOM 3616 O O . ASN A 1 450 ? 24.650 -9.468 -14.355 1.00 87.62 450 ASN A O 1
ATOM 3620 N N . LEU A 1 451 ? 23.629 -7.720 -13.372 1.00 94.31 451 LEU A N 1
ATOM 3621 C CA . LEU A 1 451 ? 22.834 -7.338 -14.528 1.00 94.31 451 LEU A CA 1
ATOM 3622 C C . LEU A 1 451 ? 23.555 -6.270 -15.349 1.00 94.31 451 LEU A C 1
ATOM 3624 O O . LEU A 1 451 ? 24.164 -5.340 -14.813 1.00 94.31 451 LEU A O 1
ATOM 3628 N N . TYR A 1 452 ? 23.459 -6.436 -16.664 1.00 95.81 452 TYR A N 1
ATOM 3629 C CA . TYR A 1 452 ? 23.984 -5.523 -17.667 1.00 95.81 452 TYR A CA 1
ATOM 3630 C C . TYR A 1 452 ? 22.817 -5.000 -18.491 1.00 95.81 452 TYR A C 1
ATOM 3632 O O . TYR A 1 452 ? 21.998 -5.786 -18.979 1.00 95.81 452 TYR A O 1
ATOM 3640 N N . PHE A 1 453 ? 22.769 -3.684 -18.627 1.00 96.56 453 PHE A N 1
ATOM 3641 C CA . PHE A 1 453 ? 21.807 -2.961 -19.433 1.00 96.56 453 PHE A CA 1
ATOM 3642 C C . PHE A 1 453 ? 22.561 -2.181 -20.502 1.00 96.56 453 PHE A C 1
ATOM 3644 O O . PHE A 1 453 ? 23.618 -1.608 -20.233 1.00 96.56 453 PHE A O 1
ATOM 3651 N N . TYR A 1 454 ? 22.004 -2.155 -21.702 1.00 96.12 454 TYR A N 1
ATOM 3652 C CA . TYR A 1 454 ? 22.539 -1.419 -22.837 1.00 96.12 454 TYR A CA 1
ATOM 3653 C C . TYR A 1 454 ? 21.499 -0.408 -23.276 1.00 96.12 454 TYR A C 1
ATOM 3655 O O . TYR A 1 454 ? 20.377 -0.802 -23.598 1.00 96.12 454 TYR A O 1
ATOM 3663 N N . ASP A 1 455 ? 21.864 0.870 -23.266 1.00 95.56 455 ASP A N 1
ATOM 3664 C CA . ASP A 1 455 ? 21.030 1.897 -23.870 1.00 95.56 455 ASP A CA 1
ATOM 3665 C C . ASP A 1 455 ? 21.151 1.814 -25.390 1.00 95.56 455 ASP A C 1
ATOM 3667 O O . ASP A 1 455 ? 22.246 1.911 -25.953 1.00 95.56 455 ASP A O 1
ATOM 3671 N N . LEU A 1 456 ? 20.027 1.551 -26.047 1.00 94.12 456 LEU A N 1
ATOM 3672 C CA . LEU A 1 456 ? 19.962 1.360 -27.490 1.00 94.12 456 LEU A CA 1
ATOM 3673 C C . LEU A 1 456 ? 19.485 2.608 -28.229 1.00 94.12 456 LEU A C 1
ATOM 3675 O O . LEU A 1 456 ? 19.557 2.635 -29.461 1.00 94.12 456 LEU A O 1
ATOM 3679 N N . ASN A 1 457 ? 18.994 3.622 -27.510 1.00 91.19 457 ASN A N 1
ATOM 3680 C CA . ASN A 1 457 ? 18.602 4.874 -28.130 1.00 91.19 457 ASN A CA 1
ATOM 3681 C C . ASN A 1 457 ? 19.804 5.820 -28.194 1.00 91.19 457 ASN A C 1
ATOM 3683 O O . ASN A 1 457 ? 20.486 6.058 -27.205 1.00 91.19 457 ASN A O 1
ATOM 3687 N N . THR A 1 458 ? 20.075 6.350 -29.384 1.00 84.25 458 THR A N 1
ATOM 3688 C CA . THR A 1 458 ? 21.164 7.313 -29.620 1.00 84.25 458 THR A CA 1
ATOM 3689 C C . THR A 1 458 ? 20.636 8.697 -29.989 1.00 84.25 458 THR A C 1
ATOM 3691 O O . THR A 1 458 ? 21.401 9.534 -30.471 1.00 84.25 458 THR A O 1
ATOM 3694 N N . ILE A 1 459 ? 19.319 8.904 -29.911 1.00 84.38 459 ILE A N 1
ATOM 3695 C CA . ILE A 1 459 ? 18.691 10.187 -30.211 1.00 84.38 459 ILE A CA 1
ATOM 3696 C C . ILE A 1 459 ? 18.871 11.098 -28.999 1.00 84.38 459 ILE A C 1
ATOM 3698 O O . ILE A 1 459 ? 18.394 10.787 -27.921 1.00 84.38 459 ILE A O 1
ATOM 3702 N N . GLU A 1 460 ? 19.515 12.243 -29.212 1.00 80.12 460 GLU A N 1
ATOM 3703 C CA . GLU A 1 460 ? 19.599 13.331 -28.238 1.00 80.12 460 GLU A CA 1
ATOM 3704 C C . GLU A 1 460 ? 19.031 14.600 -28.888 1.00 80.12 460 GLU A C 1
ATOM 3706 O O . GLU A 1 460 ? 19.650 15.186 -29.785 1.00 80.12 460 GLU A O 1
ATOM 3711 N N . ASN A 1 461 ? 17.821 15.001 -28.500 1.00 81.44 461 ASN A N 1
ATOM 3712 C CA . ASN A 1 461 ? 17.141 16.197 -28.993 1.00 81.44 461 ASN A CA 1
ATOM 3713 C C . ASN A 1 461 ? 16.243 16.847 -27.911 1.00 81.44 461 ASN A C 1
ATOM 3715 O O . ASN A 1 461 ? 16.270 16.455 -26.751 1.00 81.44 461 ASN A O 1
ATOM 3719 N N . GLU A 1 462 ? 15.510 17.910 -28.270 1.00 72.50 462 GLU A N 1
ATOM 3720 C CA . GLU A 1 462 ? 14.628 18.632 -27.329 1.00 72.50 462 GLU A CA 1
ATOM 3721 C C . GLU A 1 462 ? 13.320 17.882 -27.008 1.00 72.50 462 GLU A C 1
ATOM 3723 O O . GLU A 1 462 ? 12.637 18.246 -26.055 1.00 72.50 462 GLU A O 1
ATOM 3728 N N . ASP A 1 463 ? 12.946 16.873 -27.800 1.00 74.62 463 ASP A N 1
ATOM 3729 C CA . ASP A 1 463 ? 11.789 16.023 -27.528 1.00 74.62 463 ASP A CA 1
ATOM 3730 C C . ASP A 1 463 ? 12.207 14.914 -26.553 1.00 74.62 463 ASP A C 1
ATOM 3732 O O . ASP A 1 463 ? 12.934 13.975 -26.893 1.00 74.62 463 ASP A O 1
ATOM 3736 N N . GLU A 1 464 ? 11.755 15.054 -25.310 1.00 75.44 464 GLU A N 1
ATOM 3737 C CA . GLU A 1 464 ? 12.100 14.150 -24.213 1.00 75.44 464 GLU A CA 1
ATOM 3738 C C . GLU A 1 464 ? 11.623 12.710 -24.461 1.00 75.44 464 GLU A C 1
ATOM 3740 O O . GLU A 1 464 ? 12.262 11.772 -23.989 1.00 75.44 464 GLU A O 1
ATOM 3745 N N . ASN A 1 465 ? 10.560 12.517 -25.254 1.00 72.94 465 ASN A N 1
ATOM 3746 C CA . ASN A 1 465 ? 10.076 11.186 -25.621 1.00 72.94 465 ASN A CA 1
ATOM 3747 C C . ASN A 1 465 ? 10.959 10.544 -26.695 1.00 72.94 465 ASN A C 1
ATOM 3749 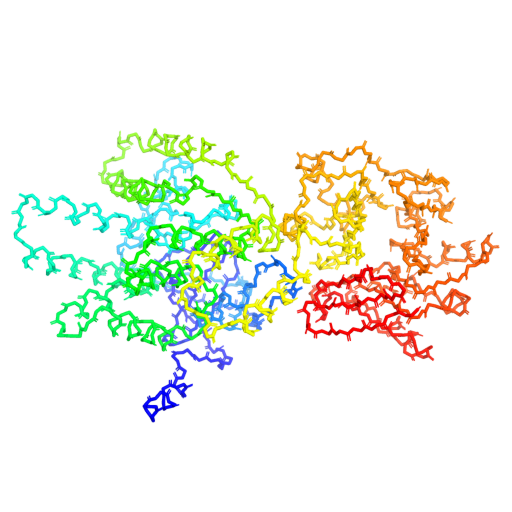O O . ASN A 1 465 ? 11.283 9.360 -26.612 1.00 72.94 465 ASN A O 1
ATOM 3753 N N . GLU A 1 466 ? 11.382 11.314 -27.703 1.00 77.50 466 GLU A N 1
ATOM 3754 C CA . GLU A 1 466 ? 12.314 10.816 -28.727 1.00 77.50 466 GLU A CA 1
ATOM 3755 C C . GLU A 1 466 ? 13.697 10.504 -28.137 1.00 77.50 466 GLU A C 1
ATOM 3757 O O . GLU A 1 466 ? 14.374 9.586 -28.605 1.00 77.50 466 GLU A O 1
ATOM 3762 N N . SER A 1 467 ? 14.092 11.243 -27.099 1.00 81.25 467 SER A N 1
ATOM 3763 C CA . SER A 1 467 ? 15.392 11.127 -26.428 1.00 81.25 467 SER A CA 1
ATOM 3764 C C .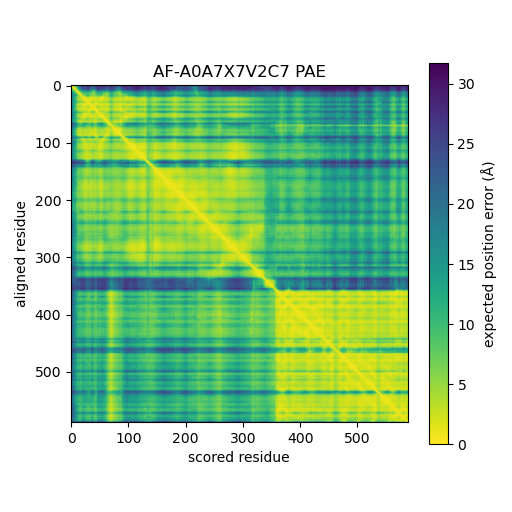 SER A 1 467 ? 15.359 10.251 -25.173 1.00 81.25 467 SER A C 1
ATOM 3766 O O . SER A 1 467 ? 16.276 10.307 -24.359 1.00 81.25 467 SER A O 1
ATOM 3768 N N . CYS A 1 468 ? 14.308 9.450 -24.966 1.00 88.56 468 CYS A N 1
ATOM 3769 C CA . CYS A 1 468 ? 14.236 8.635 -23.760 1.00 88.56 468 CYS A CA 1
ATOM 3770 C C . CYS A 1 468 ? 15.258 7.486 -23.792 1.00 88.56 468 CYS A C 1
ATOM 3772 O O . CYS A 1 468 ? 15.561 6.913 -24.846 1.00 88.56 468 CYS A O 1
ATOM 3774 N N . ILE A 1 469 ? 15.742 7.087 -22.620 1.00 93.38 469 ILE A N 1
ATOM 3775 C CA . ILE A 1 469 ? 16.627 5.926 -22.463 1.00 93.38 469 ILE A CA 1
ATOM 3776 C C . ILE A 1 469 ? 15.860 4.643 -22.824 1.00 93.38 469 ILE A C 1
ATOM 3778 O O . ILE A 1 469 ? 14.786 4.384 -22.276 1.00 93.38 469 ILE A O 1
ATOM 3782 N N . VAL A 1 470 ? 16.428 3.807 -23.704 1.00 96.06 470 VAL A N 1
ATOM 3783 C CA . VAL A 1 470 ? 15.852 2.504 -24.090 1.00 96.06 470 VAL A CA 1
ATOM 3784 C C . VAL A 1 470 ? 16.782 1.387 -23.651 1.00 96.06 470 VAL A C 1
ATOM 3786 O O . VAL A 1 470 ? 17.835 1.180 -24.245 1.00 96.06 470 VAL A O 1
ATOM 3789 N N . LEU A 1 471 ? 16.386 0.619 -22.636 1.00 97.38 471 LEU A N 1
ATOM 3790 C CA . LEU A 1 471 ? 17.262 -0.387 -22.038 1.00 97.38 471 LEU A CA 1
ATOM 3791 C C . LEU A 1 471 ? 17.004 -1.791 -22.587 1.00 97.38 471 LEU A C 1
ATOM 3793 O O . LEU A 1 471 ? 15.908 -2.335 -22.446 1.00 97.38 471 LEU A O 1
ATOM 3797 N N . ALA A 1 472 ? 18.050 -2.427 -23.109 1.00 97.50 472 ALA A N 1
ATOM 3798 C CA . ALA A 1 472 ? 18.083 -3.862 -23.372 1.00 97.50 472 ALA A CA 1
ATOM 3799 C C . ALA A 1 472 ? 18.869 -4.601 -22.286 1.00 97.50 472 ALA A C 1
ATOM 3801 O O . ALA A 1 472 ? 19.971 -4.191 -21.924 1.00 97.50 472 ALA A O 1
ATOM 3802 N N . ALA A 1 473 ? 18.331 -5.714 -21.785 1.00 96.81 473 ALA A N 1
ATOM 3803 C CA . ALA A 1 473 ? 18.992 -6.524 -20.764 1.00 96.81 473 ALA A CA 1
ATOM 3804 C C . ALA A 1 473 ? 18.672 -8.009 -20.917 1.00 96.81 473 ALA A C 1
ATOM 3806 O O . ALA A 1 473 ? 17.554 -8.385 -21.265 1.00 96.81 473 ALA A O 1
ATOM 3807 N N . ARG A 1 474 ? 19.635 -8.874 -20.585 1.00 95.94 474 ARG A N 1
ATOM 3808 C CA . ARG A 1 474 ? 19.394 -10.317 -20.492 1.00 95.94 474 ARG A CA 1
ATOM 3809 C C . ARG A 1 474 ? 19.218 -10.733 -19.039 1.00 95.94 474 ARG A C 1
ATOM 3811 O O . ARG A 1 474 ? 20.159 -10.660 -18.254 1.00 95.94 474 ARG A O 1
ATOM 3818 N N . ILE A 1 475 ? 18.025 -11.205 -18.693 1.00 95.50 475 ILE A N 1
ATOM 3819 C CA . ILE A 1 475 ? 17.620 -11.481 -17.315 1.00 95.50 475 ILE A CA 1
ATOM 3820 C C . ILE A 1 475 ? 17.011 -12.886 -17.236 1.00 95.50 475 ILE A C 1
ATOM 3822 O O . ILE A 1 475 ? 16.031 -13.192 -17.910 1.00 95.50 475 ILE A O 1
ATOM 3826 N N . ASN A 1 476 ? 17.618 -13.761 -16.426 1.00 94.62 476 ASN A N 1
ATOM 3827 C CA . ASN A 1 476 ? 17.227 -15.170 -16.248 1.00 94.62 476 ASN A CA 1
ATOM 3828 C C . ASN A 1 476 ? 16.921 -15.922 -17.564 1.00 94.62 476 ASN A C 1
ATOM 3830 O O . ASN A 1 476 ? 15.928 -16.638 -17.683 1.00 94.62 476 ASN A O 1
ATOM 3834 N N . GLY A 1 477 ? 17.787 -15.738 -18.564 1.00 94.31 477 GLY A N 1
ATOM 3835 C CA . GLY A 1 477 ? 17.687 -16.395 -19.870 1.00 94.31 477 GLY A CA 1
ATOM 3836 C C . GLY A 1 477 ? 16.945 -15.593 -20.939 1.00 94.31 477 GLY A C 1
ATOM 3837 O O . GLY A 1 477 ? 17.306 -15.761 -22.103 1.00 94.31 477 GLY A O 1
ATOM 3838 N N . LEU A 1 478 ? 16.045 -14.686 -20.545 1.00 96.25 478 LEU A N 1
ATOM 3839 C CA . LEU A 1 478 ? 15.197 -13.881 -21.431 1.00 96.25 478 LEU A CA 1
ATOM 3840 C C . LEU A 1 478 ? 15.847 -12.540 -21.798 1.00 96.25 478 LEU A C 1
ATOM 3842 O O . LEU A 1 478 ? 16.525 -11.923 -20.974 1.00 96.25 478 LEU A O 1
ATOM 3846 N N . ASN A 1 479 ? 15.606 -12.074 -23.017 1.00 97.38 479 ASN A N 1
ATOM 3847 C CA . ASN A 1 479 ? 15.994 -10.769 -23.534 1.00 97.38 479 ASN A CA 1
ATOM 3848 C C . ASN A 1 479 ? 14.841 -9.782 -23.326 1.00 97.38 479 ASN A C 1
ATOM 3850 O O . ASN A 1 479 ? 13.791 -9.874 -23.967 1.00 97.38 479 ASN A O 1
ATOM 3854 N N . TYR A 1 480 ? 15.048 -8.837 -22.418 1.00 98.06 480 TYR A N 1
ATOM 3855 C CA . TYR A 1 480 ? 14.117 -7.761 -22.121 1.00 98.06 480 TYR A CA 1
ATOM 3856 C C . TYR A 1 480 ? 14.458 -6.526 -22.940 1.00 98.06 480 TYR A C 1
ATOM 3858 O O . TYR A 1 480 ? 15.635 -6.188 -23.097 1.00 98.06 480 TYR A O 1
ATOM 3866 N N . LEU A 1 481 ? 13.419 -5.829 -23.395 1.00 98.00 481 LEU A N 1
ATOM 3867 C CA . LEU A 1 481 ? 13.538 -4.506 -23.988 1.00 98.00 481 LEU A CA 1
ATOM 3868 C C . LEU A 1 481 ? 12.554 -3.542 -23.315 1.00 98.00 481 LEU A C 1
ATOM 3870 O O . LEU A 1 481 ? 11.339 -3.740 -23.372 1.00 98.00 481 LEU A O 1
ATOM 3874 N N . PHE A 1 482 ? 13.091 -2.514 -22.659 1.00 97.75 482 PHE A N 1
ATOM 3875 C CA . PHE A 1 482 ? 12.341 -1.478 -21.955 1.00 97.75 482 PHE A CA 1
ATOM 3876 C C . PHE A 1 482 ? 12.342 -0.198 -22.785 1.00 97.75 482 PHE A C 1
ATOM 3878 O O . PHE A 1 482 ? 13.336 0.522 -22.812 1.00 97.75 482 PHE A O 1
ATOM 3885 N N . MET A 1 483 ? 11.236 0.063 -23.483 1.00 96.31 483 MET A N 1
ATOM 3886 C CA . MET A 1 483 ? 11.187 1.110 -24.509 1.00 96.31 483 MET A CA 1
ATOM 3887 C C . MET A 1 483 ? 10.937 2.528 -23.985 1.00 96.31 483 MET A C 1
ATOM 3889 O O . MET A 1 483 ? 10.979 3.449 -24.792 1.00 96.31 483 MET A O 1
ATOM 3893 N N . GLY A 1 484 ? 10.615 2.719 -22.698 1.00 92.88 484 GLY A N 1
ATOM 3894 C CA . GLY A 1 484 ? 10.124 4.018 -22.216 1.00 92.88 484 GLY A CA 1
ATOM 3895 C C . GLY A 1 484 ? 9.002 4.532 -23.127 1.00 92.88 484 GLY A C 1
ATOM 3896 O O . GLY A 1 484 ? 8.121 3.749 -23.517 1.00 92.88 484 GLY A O 1
ATOM 3897 N N . ASP A 1 485 ? 9.102 5.790 -23.544 1.00 93.62 485 ASP A N 1
ATOM 3898 C CA . ASP A 1 485 ? 8.151 6.434 -24.456 1.00 93.62 485 ASP A CA 1
ATOM 3899 C C . ASP A 1 485 ? 8.723 6.666 -25.872 1.00 93.62 485 ASP A C 1
ATOM 3901 O O . ASP A 1 485 ? 8.155 7.416 -26.671 1.00 93.62 485 ASP A O 1
ATOM 3905 N N . ALA A 1 486 ? 9.785 5.922 -26.217 1.00 93.06 486 ALA A N 1
ATOM 3906 C CA . ALA A 1 486 ? 10.505 5.994 -27.487 1.00 93.06 486 ALA A CA 1
ATOM 3907 C C . ALA A 1 486 ? 9.581 5.804 -28.692 1.00 93.06 486 ALA A C 1
ATOM 3909 O O . ALA A 1 486 ? 8.867 4.808 -28.793 1.00 93.06 486 ALA A O 1
ATOM 3910 N N . ASP A 1 487 ? 9.610 6.723 -29.648 1.00 91.62 487 ASP A N 1
ATOM 3911 C CA . ASP A 1 487 ? 8.719 6.689 -30.804 1.00 91.62 487 ASP A CA 1
ATOM 3912 C C . ASP A 1 487 ? 9.203 5.745 -31.931 1.00 91.62 487 ASP A C 1
ATOM 3914 O O . ASP A 1 487 ? 10.231 5.067 -31.853 1.00 91.62 487 ASP A O 1
ATOM 3918 N N . GLN A 1 488 ? 8.457 5.706 -33.036 1.00 93.25 488 GLN A N 1
ATOM 3919 C CA . GLN A 1 488 ? 8.819 4.899 -34.208 1.00 93.25 488 GLN A CA 1
ATOM 3920 C C . GLN A 1 488 ? 10.151 5.297 -34.872 1.00 93.25 488 GLN A C 1
ATOM 3922 O O . GLN A 1 488 ? 10.720 4.472 -35.590 1.00 93.25 488 GLN A O 1
ATOM 3927 N N . LYS A 1 489 ? 10.671 6.518 -34.668 1.00 92.44 489 LYS A N 1
ATOM 3928 C CA . LYS A 1 489 ? 11.988 6.903 -35.205 1.00 92.44 489 LYS A CA 1
ATOM 3929 C C . LYS A 1 489 ? 13.099 6.219 -34.418 1.00 92.44 489 LYS A C 1
ATOM 3931 O O . LYS A 1 489 ? 14.027 5.683 -35.026 1.00 92.44 489 LYS A O 1
ATOM 3936 N N . ALA A 1 490 ? 12.986 6.207 -33.089 1.00 92.75 490 ALA A N 1
ATOM 3937 C CA . ALA A 1 490 ? 13.903 5.469 -32.227 1.00 92.75 490 ALA A CA 1
ATOM 3938 C C . ALA A 1 490 ? 13.886 3.972 -32.576 1.00 92.75 490 ALA A C 1
ATOM 3940 O O . ALA A 1 490 ? 14.939 3.367 -32.771 1.00 92.75 490 ALA A O 1
ATOM 3941 N N . GLU A 1 491 ? 12.698 3.391 -32.775 1.00 95.12 491 GLU A N 1
ATOM 3942 C CA . GLU A 1 491 ? 12.543 1.997 -33.212 1.00 95.12 491 GLU A CA 1
ATOM 3943 C C . GLU A 1 491 ? 13.294 1.677 -34.508 1.00 95.12 491 GLU A C 1
ATOM 3945 O O . GLU A 1 491 ? 13.981 0.656 -34.577 1.00 95.12 491 GLU A O 1
ATOM 3950 N N . GLU A 1 492 ? 13.182 2.539 -35.527 1.00 94.25 492 GLU A N 1
ATOM 3951 C CA . GLU A 1 492 ? 13.861 2.361 -36.816 1.00 94.25 492 GLU A CA 1
ATOM 3952 C C . GLU A 1 492 ? 15.388 2.387 -36.661 1.00 94.25 492 GLU A C 1
ATOM 3954 O O . GLU A 1 492 ? 16.090 1.572 -37.266 1.00 94.25 492 GLU A O 1
ATOM 3959 N N . LEU A 1 493 ? 15.918 3.290 -35.830 1.00 93.44 493 LEU A N 1
ATOM 3960 C CA . LEU A 1 493 ? 17.352 3.349 -35.544 1.00 93.44 493 LEU A CA 1
ATOM 3961 C C . LEU A 1 493 ? 17.831 2.113 -34.783 1.00 93.44 493 LEU A C 1
ATOM 3963 O O . LEU A 1 493 ? 18.876 1.560 -35.131 1.00 93.44 493 LEU A O 1
ATOM 3967 N N . ILE A 1 494 ? 17.059 1.650 -33.799 1.00 94.69 494 ILE A N 1
ATOM 3968 C CA . ILE A 1 494 ? 17.392 0.472 -32.995 1.00 94.69 494 ILE A CA 1
ATOM 3969 C C . ILE A 1 494 ? 17.530 -0.762 -33.895 1.00 94.69 494 ILE A C 1
ATOM 3971 O O . ILE A 1 494 ? 18.583 -1.398 -33.903 1.00 94.69 494 ILE A O 1
ATOM 3975 N N . ILE A 1 495 ? 16.526 -1.074 -34.720 1.00 95.44 495 ILE A N 1
ATOM 3976 C CA . ILE A 1 495 ? 16.572 -2.269 -35.590 1.00 95.44 495 ILE A CA 1
ATOM 3977 C C . ILE A 1 495 ? 17.578 -2.146 -36.737 1.00 95.44 495 ILE A C 1
ATOM 3979 O O . ILE A 1 495 ? 17.973 -3.146 -37.332 1.00 95.44 495 ILE A O 1
ATOM 3983 N N . ARG A 1 496 ? 17.990 -0.921 -37.080 1.00 94.81 496 ARG A N 1
ATOM 3984 C CA . ARG A 1 496 ? 19.035 -0.679 -38.077 1.00 94.81 496 ARG A CA 1
ATOM 3985 C C . ARG A 1 496 ? 20.433 -0.896 -37.507 1.00 94.81 496 ARG A C 1
ATOM 3987 O O . ARG A 1 496 ? 21.309 -1.378 -38.226 1.00 94.81 496 ARG A O 1
ATOM 3994 N N . ASN A 1 497 ? 20.652 -0.487 -36.261 1.00 93.81 497 ASN A N 1
ATOM 3995 C CA . ASN A 1 497 ? 21.969 -0.498 -35.629 1.00 93.81 497 ASN A CA 1
ATOM 3996 C C . ASN A 1 497 ? 22.270 -1.822 -34.920 1.00 93.81 497 ASN A C 1
ATOM 3998 O O . ASN A 1 497 ? 23.440 -2.180 -34.776 1.00 93.81 497 ASN A O 1
ATOM 4002 N N . TYR A 1 498 ? 21.233 -2.551 -34.509 1.00 93.56 498 TYR A N 1
ATOM 4003 C CA . TYR A 1 498 ? 21.361 -3.746 -33.691 1.00 93.56 498 TYR A CA 1
ATOM 4004 C C . TYR A 1 498 ? 20.552 -4.911 -34.272 1.00 93.56 498 TYR A C 1
ATOM 4006 O O . TYR A 1 498 ? 19.394 -4.761 -34.654 1.00 93.56 498 TYR A O 1
ATOM 4014 N N . ASP A 1 499 ? 21.161 -6.097 -34.291 1.00 91.69 499 ASP A N 1
ATOM 4015 C CA . ASP A 1 499 ? 20.476 -7.361 -34.575 1.00 91.69 499 ASP A CA 1
ATOM 4016 C C . ASP A 1 499 ? 19.925 -7.919 -33.256 1.00 91.69 499 ASP A C 1
ATOM 4018 O O . ASP A 1 499 ? 20.672 -8.467 -32.441 1.00 91.69 499 ASP A O 1
ATOM 4022 N N . LEU A 1 500 ? 18.638 -7.676 -32.997 1.00 89.69 500 LEU A N 1
ATOM 4023 C CA . LEU A 1 500 ? 18.003 -7.930 -31.704 1.00 89.69 500 LEU A CA 1
ATOM 4024 C C . LEU A 1 500 ? 16.903 -8.980 -31.818 1.00 89.69 500 LEU A C 1
ATOM 4026 O O . LEU A 1 500 ? 16.027 -8.906 -32.678 1.00 89.69 500 LEU A O 1
ATOM 4030 N N . SER A 1 501 ? 16.900 -9.901 -30.859 1.00 92.19 501 SER A N 1
ATOM 4031 C CA . SER A 1 501 ? 15.726 -10.689 -30.490 1.00 92.19 501 SER A CA 1
ATOM 4032 C C . SER A 1 501 ? 15.217 -10.219 -29.134 1.00 92.19 501 SER A C 1
ATOM 4034 O O . SER A 1 501 ? 16.014 -9.986 -28.224 1.00 92.19 501 SER A O 1
ATOM 4036 N N . CYS A 1 502 ? 13.902 -10.115 -28.989 1.00 95.31 502 CYS A N 1
ATOM 4037 C CA . CYS A 1 502 ? 13.251 -9.753 -27.740 1.00 95.31 502 CYS A CA 1
ATOM 4038 C C . CYS A 1 502 ? 12.340 -10.901 -27.307 1.00 95.31 502 CYS A C 1
ATOM 4040 O O . CYS A 1 502 ? 11.613 -11.433 -28.133 1.00 95.31 502 CYS A O 1
ATOM 4042 N N . ASP A 1 503 ? 12.369 -11.263 -26.028 1.00 97.19 503 ASP A N 1
ATOM 4043 C CA . ASP A 1 503 ? 11.425 -12.225 -25.455 1.00 97.19 503 ASP A CA 1
ATOM 4044 C C . ASP A 1 503 ? 10.312 -11.466 -24.716 1.00 97.19 503 ASP A C 1
ATOM 4046 O O . ASP A 1 503 ? 9.127 -11.746 -24.896 1.00 97.19 503 ASP A O 1
ATOM 4050 N N . VAL A 1 504 ? 10.691 -10.438 -23.944 1.00 97.88 504 VAL A N 1
ATOM 4051 C CA . VAL A 1 504 ? 9.767 -9.589 -23.179 1.00 97.88 504 VAL A CA 1
ATOM 4052 C C . VAL A 1 504 ? 9.956 -8.120 -23.552 1.00 97.88 504 VAL A C 1
ATOM 4054 O O . VAL A 1 504 ? 10.987 -7.514 -23.256 1.00 97.88 504 VAL A O 1
ATOM 4057 N N . LEU A 1 505 ? 8.933 -7.531 -24.166 1.00 98.12 505 LEU A N 1
ATOM 4058 C CA . LEU A 1 505 ? 8.909 -6.139 -24.600 1.00 98.12 505 LEU A CA 1
ATOM 4059 C C . LEU A 1 505 ? 8.012 -5.319 -23.674 1.00 98.12 505 LEU A C 1
ATOM 4061 O O . LEU A 1 505 ? 6.797 -5.508 -23.691 1.00 98.12 505 LEU A O 1
ATOM 4065 N N . LYS A 1 506 ? 8.560 -4.347 -22.936 1.00 97.62 506 LYS A N 1
ATOM 4066 C CA . LYS A 1 506 ? 7.728 -3.244 -22.433 1.00 97.62 506 LYS A CA 1
ATOM 4067 C C . LYS A 1 506 ? 7.436 -2.325 -23.608 1.00 97.62 506 LYS A C 1
ATOM 4069 O O . LYS A 1 506 ? 8.360 -1.741 -24.173 1.00 97.62 506 LYS A O 1
ATOM 4074 N N . LEU A 1 507 ? 6.166 -2.235 -23.994 1.00 96.50 507 LEU A N 1
ATOM 4075 C CA . LEU A 1 507 ? 5.749 -1.456 -25.152 1.00 96.50 507 LEU A CA 1
ATOM 4076 C C . LEU A 1 507 ? 6.074 0.024 -24.963 1.00 96.50 507 LEU A C 1
ATOM 4078 O O . LEU A 1 507 ? 5.937 0.574 -23.872 1.00 96.50 507 LEU A O 1
ATOM 4082 N N . SER A 1 508 ? 6.439 0.666 -26.067 1.00 92.31 508 SER A N 1
ATOM 4083 C CA . SER A 1 508 ? 6.641 2.109 -26.117 1.00 92.31 508 SER A CA 1
ATOM 4084 C C . SER A 1 508 ? 5.365 2.871 -25.734 1.00 92.31 508 SER A C 1
ATOM 4086 O O . SER A 1 508 ? 4.255 2.499 -26.146 1.00 92.31 508 SER A O 1
ATOM 4088 N N . HIS A 1 509 ? 5.540 3.947 -24.965 1.00 90.75 509 HIS A N 1
ATOM 4089 C CA . HIS A 1 509 ? 4.556 5.011 -24.773 1.00 90.75 509 HIS A CA 1
ATOM 4090 C C . HIS A 1 509 ? 3.193 4.473 -24.335 1.00 90.75 509 HIS A C 1
ATOM 4092 O O . HIS A 1 509 ? 2.140 4.776 -24.910 1.00 90.75 509 HIS A O 1
ATOM 4098 N N . HIS A 1 510 ? 3.215 3.592 -23.331 1.00 91.56 510 HIS A N 1
ATOM 4099 C CA . HIS A 1 510 ? 2.021 2.990 -22.725 1.00 91.56 510 HIS A CA 1
ATOM 4100 C C . HIS A 1 510 ? 1.139 2.221 -23.735 1.00 91.56 510 HIS A C 1
ATOM 4102 O O . HIS A 1 510 ? -0.057 2.036 -23.518 1.00 91.56 510 HIS A O 1
ATOM 4108 N N . GLY A 1 511 ? 1.698 1.795 -24.877 1.00 91.25 511 GLY A N 1
ATOM 4109 C CA . GLY A 1 511 ? 0.953 1.171 -25.979 1.00 91.25 511 GLY A CA 1
ATOM 4110 C C . GLY A 1 511 ? 0.288 2.164 -26.944 1.00 91.25 511 GLY A C 1
ATOM 4111 O O . GLY A 1 511 ? -0.716 1.833 -27.591 1.00 91.25 511 GLY A O 1
ATOM 4112 N N . SER A 1 512 ? 0.819 3.384 -27.050 1.00 90.62 512 SER A N 1
ATOM 4113 C CA . SER A 1 512 ? 0.402 4.388 -28.035 1.00 90.62 512 SER A CA 1
ATOM 4114 C C . SER A 1 512 ? 0.527 3.872 -29.473 1.00 90.62 512 SER A C 1
ATOM 4116 O O . SER A 1 512 ? 1.326 2.989 -29.786 1.00 90.62 512 SER A O 1
ATOM 4118 N N . LYS A 1 513 ? -0.231 4.480 -30.390 1.00 90.38 513 LYS A N 1
ATOM 4119 C CA . LYS A 1 513 ? -0.078 4.270 -31.840 1.00 90.38 513 LYS A CA 1
ATOM 4120 C C . LYS A 1 513 ? 1.210 4.883 -32.409 1.00 90.38 513 LYS A C 1
ATOM 4122 O O . LYS A 1 513 ? 1.571 4.569 -33.543 1.00 90.38 513 LYS A O 1
ATOM 4127 N N . THR A 1 514 ? 1.855 5.781 -31.658 1.00 90.06 514 THR A N 1
ATOM 4128 C CA . THR A 1 514 ? 3.115 6.455 -32.023 1.00 90.06 514 THR A CA 1
ATOM 4129 C C . THR A 1 514 ? 4.350 5.591 -31.791 1.00 90.06 514 THR A C 1
ATOM 4131 O O . THR A 1 514 ? 5.416 5.962 -32.264 1.00 90.06 514 THR A O 1
ATOM 4134 N N . GLY A 1 515 ? 4.192 4.441 -31.133 1.00 89.69 515 GLY A N 1
ATOM 4135 C CA . GLY A 1 515 ? 5.206 3.402 -30.978 1.00 89.69 515 GLY A CA 1
ATOM 4136 C C . GLY A 1 515 ? 4.728 2.056 -31.528 1.00 89.69 515 GLY A C 1
ATOM 4137 O O . GLY A 1 515 ? 3.672 1.942 -32.166 1.00 89.69 515 GLY A O 1
ATOM 4138 N N . SER A 1 516 ? 5.532 1.030 -31.287 1.00 93.06 516 SER A N 1
ATOM 4139 C CA . SER A 1 516 ? 5.382 -0.358 -31.724 1.00 93.06 516 SER A CA 1
ATOM 4140 C C . SER A 1 516 ? 4.978 -0.466 -33.199 1.00 93.06 516 SER A C 1
ATOM 4142 O O . SER A 1 516 ? 3.882 -0.932 -33.539 1.00 93.06 516 SER A O 1
ATOM 4144 N N . SER A 1 517 ? 5.820 0.040 -34.106 1.00 95.75 517 SER A N 1
ATOM 4145 C CA . SER A 1 517 ? 5.605 -0.090 -35.554 1.00 95.75 517 SER A CA 1
ATOM 4146 C C . SER A 1 517 ? 5.560 -1.555 -35.998 1.00 95.75 517 SER A C 1
ATOM 4148 O O . SER A 1 517 ? 6.131 -2.446 -35.371 1.00 95.75 517 SER A O 1
ATOM 4150 N N . ASP A 1 518 ? 4.876 -1.818 -37.117 1.00 96.75 518 ASP A N 1
ATOM 4151 C CA . ASP A 1 518 ? 4.808 -3.161 -37.698 1.00 96.75 518 ASP A CA 1
ATOM 4152 C C . ASP A 1 518 ? 6.205 -3.721 -38.008 1.00 96.75 518 ASP A C 1
ATOM 4154 O O . ASP A 1 518 ? 6.493 -4.856 -37.641 1.00 96.75 518 ASP A O 1
ATOM 4158 N N . LEU A 1 519 ? 7.080 -2.907 -38.613 1.00 96.12 519 LEU A N 1
ATOM 4159 C CA . LEU A 1 519 ? 8.450 -3.302 -38.952 1.00 96.12 519 LEU A CA 1
ATOM 4160 C C . LEU A 1 519 ? 9.263 -3.666 -37.703 1.00 96.12 519 LEU A C 1
ATOM 4162 O O . LEU A 1 519 ? 9.970 -4.672 -37.707 1.00 96.12 519 LEU A O 1
ATOM 4166 N N . PHE A 1 520 ? 9.144 -2.874 -36.638 1.00 97.06 520 PHE A N 1
ATOM 4167 C CA . PHE A 1 520 ? 9.840 -3.125 -35.382 1.00 97.06 520 PHE A CA 1
ATOM 4168 C C . PHE A 1 520 ? 9.410 -4.455 -34.754 1.00 97.06 520 PHE A C 1
ATOM 4170 O O . PHE A 1 520 ? 10.252 -5.322 -34.515 1.00 97.06 520 PHE A O 1
ATOM 4177 N N . LEU A 1 521 ? 8.098 -4.661 -34.584 1.00 97.25 521 LEU A N 1
ATOM 4178 C CA . LEU A 1 521 ? 7.540 -5.894 -34.015 1.00 97.25 521 LEU A CA 1
ATOM 4179 C C . LEU A 1 521 ? 7.867 -7.135 -34.861 1.00 97.25 521 LEU A C 1
ATOM 4181 O O . LEU A 1 521 ? 8.165 -8.191 -34.304 1.00 97.25 521 LEU A O 1
ATOM 4185 N N . ASP A 1 522 ? 7.842 -7.012 -36.192 1.00 96.25 522 ASP A N 1
ATOM 4186 C CA . ASP A 1 522 ? 8.210 -8.098 -37.111 1.00 96.25 522 ASP A CA 1
ATOM 4187 C C . ASP A 1 522 ? 9.703 -8.448 -37.044 1.00 96.25 522 ASP A C 1
ATOM 4189 O O . ASP A 1 522 ? 10.073 -9.596 -37.297 1.00 96.25 522 ASP A O 1
ATOM 4193 N N . THR A 1 523 ? 10.556 -7.480 -36.697 1.00 96.62 523 THR A N 1
ATOM 4194 C CA . THR A 1 523 ? 12.011 -7.670 -36.624 1.00 96.62 523 THR A CA 1
ATOM 4195 C C . THR A 1 523 ? 12.420 -8.324 -35.307 1.00 96.62 523 THR A C 1
ATOM 4197 O O . THR A 1 523 ? 13.043 -9.387 -35.321 1.00 96.62 523 THR A O 1
ATOM 4200 N N . ILE A 1 524 ? 12.027 -7.737 -34.170 1.00 96.50 524 ILE A N 1
ATOM 4201 C CA . ILE A 1 524 ? 12.483 -8.204 -32.849 1.00 96.50 524 ILE A CA 1
ATOM 4202 C C . ILE A 1 524 ? 11.701 -9.418 -32.329 1.00 96.50 524 ILE A C 1
ATOM 4204 O O . ILE A 1 524 ? 12.199 -10.116 -31.449 1.00 96.50 524 ILE A O 1
ATOM 4208 N N . ARG A 1 525 ? 10.505 -9.670 -32.891 1.00 95.88 525 ARG A N 1
ATOM 4209 C CA . ARG A 1 525 ? 9.631 -10.832 -32.640 1.00 95.88 525 ARG A CA 1
ATOM 4210 C C . ARG A 1 525 ? 9.431 -11.138 -31.144 1.00 95.88 525 ARG A C 1
ATOM 4212 O O . ARG A 1 525 ? 9.817 -12.221 -30.713 1.00 95.88 525 ARG A O 1
ATOM 4219 N N . PRO A 1 526 ? 8.820 -10.217 -30.374 1.00 96.62 526 PRO A N 1
ATOM 4220 C CA . PRO A 1 526 ? 8.604 -10.428 -28.947 1.00 96.62 526 PRO A CA 1
ATOM 4221 C C . PRO A 1 526 ? 7.615 -11.565 -28.695 1.00 96.62 526 PRO A C 1
ATOM 4223 O O . PRO A 1 526 ? 6.621 -11.691 -29.411 1.00 96.62 526 PRO A O 1
ATOM 4226 N N . GLU A 1 527 ? 7.851 -12.361 -27.655 1.00 94.81 527 GLU A N 1
ATOM 4227 C CA . GLU A 1 527 ? 6.891 -13.382 -27.218 1.00 94.81 527 GLU A CA 1
ATOM 4228 C C . GLU A 1 527 ? 5.822 -12.782 -26.297 1.00 94.81 527 GLU A C 1
ATOM 4230 O O . GLU A 1 527 ? 4.650 -13.162 -26.359 1.00 94.81 527 GLU A O 1
ATOM 4235 N N . LEU A 1 528 ? 6.228 -11.810 -25.473 1.00 96.56 528 LEU A N 1
ATOM 4236 C CA . LEU A 1 528 ? 5.394 -11.160 -24.472 1.00 96.56 528 LEU A CA 1
ATOM 4237 C C . LEU A 1 528 ? 5.477 -9.632 -24.565 1.00 96.56 528 LEU A C 1
ATOM 4239 O O . LEU A 1 528 ? 6.560 -9.054 -24.486 1.00 96.56 528 LEU A O 1
ATOM 4243 N N . GLY A 1 529 ? 4.323 -8.973 -24.652 1.00 97.06 529 GLY A N 1
ATOM 4244 C CA . GLY A 1 529 ? 4.174 -7.527 -24.509 1.00 97.06 529 GLY A CA 1
ATOM 4245 C C . GLY A 1 529 ? 3.704 -7.126 -23.108 1.00 97.06 529 GLY A C 1
ATOM 4246 O O . GLY A 1 529 ? 2.668 -7.590 -22.635 1.00 97.06 529 GLY A O 1
ATOM 4247 N N . LEU A 1 530 ? 4.423 -6.224 -22.450 1.00 97.38 530 LEU A N 1
ATOM 4248 C CA . LEU A 1 530 ? 4.004 -5.576 -21.209 1.00 97.38 530 LEU A CA 1
ATOM 4249 C C . LEU A 1 530 ? 3.564 -4.145 -21.511 1.00 97.38 530 LEU A C 1
ATOM 4251 O O . LEU A 1 530 ? 4.285 -3.388 -22.162 1.00 97.38 530 LEU A O 1
ATOM 4255 N N . ILE A 1 531 ? 2.383 -3.775 -21.034 1.00 95.88 531 ILE A N 1
ATOM 4256 C CA . ILE A 1 531 ? 1.799 -2.449 -21.214 1.00 95.88 531 ILE A CA 1
ATOM 4257 C C . ILE A 1 531 ? 1.561 -1.864 -19.824 1.00 95.88 531 ILE A C 1
ATOM 4259 O O . ILE A 1 531 ? 0.846 -2.455 -19.016 1.00 95.88 531 ILE A O 1
ATOM 4263 N N . SER A 1 532 ? 2.164 -0.711 -19.543 1.00 92.50 532 SER A N 1
ATOM 4264 C CA . SER A 1 532 ? 1.812 0.077 -18.365 1.00 92.50 532 SER A CA 1
ATOM 4265 C C . SER A 1 532 ? 0.781 1.117 -18.785 1.00 92.50 532 SER A C 1
ATOM 4267 O O . SER A 1 532 ? 1.093 1.986 -19.590 1.00 92.50 532 SER A O 1
ATOM 4269 N N . SER A 1 533 ? -0.472 0.999 -18.347 1.00 87.38 533 SER A N 1
ATOM 4270 C CA . SER A 1 533 ? -1.506 1.976 -18.694 1.00 87.38 533 SER A CA 1
ATOM 4271 C C . SER A 1 533 ? -2.554 2.152 -17.594 1.00 87.38 533 SER A C 1
ATOM 4273 O O . SER A 1 533 ? -2.760 1.305 -16.725 1.00 87.38 533 SER A O 1
ATOM 4275 N N . GLY A 1 534 ? -3.248 3.294 -17.621 1.00 76.50 534 GLY A N 1
ATOM 4276 C CA . GLY A 1 534 ? -4.258 3.636 -16.622 1.00 76.50 534 GLY A CA 1
ATOM 4277 C C . GLY A 1 534 ? -5.688 3.313 -17.051 1.00 76.50 534 GLY A C 1
ATOM 4278 O O . GLY A 1 534 ? -6.123 3.704 -18.135 1.00 76.50 534 GLY A O 1
ATOM 4279 N N . ALA A 1 535 ? -6.480 2.726 -16.143 1.00 61.97 535 ALA A N 1
ATOM 4280 C CA . ALA A 1 535 ? -7.908 2.444 -16.355 1.00 61.97 535 ALA A CA 1
ATOM 4281 C C . ALA A 1 535 ? -8.736 3.661 -16.797 1.00 61.97 535 ALA A C 1
ATOM 4283 O O . ALA A 1 535 ? -9.633 3.525 -17.630 1.00 61.97 535 ALA A O 1
ATOM 4284 N N . TYR A 1 536 ? -8.375 4.846 -16.302 1.00 57.88 536 TYR A N 1
ATOM 4285 C CA . TYR A 1 536 ? -9.073 6.111 -16.542 1.00 57.88 536 TYR A CA 1
ATOM 4286 C C . TYR A 1 536 ? -8.223 7.125 -17.326 1.00 57.88 536 TYR A C 1
ATOM 4288 O O . TYR A 1 536 ? -8.385 8.333 -17.167 1.00 57.88 536 TYR A O 1
ATOM 4296 N N . SER A 1 537 ? -7.287 6.651 -18.156 1.00 57.66 537 SER A N 1
ATOM 4297 C CA . SER A 1 537 ? -6.419 7.530 -18.946 1.00 57.66 537 SER A CA 1
ATOM 4298 C C . SER A 1 537 ? -7.201 8.333 -19.994 1.00 57.66 537 SER A C 1
ATOM 4300 O O . SER A 1 537 ? -7.931 7.766 -20.812 1.00 57.66 537 SER A O 1
ATOM 4302 N N . ILE A 1 538 ? -6.989 9.654 -20.009 1.00 55.75 538 ILE A N 1
ATOM 4303 C CA . ILE A 1 538 ? -7.505 10.571 -21.041 1.00 55.75 538 ILE A CA 1
ATOM 4304 C C . ILE A 1 538 ? -6.911 10.295 -22.428 1.00 55.75 538 ILE A C 1
ATOM 4306 O O . ILE A 1 538 ? -7.492 10.692 -23.433 1.00 55.75 538 ILE A O 1
ATOM 4310 N N . TYR A 1 539 ? -5.769 9.607 -22.483 1.00 64.38 539 TYR A N 1
ATOM 4311 C CA . TYR A 1 539 ? -5.084 9.269 -23.727 1.00 64.38 539 TYR A CA 1
ATOM 4312 C C . TYR A 1 539 ? -5.667 8.018 -24.389 1.00 64.38 539 TYR A C 1
ATOM 4314 O O . TYR A 1 539 ? -5.366 7.733 -25.543 1.00 64.38 539 TYR A O 1
ATOM 4322 N N . HIS A 1 540 ? -6.535 7.285 -23.678 1.00 74.44 540 HIS A N 1
ATOM 4323 C CA . HIS A 1 540 ? -7.150 6.043 -24.150 1.00 74.44 540 HIS A CA 1
ATOM 4324 C C . HIS A 1 540 ? -6.123 4.979 -24.571 1.00 74.44 540 HIS A C 1
ATOM 4326 O O . HIS A 1 540 ? -6.357 4.223 -25.511 1.00 74.44 540 HIS A O 1
ATOM 4332 N N . HIS A 1 541 ? -4.992 4.925 -23.861 1.00 82.44 541 HIS A N 1
ATOM 4333 C CA . HIS A 1 541 ? -3.983 3.884 -24.027 1.00 82.44 541 HIS A CA 1
ATOM 4334 C C . HIS A 1 541 ? -4.400 2.583 -23.299 1.00 82.44 541 HIS A C 1
ATOM 4336 O O . HIS A 1 541 ? -5.168 2.653 -22.326 1.00 82.44 541 HIS A O 1
ATOM 4342 N N . PRO A 1 542 ? -3.927 1.411 -23.768 1.00 88.25 542 PRO A N 1
ATOM 4343 C CA . PRO A 1 542 ? -3.254 1.203 -25.055 1.00 88.25 542 PRO A CA 1
ATOM 4344 C C . PRO A 1 542 ? -4.194 1.459 -26.241 1.00 88.25 542 PRO A C 1
ATOM 4346 O O . PRO A 1 542 ? -5.407 1.260 -26.149 1.00 88.25 542 PRO A O 1
ATOM 4349 N N . SER A 1 543 ? -3.636 1.907 -27.369 1.00 89.19 543 SER A N 1
ATOM 4350 C CA . SER A 1 543 ? -4.450 2.207 -28.551 1.00 89.19 543 SER A CA 1
ATOM 4351 C C . SER A 1 543 ? -5.017 0.922 -29.179 1.00 89.19 543 SER A C 1
ATOM 4353 O O . SER A 1 543 ? -4.303 -0.087 -29.262 1.00 89.19 543 SER A O 1
ATOM 4355 N N . PRO A 1 544 ? -6.272 0.926 -29.673 1.00 87.62 544 PRO A N 1
ATOM 4356 C CA . PRO A 1 544 ? -6.842 -0.228 -30.366 1.00 87.62 544 PRO A CA 1
ATOM 4357 C C . PRO A 1 544 ? -5.993 -0.694 -31.554 1.00 87.62 544 PRO A C 1
ATOM 4359 O O . PRO A 1 544 ? -5.905 -1.895 -31.809 1.00 87.62 544 PRO A O 1
ATOM 4362 N N . GLU A 1 545 ? -5.346 0.234 -32.265 1.00 92.56 545 GLU A N 1
ATOM 4363 C CA . GLU A 1 545 ? -4.442 -0.081 -33.369 1.00 92.56 545 GLU A CA 1
ATOM 4364 C C . GLU A 1 545 ? -3.223 -0.883 -32.898 1.00 92.56 545 GLU A C 1
ATOM 4366 O O . GLU A 1 545 ? -2.888 -1.899 -33.507 1.00 92.56 545 GLU A O 1
ATOM 4371 N N . THR A 1 546 ? -2.581 -0.476 -31.799 1.00 94.38 546 THR A N 1
ATOM 4372 C CA . THR A 1 546 ? -1.433 -1.202 -31.234 1.00 94.38 546 THR A CA 1
ATOM 4373 C C . THR A 1 546 ? -1.837 -2.596 -30.759 1.00 94.38 546 THR A C 1
ATOM 4375 O O . THR A 1 546 ? -1.161 -3.568 -31.092 1.00 94.38 546 THR A O 1
ATOM 4378 N N . ILE A 1 547 ? -2.989 -2.741 -30.096 1.00 94.88 547 ILE A N 1
ATOM 4379 C CA . ILE A 1 547 ? -3.500 -4.062 -29.696 1.00 94.88 547 ILE A CA 1
ATOM 4380 C C . ILE A 1 547 ? -3.761 -4.960 -30.913 1.00 94.88 547 ILE A C 1
ATOM 4382 O O . ILE A 1 547 ? -3.380 -6.130 -30.916 1.00 94.88 547 ILE A O 1
ATOM 4386 N N . GLN A 1 548 ? -4.340 -4.427 -31.993 1.00 95.88 548 GLN A N 1
ATOM 4387 C CA . GLN A 1 548 ? -4.530 -5.194 -33.229 1.00 95.88 548 GLN A CA 1
ATOM 4388 C C . GLN A 1 548 ? -3.202 -5.662 -33.842 1.00 95.88 548 GLN A C 1
ATOM 4390 O O . GLN A 1 548 ? -3.139 -6.788 -34.346 1.00 95.88 548 GLN A O 1
ATOM 4395 N N . LYS A 1 549 ? -2.138 -4.845 -33.783 1.00 96.88 549 LYS A N 1
ATOM 4396 C CA . LYS A 1 549 ? -0.798 -5.246 -34.249 1.00 96.88 549 LYS A CA 1
ATOM 4397 C C . LYS A 1 549 ? -0.248 -6.438 -33.464 1.00 96.88 549 LYS A C 1
ATOM 4399 O O . LYS A 1 549 ? 0.334 -7.322 -34.096 1.00 96.88 549 LYS A O 1
ATOM 4404 N N . LEU A 1 550 ? -0.441 -6.472 -32.141 1.00 97.31 550 LEU A N 1
ATOM 4405 C CA . LEU A 1 550 ? -0.018 -7.583 -31.275 1.00 97.31 550 LEU A CA 1
ATOM 4406 C C . LEU A 1 550 ? -0.818 -8.856 -31.573 1.00 97.31 550 LEU A C 1
ATOM 4408 O O . LEU A 1 550 ? -0.241 -9.902 -31.875 1.00 97.31 550 LEU A O 1
ATOM 4412 N N . LEU A 1 551 ? -2.152 -8.746 -31.598 1.00 96.31 551 LEU A N 1
ATOM 4413 C CA . LEU A 1 551 ? -3.056 -9.870 -31.863 1.00 96.31 551 LEU A CA 1
ATOM 4414 C C . LEU A 1 551 ? -2.797 -10.518 -33.229 1.00 96.31 551 LEU A C 1
ATOM 4416 O O . LEU A 1 551 ? -2.788 -11.742 -33.341 1.00 96.31 551 LEU A O 1
ATOM 4420 N N . LYS A 1 552 ? -2.542 -9.709 -34.267 1.00 97.12 552 LYS A N 1
ATOM 4421 C CA . LYS A 1 552 ? -2.214 -10.188 -35.621 1.00 97.12 552 LYS A CA 1
ATOM 4422 C C . LYS A 1 552 ? -0.948 -11.053 -35.652 1.00 97.12 552 LYS A C 1
ATOM 4424 O O . LYS A 1 552 ? -0.827 -11.916 -36.517 1.00 97.12 552 LYS A O 1
ATOM 4429 N N . ARG A 1 553 ? -0.011 -10.802 -34.738 1.00 97.19 553 ARG A N 1
ATOM 4430 C CA . ARG A 1 553 ? 1.282 -11.491 -34.637 1.00 97.19 553 ARG A CA 1
ATOM 4431 C C . ARG A 1 553 ? 1.282 -12.612 -33.604 1.00 97.19 553 ARG A C 1
ATOM 4433 O O . ARG A 1 553 ? 2.308 -13.258 -33.440 1.00 97.19 553 ARG A O 1
ATOM 4440 N N . HIS A 1 554 ? 0.147 -12.857 -32.944 1.00 96.31 554 HIS A N 1
ATOM 4441 C CA . HIS A 1 554 ? 0.037 -13.793 -31.825 1.00 96.31 554 HIS A CA 1
ATOM 4442 C C . HIS A 1 554 ? 1.011 -13.477 -30.678 1.00 96.31 554 HIS A C 1
ATOM 4444 O O . HIS A 1 554 ? 1.485 -14.388 -30.008 1.00 96.31 554 HIS A O 1
ATOM 4450 N N . ILE A 1 555 ? 1.296 -12.189 -30.463 1.00 96.69 555 ILE A N 1
ATOM 4451 C CA . ILE A 1 555 ? 2.083 -11.721 -29.320 1.00 96.69 555 ILE A CA 1
ATOM 4452 C C . ILE A 1 555 ? 1.133 -11.649 -28.125 1.00 96.69 555 ILE A C 1
ATOM 4454 O O . ILE A 1 555 ? 0.156 -10.891 -28.158 1.00 96.69 555 ILE A O 1
ATOM 4458 N N . GLU A 1 556 ? 1.399 -12.445 -27.091 1.00 95.31 556 GLU A N 1
ATOM 4459 C CA . GLU A 1 556 ? 0.639 -12.384 -25.842 1.00 95.31 556 GLU A CA 1
ATOM 4460 C C . GLU A 1 556 ? 0.950 -11.054 -25.146 1.00 95.31 556 GLU A C 1
ATOM 4462 O O . GLU A 1 556 ? 2.089 -10.586 -25.182 1.00 95.31 556 GLU A O 1
ATOM 4467 N N . TYR A 1 557 ? -0.037 -10.419 -24.512 1.00 95.19 557 TYR A N 1
ATOM 4468 C CA . TYR A 1 557 ? 0.197 -9.158 -23.815 1.00 95.19 557 TYR A CA 1
ATOM 4469 C C . TYR A 1 557 ? -0.557 -9.051 -22.495 1.00 95.19 557 TYR A C 1
ATOM 4471 O O . TYR A 1 557 ? -1.639 -9.615 -22.323 1.00 95.19 557 TYR A O 1
ATOM 4479 N N . PHE A 1 558 ? 0.017 -8.279 -21.575 1.00 95.12 558 PHE A N 1
ATOM 4480 C CA . PHE A 1 558 ? -0.583 -7.950 -20.287 1.00 95.12 558 PHE A CA 1
ATOM 4481 C C . PHE A 1 558 ? -0.514 -6.446 -20.063 1.00 95.12 558 PHE A C 1
ATOM 4483 O O . PHE A 1 558 ? 0.521 -5.819 -20.281 1.00 95.12 558 PHE A O 1
ATOM 4490 N N . ASP A 1 559 ? -1.637 -5.886 -19.627 1.00 92.44 559 ASP A N 1
ATOM 4491 C CA . ASP A 1 559 ? -1.808 -4.460 -19.377 1.00 92.44 559 ASP A CA 1
ATOM 4492 C C . ASP A 1 559 ? -2.101 -4.229 -17.895 1.00 92.44 559 ASP A C 1
ATOM 4494 O O . ASP A 1 559 ? -3.033 -4.830 -17.344 1.00 92.44 559 ASP A O 1
ATOM 4498 N N . THR A 1 560 ? -1.331 -3.352 -17.246 1.00 91.88 560 THR A N 1
ATOM 4499 C CA . THR A 1 560 ? -1.509 -3.034 -15.822 1.00 91.88 560 THR A CA 1
ATOM 4500 C C . THR A 1 560 ? -2.896 -2.471 -15.514 1.00 91.88 560 THR A C 1
ATOM 4502 O O . THR A 1 560 ? -3.422 -2.674 -14.417 1.00 91.88 560 THR A O 1
ATOM 4505 N N . LYS A 1 561 ? -3.563 -1.862 -16.498 1.00 86.00 561 LYS A N 1
ATOM 4506 C CA . LYS A 1 561 ? -4.964 -1.438 -16.395 1.00 86.00 561 LYS A CA 1
ATOM 4507 C C . LYS A 1 561 ? -5.927 -2.587 -16.098 1.00 86.00 561 LYS A C 1
ATOM 4509 O O . LYS A 1 561 ? -6.842 -2.420 -15.292 1.00 86.00 561 LYS A O 1
ATOM 4514 N N . GLU A 1 562 ? -5.763 -3.729 -16.760 1.00 85.31 562 GLU A N 1
ATOM 4515 C CA . GLU A 1 562 ? -6.674 -4.876 -16.628 1.00 85.31 562 GLU A CA 1
ATOM 4516 C C . GLU A 1 562 ? -6.210 -5.847 -15.536 1.00 85.31 562 GLU A C 1
ATOM 4518 O O . GLU A 1 562 ? -7.015 -6.406 -14.774 1.00 85.31 562 GLU A O 1
ATOM 4523 N N . GLU A 1 563 ? -4.896 -6.024 -15.455 1.00 88.62 563 GLU A N 1
ATOM 4524 C CA . GLU A 1 563 ? -4.226 -7.078 -14.702 1.00 88.62 563 GLU A CA 1
ATOM 4525 C C . GLU A 1 563 ? -3.611 -6.591 -13.396 1.00 88.62 563 GLU A C 1
ATOM 4527 O O . GLU A 1 563 ? -3.292 -7.403 -12.530 1.00 88.62 563 GLU A O 1
ATOM 4532 N N . GLY A 1 564 ? -3.502 -5.280 -13.213 1.00 90.19 564 GLY A N 1
ATOM 4533 C CA . GLY A 1 564 ? -2.792 -4.700 -12.089 1.00 90.19 564 GLY A CA 1
ATOM 4534 C C . GLY A 1 564 ? -1.286 -4.879 -12.180 1.00 90.19 564 GLY A C 1
ATOM 4535 O O . GLY A 1 564 ? -0.733 -4.922 -13.270 1.00 90.19 564 GLY A O 1
ATOM 4536 N N . ASP A 1 565 ? -0.620 -4.982 -11.031 1.00 92.06 565 ASP A N 1
ATOM 4537 C CA . ASP A 1 565 ? 0.811 -5.295 -10.996 1.00 92.06 565 ASP A CA 1
ATOM 4538 C C . ASP A 1 565 ? 1.098 -6.604 -11.751 1.00 92.06 565 ASP A C 1
ATOM 4540 O O . ASP A 1 565 ? 0.380 -7.599 -11.594 1.00 92.06 565 ASP A O 1
ATOM 4544 N N . ILE A 1 566 ? 2.166 -6.615 -12.547 1.00 95.06 566 ILE A N 1
ATOM 4545 C CA . ILE A 1 566 ? 2.623 -7.784 -13.305 1.00 95.06 566 ILE A CA 1
ATOM 4546 C C . ILE A 1 566 ? 4.037 -8.110 -12.834 1.00 95.06 566 ILE A C 1
ATOM 4548 O O . ILE A 1 566 ? 4.909 -7.250 -12.890 1.00 95.06 566 ILE A O 1
ATOM 4552 N N . SER A 1 567 ? 4.289 -9.341 -12.389 1.00 93.81 567 SER A N 1
ATOM 4553 C CA . SER A 1 567 ? 5.624 -9.788 -11.970 1.00 93.81 567 SER A CA 1
ATOM 4554 C C . SER A 1 567 ? 6.041 -11.053 -12.700 1.00 93.81 567 SER A C 1
ATOM 4556 O O . SER A 1 567 ? 5.298 -12.030 -12.724 1.00 93.81 567 SER A O 1
ATOM 4558 N N . ILE A 1 568 ? 7.265 -11.067 -13.218 1.00 95.12 568 ILE A N 1
ATOM 4559 C CA . ILE A 1 568 ? 7.931 -12.241 -13.781 1.00 95.12 568 ILE A CA 1
ATOM 4560 C C . ILE A 1 568 ? 8.997 -12.699 -12.786 1.00 95.12 568 ILE A C 1
ATOM 4562 O O . ILE A 1 568 ? 10.020 -12.041 -12.607 1.00 95.12 568 ILE A O 1
ATOM 4566 N N . LEU A 1 569 ? 8.742 -13.820 -12.113 1.00 91.50 569 LEU A N 1
ATOM 4567 C CA . LEU A 1 569 ? 9.626 -14.425 -11.121 1.00 91.50 569 LEU A CA 1
ATOM 4568 C C . LEU A 1 569 ? 10.664 -15.327 -11.801 1.00 91.50 569 LEU A C 1
ATOM 4570 O O . LEU A 1 569 ? 10.325 -16.178 -12.626 1.00 91.50 569 LEU A O 1
ATOM 4574 N N . MET A 1 570 ? 11.922 -15.178 -11.397 1.00 91.25 570 MET A N 1
ATOM 4575 C CA . MET A 1 570 ? 13.072 -15.883 -11.961 1.00 91.25 570 MET A CA 1
ATOM 4576 C C . MET A 1 570 ? 13.325 -17.203 -11.225 1.00 91.25 570 MET A C 1
ATOM 4578 O O . MET A 1 570 ? 13.931 -17.223 -10.153 1.00 91.25 570 MET A O 1
ATOM 4582 N N . LEU A 1 571 ? 12.880 -18.323 -11.790 1.00 86.75 571 LEU A N 1
ATOM 4583 C CA . LEU A 1 571 ? 13.171 -19.659 -11.266 1.00 86.75 571 LEU A CA 1
ATOM 4584 C C . LEU A 1 571 ? 14.366 -20.274 -12.015 1.00 86.75 571 LEU A C 1
ATOM 4586 O O . LEU A 1 571 ? 14.633 -19.917 -13.166 1.00 86.75 571 LEU A O 1
ATOM 4590 N N . PRO A 1 572 ? 15.089 -21.235 -11.413 1.00 84.88 572 PRO A N 1
ATOM 4591 C CA . PRO A 1 572 ? 16.131 -21.964 -12.129 1.00 84.88 572 PRO A CA 1
ATOM 4592 C C . PRO A 1 572 ? 15.566 -22.666 -13.375 1.00 84.88 572 PRO A C 1
ATOM 4594 O O . PRO A 1 572 ? 14.814 -23.633 -13.262 1.00 84.88 572 PRO A O 1
ATOM 4597 N N . GLY A 1 573 ? 15.938 -22.175 -14.560 1.00 85.00 573 GLY A N 1
ATOM 4598 C CA . GLY A 1 573 ? 15.546 -22.748 -15.852 1.00 85.00 573 GLY A CA 1
ATOM 4599 C C . GLY A 1 573 ? 14.101 -22.484 -16.293 1.00 85.00 573 GLY A C 1
ATOM 4600 O O . GLY A 1 573 ? 13.655 -23.133 -17.232 1.00 85.00 573 GLY A O 1
ATOM 4601 N N . MET A 1 574 ? 13.363 -21.588 -15.627 1.00 91.12 574 MET A N 1
ATOM 4602 C CA . MET A 1 574 ? 12.034 -21.148 -16.075 1.00 91.12 574 MET A CA 1
ATOM 4603 C C . MET A 1 574 ? 11.689 -19.763 -15.519 1.00 91.12 574 MET A C 1
ATOM 4605 O O . MET A 1 574 ? 12.220 -19.349 -14.490 1.00 91.12 574 MET A O 1
ATOM 4609 N N . ASN A 1 575 ? 10.744 -19.069 -16.145 1.00 93.50 575 ASN A N 1
ATOM 4610 C CA . ASN A 1 575 ? 10.217 -17.804 -15.642 1.00 93.50 575 ASN A CA 1
ATOM 4611 C C . ASN A 1 575 ? 8.711 -17.941 -15.388 1.00 93.50 575 ASN A C 1
ATOM 4613 O O . ASN A 1 575 ? 7.986 -18.482 -16.221 1.00 93.50 575 ASN A O 1
ATOM 4617 N N . LEU A 1 576 ? 8.238 -17.489 -14.225 1.00 91.62 576 LEU A N 1
ATOM 4618 C CA . LEU A 1 576 ? 6.828 -17.568 -13.830 1.00 91.62 576 LEU A CA 1
ATOM 4619 C C . LEU A 1 576 ? 6.234 -16.166 -13.771 1.00 91.62 576 LEU A C 1
ATOM 4621 O O . LEU A 1 576 ? 6.608 -15.376 -12.911 1.00 91.62 576 LEU A O 1
ATOM 4625 N N . MET A 1 577 ? 5.282 -15.872 -14.643 1.00 92.38 577 MET A N 1
ATOM 4626 C CA . MET A 1 577 ? 4.545 -14.618 -14.627 1.00 92.38 577 MET A CA 1
ATOM 4627 C C . MET A 1 577 ? 3.300 -14.735 -13.744 1.00 92.38 577 MET A C 1
ATOM 4629 O O . MET A 1 577 ? 2.529 -15.685 -13.877 1.00 92.38 577 MET A O 1
ATOM 4633 N N . ILE A 1 578 ? 3.084 -13.751 -12.877 1.00 90.50 578 ILE A N 1
ATOM 4634 C CA . ILE A 1 578 ? 1.883 -13.570 -12.059 1.00 90.50 578 ILE A CA 1
ATOM 4635 C C . ILE A 1 578 ? 1.323 -12.163 -12.260 1.00 90.50 578 ILE A C 1
ATOM 4637 O O . ILE A 1 578 ? 2.087 -11.208 -12.385 1.00 90.50 578 ILE A O 1
ATOM 4641 N N . THR A 1 579 ? -0.003 -12.022 -12.239 1.00 89.94 579 THR A N 1
ATOM 4642 C CA . THR A 1 579 ? -0.671 -10.709 -12.222 1.00 89.94 579 THR A CA 1
ATOM 4643 C C . THR A 1 579 ? -1.492 -10.516 -10.954 1.00 89.94 579 THR A C 1
ATOM 4645 O O . THR A 1 579 ? -1.996 -11.485 -10.377 1.00 89.94 579 THR A O 1
ATOM 4648 N N . ALA A 1 580 ? -1.680 -9.268 -10.520 1.00 84.75 580 ALA A N 1
ATOM 4649 C CA . ALA A 1 580 ? -2.578 -8.943 -9.410 1.00 84.75 580 ALA A CA 1
ATOM 4650 C C . ALA A 1 580 ? -4.045 -9.301 -9.724 1.00 84.75 580 ALA A C 1
ATOM 4652 O O . ALA A 1 580 ? -4.840 -9.564 -8.823 1.00 84.75 580 ALA A O 1
ATOM 4653 N N . GLY A 1 581 ? -4.393 -9.386 -11.010 1.00 81.62 581 GLY A N 1
ATOM 4654 C CA . GLY A 1 581 ? -5.644 -9.926 -11.535 1.00 81.62 581 GLY A CA 1
ATOM 4655 C C . GLY A 1 581 ? -5.803 -11.438 -11.374 1.00 81.62 581 GLY A C 1
ATOM 4656 O O . GLY A 1 581 ? -6.900 -11.948 -11.604 1.00 81.62 581 GLY A O 1
ATOM 4657 N N . GLY A 1 582 ? -4.758 -12.145 -10.937 1.00 79.38 582 GLY A N 1
ATOM 4658 C CA . GLY A 1 582 ? -4.782 -13.577 -10.652 1.00 79.38 582 GLY A CA 1
ATOM 4659 C C . GLY A 1 582 ? -4.437 -14.466 -11.846 1.00 79.38 582 GLY A C 1
ATOM 4660 O O . GLY A 1 582 ? -4.696 -15.670 -11.787 1.00 79.38 582 GLY A O 1
ATOM 4661 N N . LYS A 1 583 ? -3.865 -13.912 -12.925 1.00 85.38 583 LYS A N 1
ATOM 4662 C CA . LYS A 1 583 ? -3.334 -14.718 -14.031 1.00 85.38 583 LYS A CA 1
ATOM 4663 C C . LYS A 1 583 ? -1.960 -15.286 -13.673 1.00 85.38 583 LYS A C 1
ATOM 4665 O O . LYS A 1 583 ? -1.198 -14.685 -12.917 1.00 85.38 583 LYS A O 1
ATOM 4670 N N . LEU A 1 584 ? -1.668 -16.460 -14.229 1.00 86.56 584 LEU A N 1
ATOM 4671 C CA . LEU A 1 584 ? -0.420 -17.201 -14.054 1.00 86.56 584 LEU A CA 1
ATOM 4672 C C . LEU A 1 584 ? 0.050 -17.699 -15.425 1.00 86.56 584 LEU A C 1
ATOM 4674 O O . LEU A 1 584 ? -0.744 -18.297 -16.151 1.00 86.56 584 LEU A O 1
ATOM 4678 N N . GLY A 1 585 ? 1.320 -17.489 -15.761 1.00 87.50 585 GLY A N 1
ATOM 4679 C CA . GLY A 1 585 ? 1.922 -17.928 -17.022 1.00 87.50 585 GLY A CA 1
ATOM 4680 C C . GLY A 1 585 ? 3.359 -18.408 -16.837 1.00 87.50 585 GLY A C 1
ATOM 4681 O O . GLY A 1 585 ? 4.024 -18.015 -15.884 1.00 87.50 585 GLY A O 1
ATOM 4682 N N . ILE A 1 586 ? 3.841 -19.266 -17.734 1.00 89.81 586 ILE A N 1
ATOM 4683 C CA . ILE A 1 586 ? 5.243 -19.707 -17.770 1.00 89.81 586 ILE A CA 1
ATOM 4684 C C . ILE A 1 586 ? 5.862 -19.165 -19.056 1.00 89.81 586 ILE A C 1
ATOM 4686 O O . ILE A 1 586 ? 5.272 -19.337 -20.119 1.00 89.81 586 ILE A O 1
ATOM 4690 N N . ILE A 1 587 ? 7.028 -18.532 -18.940 1.00 87.69 587 ILE A N 1
ATOM 4691 C CA . ILE A 1 587 ? 7.811 -17.993 -20.058 1.00 87.69 587 ILE A CA 1
ATOM 4692 C C . ILE A 1 587 ? 9.095 -18.832 -20.155 1.00 87.69 587 ILE A C 1
ATOM 4694 O O . ILE A 1 587 ? 9.753 -19.075 -19.131 1.00 87.69 587 ILE A O 1
ATOM 4698 N N . GLY A 1 588 ? 9.361 -19.355 -21.354 1.00 71.06 588 GLY A N 1
ATOM 4699 C CA . GLY A 1 588 ? 10.371 -20.382 -21.640 1.00 71.06 588 GLY A CA 1
ATOM 4700 C C . GLY A 1 588 ? 11.695 -19.826 -22.121 1.00 71.06 588 GLY A C 1
ATOM 4701 O O . GLY A 1 588 ? 11.665 -18.790 -22.807 1.00 71.06 588 GLY A O 1
#

Solvent-accessible surface area (backbone atoms only — not comparable to full-atom values): 30442 Å² total; per-residue (Å²): 122,82,79,65,68,78,62,80,76,69,77,81,36,53,88,59,87,78,88,68,51,50,26,30,23,79,43,51,43,72,56,32,33,33,28,38,45,94,50,40,33,37,36,33,37,32,85,69,86,75,55,44,55,19,32,27,40,49,43,61,64,75,40,74,53,74,50,80,40,39,83,64,52,84,49,56,28,58,54,33,45,38,73,31,23,52,32,29,25,54,40,83,44,67,48,81,74,44,84,46,91,43,76,61,26,52,50,52,54,53,44,69,70,52,85,55,63,68,55,33,51,50,43,34,31,49,72,68,66,26,56,59,98,80,62,66,86,44,86,75,70,44,79,56,39,23,62,53,14,33,54,52,51,49,54,60,58,42,60,80,79,40,57,74,69,61,41,52,51,53,54,49,51,51,40,50,52,50,20,60,76,62,70,54,43,64,47,45,46,54,52,42,51,43,55,58,50,68,76,48,91,66,54,70,67,56,44,45,54,52,41,52,52,53,45,42,66,78,28,68,60,34,77,85,35,63,66,47,45,52,60,46,43,66,46,56,29,72,73,44,93,67,64,31,69,60,51,36,50,29,52,48,40,30,49,34,4,64,78,59,19,27,28,41,70,47,51,64,74,40,36,76,55,53,33,41,49,38,9,48,50,34,54,50,48,58,45,28,72,77,42,79,83,52,69,59,61,61,55,50,52,52,52,52,49,53,51,57,70,37,54,80,41,58,42,56,4,10,37,27,19,66,15,33,60,36,41,51,52,34,49,62,74,49,53,92,59,66,92,46,57,70,60,51,52,52,46,47,53,62,48,49,80,58,16,34,63,24,79,41,22,36,46,29,46,47,50,35,31,55,27,39,26,34,43,39,32,39,42,53,64,76,33,30,35,36,41,29,37,6,23,59,92,27,40,64,50,55,50,40,43,39,25,21,50,38,52,72,54,32,50,32,36,37,34,40,37,78,53,54,30,25,34,37,24,45,69,58,48,45,73,67,26,56,43,75,37,79,42,75,67,88,46,76,68,45,77,57,83,93,43,53,33,31,43,60,51,84,52,84,64,94,49,50,41,57,34,19,45,21,40,36,32,70,56,91,90,41,30,37,34,40,31,47,44,25,29,48,66,47,44,53,51,34,64,70,77,42,96,55,72,29,39,37,30,37,41,15,44,32,26,28,71,62,15,75,41,70,69,47,50,69,62,30,52,44,54,33,38,39,28,40,18,16,81,83,42,92,83,54,44,51,24,70,68,36,52,51,60,33,58,77,68,71,32,47,71,50,41,20,48,79,28,6,20,36,35,37,36,40,49,96,95,40,31,43,34,41,30,43,62,69,51,76,48,78,51,130

Nearest PDB structures (foldseek):
  2bib-assembly1_A  TM=8.117E-01  e=3.105E-13  Streptococcus pneumoniae
  1wra-assembly2_B  TM=7.684E-01  e=8.851E-13  Streptococcus pneumoniae R6
  2wyl-assembly1_B  TM=5.724E-01  e=2.443E-06  Escherichia coli
  5b3r-assembly1_A  TM=5.045E-01  e=4.466E-02  Pseudomonas aeruginosa
  4wd6-assembly2_B  TM=4.837E-01  e=1.873E-01  Stutzerimonas stutzeri

Secondary structure (DSSP, 8-state):
-TTSSTTTT--SS--S----SEEEEEEE-SSEEEEEETTEEEEEE-SSPPPTT-EEEEES-EEE------SSS--HHHHHHHTTEEEEEE-SEEEEEE----HHHHHHHHHHT-S-HHHHHHHHHHHH----TT----GGGSTTHHHHHHHHHHHHHHTTTS-HHHHHHHHHHHHHHHHHHTT--HHHHHHHHHHHHTTSS--HHHHHHHHHHHHHHH-GGGTT-HHHHHHHHHHHGGG-SSSHHHHHHHHHHHHHHHHTSEE-HHHHHTHHHHHHHHHHHHHHHHHHHH-TTS-HHHHHHHHHHHHHHHHTT-EE--TTTHHHHHHHHHHHHHTT-GGGHHHHHHHHHHHHHTSSS--S-EEEE---SSS--EEEE-GGGSSEEEE----GGGHHHHHHHHHHHT-S--SEEE---S-HHHHTTHHHHHHHH--SEEE-S--S-EEETTEEEEE-----SS-TTTT---EEEEETTEEEEE-TT--HHHHHHHHHH-----SEEE-GGGG-TTSS-HHHHHHH--SEEEE---TT-TT-PSPHHHHHHHHHTT-EEEEHHHH-SEEEEEETTEEEEEETTS-EEEE-

Radius of gyration: 26.68 Å; Cα contacts (8 Å, |Δi|>4): 1146; chains: 1; bounding box: 58×61×81 Å

pLDDT: mean 83.89, std 12.83, range [29.36, 98.44]

Sequence (588 aa):
MAGIFLLFCIPLYADTYPTMEKGKAIIVKNNYAVLAEGRQRVLVYTEKAFLLDGEYTIQGKMQKIESPKGFFHFDAAYWAHSMGAYYSMDGTECSLIEEHWSIRSCMQKAISNLEDQTVKEDLNRVLLNMKTDQDNSSFLNEHGFSYAGMLLIGDRILKYFIDRRRRRKVMTAANLVLTIIYHAPMLLVQALIFRLLTITKLDQPQKTVLCLTLILFLYPCSLLSLSFLIPACYRFSFLFKKNRKKKTFFMILCLESIFLHTINPFEILLYPITVAGTGILWIIGLLTLLFPVLPYDMFCQAFSGLNRIWSFGNIYGSMLGCGLIFFLLYCFLVREHQHYIELWIAGLFVFLIFGLFHPLGEVSTINVGQGDSILIREPFNTHNILIDTGKPSQWKAVNDYLHAKGITSLDTLVITHADADHAGNRDAVIAEYHPAAVIEEHTAELKSGNLYFYDLNTIENEDENESCIVLAARINGLNYLFMGDADQKAEELIIRNYDLSCDVLKLSHHGSKTGSSDLFLDTIRPELGLISSGAYSIYHHPSPETIQKLLKRHIEYFDTKEEGDISILMLPGMNLMITAGGKLGIIG